Protein AF-0000000080281425 (afdb_homodimer)

InterPro domains:
  IPR001926 Tryptophan synthase beta chain-like, PALP domain [PF00291] (15-289)
  IPR036052 Tryptophan synthase beta chain-like, PALP domain superfamily [G3DSA:3.40.50.1100] (12-293)
  IPR036052 Tryptophan synthase beta chain-like, PALP domain superfamily [G3DSA:3.40.50.1100] (40-134)
  IPR036052 Tryptophan synthase beta chain-like, PALP domain superfamily [SSF53686] (27-295)
  IPR050147 Serine/Threonine Dehydratase [PTHR48078] (17-301)

Foldseek 3Di:
DVVLLVVCPVQWDLDAFDQLPDPQAQETEAQQCPGVLRFLLLLLLLLVLVVCVVVPAQAEEEEDLDSNLLSNLVNCVVVVHAYEYEYEPPRDPVSVVSNVVSVHHYHYDHPVVSVVCLQVVCPVDPRGHYDRSAQDPSSLQSLLVSLVSVCVNPVQAAEEEAEDAQCSNQLSNQVNCVVVVHNHAYEYEAEPQACQVQVQLVVVHKDAAGHDDDQQHVHGDRIHRRSCCVSCVVRYNYYHYHYQLLLLVQQLCCCPPVVDQAGSSLSRQVSRCPDPVNGPHNYYYYSGGHPRDDVSSVVSNVD/DVVLLVVCPVQWDLDAFDQLPDPQAQETEAQQCPGVLRFLLLLLLLLLLVVCVVVPAQAEEEEDLDSNLLSNLVNCVVVVHAYEYEYEPPRDPVSVVSNVVSVHHYHYDHPVVSVVCLQVVCPVDPRGHYDRSAQDPSSLQSLLVSLVSVCVNPVQAAEEEAEDAQCSNQLSNQVNCVVVVHNHAYEYEAEPQACQVQVQLVVVHKDAAGHDDDQQHVHGDRIHRRSCCVSCVVRYNYYHYYYQLLLLVQQLCCCPPVVDQAGSSLRRQVSRCPDPVNGPHNYYYYSGGHPRDDVSSVVSNVD

pLDDT: mean 94.25, std 4.84, range [77.19, 98.94]

Secondary structure (DSSP, 8-state):
-HHHHHHGGGTS--PPPEE---TT-EEEEE-GGGSGGGBTHHHHHHHHHHHHHHTT-S-EEEE-SSHHHHHHHHHHHHTT--EEEEEETTS-HHHHHHHHHTTPEEEEE-HHHHHHHHHHT--S-TTSEE--TTT-HHHHHHHHHHHHHHHHH-TT--EEEEE-SSSHHHHHHHHHHHHTT--PEEEEEEETT--HHHHHHHHTS---------S--SS--SS--TTTHHHHHHH---EEEEPHHHHHHHHHHHHHTS-B---HHHHHHHHHHTSGGGTTSEEEEE--B----HHHHHHHHH-/-HHHHHHGGGTS--PPPEE---TT-EEEEE-GGGSGGGBTHHHHHHHHHHHHHHTT-S-EEEE-SSHHHHHHHHHHHHTT--EEEEEETTS-HHHHHHHHHTTPEEEEE-HHHHHHHHHHT--S-TTSEE--TTT-HHHHHHHHHHHHHHHHH-TT--EEEEE-SSSHHHHHHHHHHHHTT--PEEEEEEETT--HHHHHHHHTS---------S--SS--SS--TTTHHHHHHH---EEEE-HHHHHHHHHHHHHTS-B---HHHHHHHHHHTSGGGTTSEEEEE--B----HHHHHHHHH-

Organism: Amycolatopsis orientalis (NCBI:txid31958)

Sequence (606 aa):
MRATREALDSMVERFPLLDARLEDRVLRLQPESLQPFGSFKVRAALTAVDWAVQSGATRIVTASAGNFAQGLTFAARRAGLPVDVHVPDSAAAGKIAALRGLEARVISHPFDEWWTIMCNRDTGDNGATFVHPVAEHSVLLGNATIGLDIQTAWSEVEIVIVPFGGGGLCVGVAAALEALGSRAEVVTSEVAGSAALSAALAAGHPVEIQRRPSFVDGIGSTRVLDEMWPLISSCITRSIVVSVDEAAAAVRELALRHKLVVEGAGATAFAAACRPEFAGRRVAAVLSGSNIDAPTLAGILSGMRATREALDSMVERFPLLDARLEDRVLRLQPESLQPFGSFKVRAALTAVDWAVQSGATRIVTASAGNFAQGLTFAARRAGLPVDVHVPDSAAAGKIAALRGLEARVISHPFDEWWTIMCNRDTGDNGATFVHPVAEHSVLLGNATIGLDIQTAWSEVEIVIVPFGGGGLCVGVAAALEALGSRAEVVTSEVAGSAALSAALAAGHPVEIQRRPSFVDGIGSTRVLDEMWPLISSCITRSIVVSVDEAAAAVRELALRHKLVVEGAGATAFAAACRPEFAGRRVAAVLSGSNIDAPTLAGILSG

Radius of gyration: 25.24 Å; Cα contacts (8 Å, |Δi|>4): 1390; chains: 2; bounding box: 48×73×56 Å

Structure (mmCIF, N/CA/C/O backbone):
data_AF-0000000080281425-model_v1
#
loop_
_entity.id
_entity.type
_entity.pdbx_description
1 polymer 'Tryptophan synthase beta chain-like PALP domain-containing protein'
#
loop_
_atom_site.group_PDB
_atom_site.id
_atom_site.type_symbol
_atom_site.label_atom_id
_atom_site.label_alt_id
_atom_site.label_comp_id
_atom_site.label_asym_id
_atom_site.label_entity_id
_atom_site.label_seq_id
_atom_site.pdbx_PDB_ins_code
_atom_site.Cartn_x
_atom_site.Cartn_y
_atom_site.Cartn_z
_atom_site.occupancy
_atom_site.B_iso_or_equiv
_atom_site.auth_seq_id
_atom_site.auth_comp_id
_atom_site.auth_asym_id
_atom_site.auth_atom_id
_atom_site.pdbx_PDB_model_num
ATOM 1 N N . MET A 1 1 ? -4.406 -10.219 -24.844 1 93.38 1 MET A N 1
ATOM 2 C CA . MET A 1 1 ? -3.873 -9.781 -23.562 1 93.38 1 MET A CA 1
ATOM 3 C C . MET A 1 1 ? -4.32 -8.359 -23.234 1 93.38 1 MET A C 1
ATOM 5 O O . MET A 1 1 ? -4.781 -8.086 -22.141 1 93.38 1 MET A O 1
ATOM 9 N N . ARG A 1 2 ? -4.254 -7.453 -24.203 1 93.88 2 ARG A N 1
ATOM 10 C CA . ARG A 1 2 ? -4.695 -6.078 -24 1 93.88 2 ARG A CA 1
ATOM 11 C C . ARG A 1 2 ? -6.195 -6.016 -23.734 1 93.88 2 ARG A C 1
ATOM 13 O O . ARG A 1 2 ? -6.645 -5.297 -22.844 1 93.88 2 ARG A O 1
ATOM 20 N N . ALA A 1 3 ? -6.883 -6.77 -24.516 1 94.69 3 ALA A N 1
ATOM 21 C CA . ALA A 1 3 ? -8.328 -6.828 -24.312 1 94.69 3 ALA A CA 1
ATOM 22 C C . ALA A 1 3 ? -8.664 -7.391 -22.938 1 94.69 3 ALA A C 1
ATOM 24 O O . ALA A 1 3 ? -9.57 -6.898 -22.266 1 94.69 3 ALA A O 1
ATOM 25 N N . THR A 1 4 ? -7.961 -8.422 -22.531 1 95.19 4 THR A N 1
ATOM 26 C CA . THR A 1 4 ? -8.148 -9.008 -21.219 1 95.19 4 THR A CA 1
ATOM 27 C C . THR A 1 4 ? -7.867 -7.984 -20.125 1 95.19 4 THR A C 1
ATOM 29 O O . THR A 1 4 ? -8.641 -7.852 -19.172 1 95.19 4 THR A O 1
ATOM 32 N N . ARG A 1 5 ? -6.785 -7.25 -20.234 1 95 5 ARG A N 1
ATOM 33 C CA . ARG A 1 5 ? -6.434 -6.25 -19.234 1 95 5 ARG A CA 1
ATOM 34 C C . ARG A 1 5 ? -7.508 -5.172 -19.125 1 95 5 ARG A C 1
ATOM 36 O O . ARG A 1 5 ? -7.848 -4.723 -18.031 1 95 5 ARG A O 1
ATOM 43 N N . GLU A 1 6 ? -8.023 -4.75 -20.219 1 95.38 6 GLU A N 1
ATOM 44 C CA . GLU A 1 6 ? -9.086 -3.748 -20.25 1 95.38 6 GLU A CA 1
ATOM 45 C C . GLU A 1 6 ? -10.344 -4.266 -19.562 1 95.38 6 GLU A C 1
ATOM 47 O O . GLU A 1 6 ? -11.008 -3.525 -18.828 1 95.38 6 GLU A O 1
ATOM 52 N N . ALA A 1 7 ? -10.633 -5.535 -19.781 1 94.31 7 ALA A N 1
ATOM 53 C CA . ALA A 1 7 ? -11.812 -6.145 -19.156 1 94.31 7 ALA A CA 1
ATOM 54 C C . ALA A 1 7 ? -11.68 -6.164 -17.641 1 94.31 7 ALA A C 1
ATOM 56 O O . ALA A 1 7 ? -12.68 -6.133 -16.922 1 94.31 7 ALA A O 1
ATOM 57 N N . LEU A 1 8 ? -10.438 -6.172 -17.141 1 95.56 8 LEU A N 1
ATOM 58 C CA . LEU A 1 8 ? -10.172 -6.254 -15.711 1 95.56 8 LEU A CA 1
ATOM 59 C C . LEU A 1 8 ? -10.242 -4.875 -15.07 1 95.56 8 LEU A C 1
ATOM 61 O O . LEU A 1 8 ? -10.242 -4.758 -13.836 1 95.56 8 LEU A O 1
ATOM 65 N N . ASP A 1 9 ? -10.375 -3.766 -15.781 1 93.19 9 ASP A N 1
ATOM 66 C CA . ASP A 1 9 ? -10.211 -2.395 -15.305 1 93.19 9 ASP A CA 1
ATOM 67 C C . ASP A 1 9 ? -11.289 -2.039 -14.281 1 93.19 9 ASP A C 1
ATOM 69 O O . ASP A 1 9 ? -11.062 -1.201 -13.406 1 93.19 9 ASP A O 1
ATOM 73 N N . SER A 1 10 ? -12.367 -2.723 -14.32 1 88.81 10 SER A N 1
ATOM 74 C CA . SER A 1 10 ? -13.453 -2.389 -13.406 1 88.81 10 SER A CA 1
ATOM 75 C C . SER A 1 10 ? -13.242 -3.035 -12.039 1 88.81 10 SER A C 1
ATOM 77 O O . SER A 1 10 ? -13.898 -2.67 -11.062 1 88.81 10 SER A O 1
ATOM 79 N N . MET A 1 11 ? -12.25 -3.973 -11.945 1 91.19 11 MET A N 1
ATOM 80 C CA . MET A 1 11 ? -12.156 -4.738 -10.703 1 91.19 11 MET A CA 1
ATOM 81 C C . MET A 1 11 ? -10.727 -4.754 -10.18 1 91.19 11 MET A C 1
ATOM 83 O O . MET A 1 11 ? -10.492 -5.047 -9.008 1 91.19 11 MET A O 1
ATOM 87 N N . VAL A 1 12 ? -9.828 -4.574 -11.078 1 94 12 VAL A N 1
ATOM 88 C CA . VAL A 1 12 ? -8.414 -4.605 -10.719 1 94 12 VAL A CA 1
ATOM 89 C C . VAL A 1 12 ? -7.785 -3.238 -10.977 1 94 12 VAL A C 1
ATOM 91 O O . VAL A 1 12 ? -8.055 -2.605 -12 1 94 12 VAL A O 1
ATOM 94 N N . GLU A 1 13 ? -6.992 -2.779 -10.078 1 92.44 13 GLU A N 1
ATOM 95 C CA . GLU A 1 13 ? -6.363 -1.466 -10.188 1 92.44 13 GLU A CA 1
ATOM 96 C C . GLU A 1 13 ? -5.047 -1.546 -10.953 1 92.44 13 GLU A C 1
ATOM 98 O O . GLU A 1 13 ? -4.348 -2.562 -10.891 1 92.44 13 GLU A O 1
ATOM 103 N N . ARG A 1 14 ? -4.832 -0.504 -11.766 1 93.06 14 ARG A N 1
ATOM 104 C CA . ARG A 1 14 ? -3.516 -0.321 -12.359 1 93.06 14 ARG A CA 1
ATOM 105 C C . ARG A 1 14 ? -2.611 0.504 -11.453 1 93.06 14 ARG A C 1
ATOM 107 O O . ARG A 1 14 ? -2.537 1.728 -11.586 1 93.06 14 ARG A O 1
ATOM 114 N N . PHE A 1 15 ? -1.888 -0.19 -10.578 1 93.25 15 PHE A N 1
ATOM 115 C CA . PHE A 1 15 ? -0.98 0.484 -9.656 1 93.25 15 PHE A CA 1
ATOM 116 C C . PHE A 1 15 ? 0.311 0.881 -10.359 1 93.25 15 PHE A C 1
ATOM 118 O O . PHE A 1 15 ? 0.799 0.155 -11.234 1 93.25 15 PHE A O 1
ATOM 125 N N . PRO A 1 16 ? 0.844 2.049 -9.977 1 92.94 16 PRO A N 1
ATOM 126 C CA . PRO A 1 16 ? 2.209 2.309 -10.438 1 92.94 16 PRO A CA 1
ATOM 127 C C . PRO A 1 16 ? 3.232 1.357 -9.82 1 92.94 16 PRO A C 1
ATOM 129 O O . PRO A 1 16 ? 2.979 0.771 -8.766 1 92.94 16 PRO A O 1
ATOM 132 N N . LEU A 1 17 ? 4.324 1.146 -10.562 1 96.12 17 LEU A N 1
ATOM 133 C CA . LEU A 1 17 ? 5.473 0.519 -9.914 1 96.12 17 LEU A CA 1
ATOM 134 C C . LEU A 1 17 ? 6.02 1.403 -8.805 1 96.12 17 LEU A C 1
ATOM 136 O O . LEU A 1 17 ? 6.238 2.6 -9 1 96.12 17 LEU A O 1
ATOM 140 N N . LEU A 1 18 ? 6.203 0.837 -7.648 1 94.88 18 LEU A N 1
ATOM 141 C CA . LEU A 1 18 ? 6.707 1.597 -6.512 1 94.88 18 LEU A CA 1
ATOM 142 C C . LEU A 1 18 ? 8.227 1.544 -6.453 1 94.88 18 LEU A C 1
ATOM 144 O O . LEU A 1 18 ? 8.82 0.472 -6.59 1 94.88 18 LEU A O 1
ATOM 148 N N . ASP A 1 19 ? 8.859 2.66 -6.25 1 92.06 19 ASP A N 1
ATOM 149 C CA . ASP A 1 19 ? 10.305 2.691 -6.062 1 92.06 19 ASP A CA 1
ATOM 150 C C . ASP A 1 19 ? 10.695 2.139 -4.691 1 92.06 19 ASP A C 1
ATOM 152 O O . ASP A 1 19 ? 10.203 2.613 -3.666 1 92.06 19 ASP A O 1
ATOM 156 N N . ALA A 1 20 ? 11.508 1.127 -4.645 1 91.56 20 ALA A N 1
ATOM 157 C CA . ALA A 1 20 ? 11.922 0.533 -3.377 1 91.56 20 ALA A CA 1
ATOM 158 C C . ALA A 1 20 ? 12.844 1.475 -2.605 1 91.56 20 ALA A C 1
ATOM 160 O O . ALA A 1 20 ? 13.062 1.294 -1.404 1 91.56 20 ALA A O 1
ATOM 161 N N . ARG A 1 21 ? 13.375 2.514 -3.221 1 82 21 ARG A N 1
ATOM 162 C CA . ARG A 1 21 ? 14.156 3.592 -2.621 1 82 21 ARG A CA 1
ATOM 163 C C . ARG A 1 21 ? 15.352 3.037 -1.85 1 82 21 ARG A C 1
ATOM 165 O O . ARG A 1 21 ? 15.578 3.408 -0.696 1 82 21 ARG A O 1
ATOM 172 N N . LEU A 1 22 ? 15.938 1.979 -2.418 1 84.44 22 LEU A N 1
ATOM 173 C CA . LEU A 1 22 ? 17.188 1.434 -1.893 1 84.44 22 LEU A CA 1
ATOM 174 C C . LEU A 1 22 ? 18.391 2.062 -2.586 1 84.44 22 LEU A C 1
ATOM 176 O O . LEU A 1 22 ? 18.359 2.277 -3.801 1 84.44 22 LEU A O 1
ATOM 180 N N . GLU A 1 23 ? 19.312 2.637 -1.896 1 77.69 23 GLU A N 1
ATOM 181 C CA . GLU A 1 23 ? 20.438 3.436 -2.387 1 77.69 23 GLU A CA 1
ATOM 182 C C . GLU A 1 23 ? 21.156 2.725 -3.523 1 77.69 23 GLU A C 1
ATOM 184 O O . GLU A 1 23 ? 21.5 3.342 -4.539 1 77.69 23 GLU A O 1
ATOM 189 N N . ASP A 1 24 ? 21.469 1.472 -3.502 1 82.81 24 ASP A N 1
ATOM 190 C CA . ASP A 1 24 ? 22.328 0.827 -4.492 1 82.81 24 ASP A CA 1
ATOM 191 C C . ASP A 1 24 ? 21.516 -0.08 -5.414 1 82.81 24 ASP A C 1
ATOM 193 O O . ASP A 1 24 ? 22.078 -0.987 -6.043 1 82.81 24 ASP A O 1
ATOM 197 N N . ARG A 1 25 ? 20.266 0.369 -5.555 1 90 25 ARG A N 1
ATOM 198 C CA . ARG A 1 25 ? 19.422 -0.513 -6.348 1 90 25 ARG A CA 1
ATOM 199 C C . ARG A 1 25 ? 18.406 0.289 -7.172 1 90 25 ARG A C 1
ATOM 201 O O . ARG A 1 25 ? 17.922 1.329 -6.723 1 90 25 ARG A O 1
ATOM 208 N N . VAL A 1 26 ? 18.25 -0.118 -8.336 1 94.69 26 VAL A N 1
ATOM 209 C CA . VAL A 1 26 ? 17.125 0.346 -9.133 1 94.69 26 VAL A CA 1
ATOM 210 C C . VAL A 1 26 ? 16.016 -0.699 -9.109 1 94.69 26 VAL A C 1
ATOM 212 O O . VAL A 1 26 ? 15.859 -1.473 -10.062 1 94.69 26 VAL A O 1
ATOM 215 N N . LEU A 1 27 ? 15.375 -0.757 -8.016 1 97.25 27 LEU A N 1
ATOM 216 C CA . LEU A 1 27 ? 14.367 -1.768 -7.738 1 97.25 27 LEU A CA 1
ATOM 217 C C . LEU A 1 27 ? 12.977 -1.137 -7.645 1 97.25 27 LEU A C 1
ATOM 219 O O . LEU A 1 27 ? 12.773 -0.199 -6.871 1 97.25 27 LEU A O 1
ATOM 223 N N . ARG A 1 28 ? 12.094 -1.604 -8.477 1 97.56 28 ARG A N 1
ATOM 224 C CA . ARG A 1 28 ? 10.695 -1.19 -8.406 1 97.56 28 ARG A CA 1
ATOM 225 C C . ARG A 1 28 ? 9.797 -2.365 -8.047 1 97.56 28 ARG A C 1
ATOM 227 O O . ARG A 1 28 ? 10.102 -3.514 -8.383 1 97.56 28 ARG A O 1
ATOM 234 N N . LEU A 1 29 ? 8.766 -2.053 -7.348 1 98.25 29 LEU A N 1
ATOM 235 C CA . LEU A 1 29 ? 7.863 -3.068 -6.82 1 98.25 29 LEU A CA 1
ATOM 236 C C . LEU A 1 29 ? 6.523 -3.035 -7.551 1 98.25 29 LEU A C 1
ATOM 238 O O . LEU A 1 29 ? 5.93 -1.969 -7.715 1 98.25 29 LEU A O 1
ATOM 242 N N . GLN A 1 30 ? 6.109 -4.145 -8.102 1 98.5 30 GLN A N 1
ATOM 243 C CA . GLN A 1 30 ? 4.75 -4.324 -8.602 1 98.5 30 GLN A CA 1
ATOM 244 C C . GLN A 1 30 ? 3.82 -4.824 -7.504 1 98.5 30 GLN A C 1
ATOM 246 O O . GLN A 1 30 ? 3.871 -5.996 -7.125 1 98.5 30 GLN A O 1
ATOM 251 N N . PRO A 1 31 ? 2.936 -3.951 -6.996 1 97.69 31 PRO A N 1
ATOM 252 C CA . PRO A 1 31 ? 2.227 -4.27 -5.754 1 97.69 31 PRO A CA 1
ATOM 253 C C . PRO A 1 31 ? 0.912 -5.008 -5.996 1 97.69 31 PRO A C 1
ATOM 255 O O . PRO A 1 31 ? -0.143 -4.566 -5.535 1 97.69 31 PRO A O 1
ATOM 258 N N . GLU A 1 32 ? 0.966 -6.223 -6.508 1 97.94 32 GLU A N 1
ATOM 259 C CA . GLU A 1 32 ? -0.229 -7.043 -6.684 1 97.94 32 GLU A CA 1
ATOM 260 C C . GLU A 1 32 ? -0.853 -7.406 -5.34 1 97.94 32 GLU A C 1
ATOM 262 O O . GLU A 1 32 ? -2.006 -7.836 -5.281 1 97.94 32 GLU A O 1
ATOM 267 N N . SER A 1 33 ? -0.08 -7.262 -4.281 1 96.88 33 SER A N 1
ATOM 268 C CA . SER A 1 33 ? -0.545 -7.496 -2.92 1 96.88 33 SER A CA 1
ATOM 269 C C . SER A 1 33 ? -1.654 -6.523 -2.539 1 96.88 33 SER A C 1
ATOM 271 O O . SER A 1 33 ? -2.359 -6.73 -1.549 1 96.88 33 SER A O 1
ATOM 273 N N . LEU A 1 34 ? -1.833 -5.461 -3.271 1 95.38 34 LEU A N 1
ATOM 274 C CA . LEU A 1 34 ? -2.842 -4.453 -2.965 1 95.38 34 LEU A CA 1
ATOM 275 C C . LEU A 1 34 ? -4.121 -4.707 -3.75 1 95.38 34 LEU A C 1
ATOM 277 O O . LEU A 1 34 ? -5.121 -4.012 -3.564 1 95.38 34 LEU A O 1
ATOM 281 N N . GLN A 1 35 ? -4.105 -5.684 -4.637 1 95.19 35 GLN A N 1
ATOM 282 C CA . GLN A 1 35 ? -5.293 -5.996 -5.426 1 95.19 35 GLN A CA 1
ATOM 283 C C . GLN A 1 35 ? -6.398 -6.578 -4.555 1 95.19 35 GLN A C 1
ATOM 285 O O . GLN A 1 35 ? -6.148 -6.992 -3.418 1 95.19 35 GLN A O 1
ATOM 290 N N . PRO A 1 36 ? -7.629 -6.59 -5.082 1 89.88 36 PRO A N 1
ATOM 291 C CA . PRO A 1 36 ? -8.703 -7.242 -4.324 1 89.88 36 PRO A CA 1
ATOM 292 C C . PRO A 1 36 ? -8.336 -8.648 -3.869 1 89.88 36 PRO A C 1
ATOM 294 O O . PRO A 1 36 ? -7.688 -9.391 -4.613 1 89.88 36 PRO A O 1
ATOM 297 N N . PHE A 1 37 ? -8.648 -8.852 -2.592 1 87.12 37 PHE A N 1
ATOM 298 C CA . PHE A 1 37 ? -8.398 -10.125 -1.919 1 87.12 37 PHE A CA 1
ATOM 299 C C . PHE A 1 37 ? -6.91 -10.312 -1.641 1 87.12 37 PHE A C 1
ATOM 301 O O . PHE A 1 37 ? -6.469 -11.414 -1.312 1 87.12 37 PHE A O 1
ATOM 308 N N . GLY A 1 38 ? -6.09 -9.336 -1.967 1 92.5 38 GLY A N 1
ATOM 309 C CA . GLY A 1 38 ? -4.715 -9.266 -1.498 1 92.5 38 GLY A CA 1
ATOM 310 C C . GLY A 1 38 ? -3.758 -10.094 -2.328 1 92.5 38 GLY A C 1
ATOM 311 O O . GLY A 1 38 ? -2.779 -10.633 -1.803 1 92.5 38 GLY A O 1
ATOM 312 N N . SER A 1 39 ? -4.062 -10.258 -3.627 1 95.56 39 SER A N 1
ATOM 313 C CA . SER A 1 39 ? -3.164 -11.141 -4.371 1 95.56 39 SER A CA 1
ATOM 314 C C . SER A 1 39 ? -3.289 -10.914 -5.871 1 95.56 39 SER A C 1
ATOM 316 O O . SER A 1 39 ? -4.328 -10.461 -6.355 1 95.56 39 SER A O 1
ATOM 318 N N . PHE A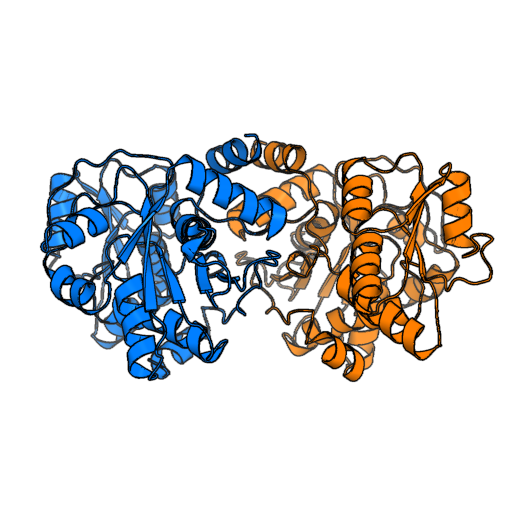 1 40 ? -2.232 -11.328 -6.562 1 97.44 40 PHE A N 1
ATOM 319 C CA . PHE A 1 40 ? -2.184 -11.289 -8.023 1 97.44 40 PHE A CA 1
ATOM 320 C C . PHE A 1 40 ? -3.203 -12.25 -8.625 1 97.44 40 PHE A C 1
ATOM 322 O O . PHE A 1 40 ? -3.594 -12.102 -9.781 1 97.44 40 PHE A O 1
ATOM 329 N N . LYS A 1 41 ? -3.697 -13.164 -7.863 1 96.69 41 LYS A N 1
ATOM 330 C CA . LYS A 1 41 ? -4.516 -14.258 -8.375 1 96.69 41 LYS A CA 1
ATOM 331 C C . LYS A 1 41 ? -5.883 -13.75 -8.828 1 96.69 41 LYS A C 1
ATOM 333 O O . LYS A 1 41 ? -6.578 -14.422 -9.594 1 96.69 41 LYS A O 1
ATOM 338 N N . VAL A 1 42 ? -6.27 -12.609 -8.398 1 96.44 42 VAL A N 1
ATOM 339 C CA . VAL A 1 42 ? -7.578 -12.078 -8.75 1 96.44 42 VAL A CA 1
ATOM 340 C C . VAL A 1 42 ? -7.652 -11.859 -10.266 1 96.44 42 VAL A C 1
ATOM 342 O O . VAL A 1 42 ? -8.711 -12.039 -10.875 1 96.44 42 VAL A O 1
ATOM 345 N N . ARG A 1 43 ? -6.551 -11.5 -10.898 1 97.88 43 ARG A N 1
ATOM 346 C CA . ARG A 1 43 ? -6.539 -11.281 -12.344 1 97.88 43 ARG A CA 1
ATOM 347 C C . ARG A 1 43 ? -6.828 -12.578 -13.094 1 97.88 43 ARG A C 1
ATOM 349 O O . ARG A 1 43 ? -7.668 -12.609 -13.992 1 97.88 43 ARG A O 1
ATOM 356 N N . ALA A 1 44 ? -6.105 -13.617 -12.656 1 97.75 44 ALA A N 1
ATOM 357 C CA . ALA A 1 44 ? -6.305 -14.938 -13.242 1 97.75 44 ALA A CA 1
ATOM 358 C C . ALA A 1 44 ? -7.727 -15.438 -13.008 1 97.75 44 ALA A C 1
ATOM 360 O O . ALA A 1 44 ? -8.367 -15.969 -13.914 1 97.75 44 ALA A O 1
ATOM 361 N N . ALA A 1 45 ? -8.195 -15.258 -11.781 1 97.31 45 ALA A N 1
ATOM 362 C CA . ALA A 1 45 ? -9.523 -15.742 -11.391 1 97.31 45 ALA A CA 1
ATOM 363 C C . ALA A 1 45 ? -10.617 -15.062 -12.211 1 97.31 45 ALA A C 1
ATOM 365 O O . ALA A 1 45 ? -11.492 -15.727 -12.766 1 97.31 45 ALA A O 1
ATOM 366 N N . LEU A 1 46 ? -10.57 -13.75 -12.281 1 97.62 46 LEU A N 1
ATOM 367 C CA . LEU A 1 46 ? -11.562 -12.992 -13.031 1 97.62 46 LEU A CA 1
ATOM 368 C C . LEU A 1 46 ? -11.555 -13.375 -14.5 1 97.62 46 LEU A C 1
ATOM 370 O O . LEU A 1 46 ? -12.609 -13.539 -15.117 1 97.62 46 LEU A O 1
ATOM 374 N N . THR A 1 47 ? -10.391 -13.523 -15.078 1 98.19 47 THR A N 1
ATOM 375 C CA . THR A 1 47 ? -10.258 -13.914 -16.469 1 98.19 47 THR A CA 1
ATOM 376 C C . THR A 1 47 ? -10.82 -15.312 -16.703 1 98.19 47 THR A C 1
ATOM 378 O O . THR A 1 47 ? -11.547 -15.539 -17.672 1 98.19 47 THR A O 1
ATOM 381 N N . ALA A 1 48 ? -10.508 -16.234 -15.812 1 97.62 48 ALA A N 1
ATOM 382 C CA . ALA A 1 48 ? -10.984 -17.609 -15.93 1 97.62 48 ALA A CA 1
ATOM 383 C C . ALA A 1 48 ? -12.508 -17.672 -15.867 1 97.62 48 ALA A C 1
ATOM 385 O O . ALA A 1 48 ? -13.141 -18.406 -16.625 1 97.62 48 ALA A O 1
ATOM 386 N N . VAL A 1 49 ? -13.086 -16.922 -14.984 1 97.19 49 VAL A N 1
ATOM 387 C CA . VAL A 1 49 ? -14.539 -16.938 -14.828 1 97.19 49 VAL A CA 1
ATOM 388 C C . VAL A 1 49 ? -15.195 -16.328 -16.062 1 97.19 49 VAL A C 1
ATOM 390 O O . VAL A 1 49 ? -16.203 -16.828 -16.547 1 97.19 49 VAL A O 1
ATOM 393 N N . ASP A 1 50 ? -14.648 -15.219 -16.531 1 96.88 50 ASP A N 1
ATOM 394 C CA . ASP A 1 50 ? -15.164 -14.617 -17.766 1 96.88 50 ASP A CA 1
ATOM 395 C C . ASP A 1 50 ? -15.18 -15.633 -18.906 1 96.88 50 ASP A C 1
ATOM 397 O O . ASP A 1 50 ? -16.172 -15.742 -19.625 1 96.88 50 ASP A O 1
ATOM 401 N N . TRP A 1 51 ? -14.086 -16.375 -19.062 1 96.75 51 TRP A N 1
ATOM 402 C CA . TRP A 1 51 ? -13.992 -17.406 -20.109 1 96.75 51 TRP A CA 1
ATOM 403 C C . TRP A 1 51 ? -15.008 -18.516 -19.859 1 96.75 51 TRP A C 1
ATOM 405 O O . TRP A 1 51 ? -15.625 -19.016 -20.812 1 96.75 51 TRP A O 1
ATOM 415 N N . ALA A 1 52 ? -15.156 -18.891 -18.609 1 96.19 52 ALA A N 1
ATOM 416 C CA . ALA A 1 52 ? -16.109 -19.938 -18.25 1 96.19 52 ALA A CA 1
ATOM 417 C C . ALA A 1 52 ? -17.531 -19.516 -18.578 1 96.19 52 ALA A C 1
ATOM 419 O O . ALA A 1 52 ? -18.297 -20.297 -19.156 1 96.19 52 ALA A O 1
ATOM 420 N N . VAL A 1 53 ? -17.875 -18.297 -18.266 1 96.31 53 VAL A N 1
ATOM 421 C CA . VAL A 1 53 ? -19.203 -17.766 -18.547 1 96.31 53 VAL A CA 1
ATOM 422 C C . VAL A 1 53 ? -19.453 -17.766 -20.047 1 96.31 53 VAL A C 1
ATOM 424 O O . VAL A 1 53 ? -20.5 -18.219 -20.516 1 96.31 53 VAL A O 1
ATOM 427 N N . GLN A 1 54 ? -18.531 -17.297 -20.781 1 96.19 54 GLN A N 1
ATOM 428 C CA . GLN A 1 54 ? -18.641 -17.234 -22.234 1 96.19 54 GLN A CA 1
ATOM 429 C C . GLN A 1 54 ? -18.797 -18.625 -22.828 1 96.19 54 GLN A C 1
ATOM 431 O O . GLN A 1 54 ? -19.422 -18.797 -23.875 1 96.19 54 GLN A O 1
ATOM 436 N N . SER A 1 55 ? -18.234 -19.656 -22.141 1 95.62 55 SER A N 1
ATOM 437 C CA . SER A 1 55 ? -18.281 -21.031 -22.625 1 95.62 55 SER A CA 1
ATOM 438 C C . SER A 1 55 ? -19.531 -21.75 -22.125 1 95.62 55 SER A C 1
ATOM 440 O O . SER A 1 55 ? -19.703 -22.953 -22.359 1 95.62 55 SER A O 1
ATOM 442 N N . GLY A 1 56 ? -20.344 -21.062 -21.281 1 95.25 56 GLY A N 1
ATOM 443 C CA . GLY A 1 56 ? -21.625 -21.609 -20.875 1 95.25 56 GLY A CA 1
ATOM 444 C C . GLY A 1 56 ? -21.562 -22.375 -19.562 1 95.25 56 GLY A C 1
ATOM 445 O O . GLY A 1 56 ? -22.422 -23.219 -19.281 1 95.25 56 GLY A O 1
ATOM 446 N N . ALA A 1 57 ? -20.547 -22.109 -18.797 1 95.25 57 ALA A N 1
ATOM 447 C CA . ALA A 1 57 ? -20.422 -22.781 -17.516 1 95.25 57 ALA A CA 1
ATOM 448 C C . ALA A 1 57 ? -21.594 -22.438 -16.594 1 95.25 57 ALA A C 1
ATOM 450 O O . ALA A 1 57 ? -22.047 -21.297 -16.547 1 95.25 57 ALA A O 1
ATOM 451 N N . THR A 1 58 ? -22.094 -23.422 -15.852 1 94.75 58 THR A N 1
ATOM 452 C CA . THR A 1 58 ? -23.172 -23.203 -14.891 1 94.75 58 THR A CA 1
ATOM 453 C C . THR A 1 58 ? -22.656 -23.344 -13.461 1 94.75 58 THR A C 1
ATOM 455 O O . THR A 1 58 ? -23.328 -22.922 -12.516 1 94.75 58 THR A O 1
ATOM 458 N N . ARG A 1 59 ? -21.516 -23.891 -13.32 1 95 59 ARG A N 1
ATOM 459 C CA . ARG A 1 59 ? -20.844 -24.062 -12.039 1 95 59 ARG A CA 1
ATOM 460 C C . ARG A 1 59 ? -19.328 -24.172 -12.227 1 95 59 ARG A C 1
ATOM 462 O O . ARG A 1 59 ? -18.859 -24.719 -13.227 1 95 59 ARG A O 1
ATOM 469 N N . ILE A 1 60 ? -18.625 -23.594 -11.312 1 95.31 60 ILE A N 1
ATOM 470 C CA . ILE A 1 60 ? -17.172 -23.594 -11.406 1 95.31 60 ILE A CA 1
ATOM 471 C C . ILE A 1 60 ? -16.578 -24.359 -10.227 1 95.31 60 ILE A C 1
ATOM 473 O O . ILE A 1 60 ? -17.109 -24.281 -9.109 1 95.31 60 ILE A O 1
ATOM 477 N N . VAL A 1 61 ? -15.547 -25.109 -10.477 1 94.88 61 VAL A N 1
ATOM 478 C CA . VAL A 1 61 ? -14.875 -25.891 -9.438 1 94.88 61 VAL A CA 1
ATOM 479 C C . VAL A 1 61 ? -13.359 -25.688 -9.547 1 94.88 61 VAL A C 1
ATOM 481 O O . VAL A 1 61 ? -12.836 -25.484 -10.641 1 94.88 61 VAL A O 1
ATOM 484 N N . THR A 1 62 ? -12.688 -25.625 -8.43 1 95.19 62 THR A N 1
ATOM 485 C CA . THR A 1 62 ? -11.234 -25.578 -8.422 1 95.19 62 THR A CA 1
ATOM 486 C C . THR A 1 62 ? -10.664 -26.375 -7.258 1 95.19 62 THR A C 1
ATOM 488 O O . THR A 1 62 ? -11.406 -26.828 -6.379 1 95.19 62 THR A O 1
ATOM 491 N N . ALA A 1 63 ? -9.391 -26.703 -7.383 1 92.19 63 ALA A N 1
ATOM 492 C CA . ALA A 1 63 ? -8.641 -27.328 -6.285 1 92.19 63 ALA A CA 1
ATOM 493 C C . ALA A 1 63 ? -7.582 -26.375 -5.742 1 92.19 63 ALA A C 1
ATOM 495 O O . ALA A 1 63 ? -6.488 -26.266 -6.305 1 92.19 63 ALA A O 1
ATOM 496 N N . SER A 1 64 ? -7.836 -25.625 -4.73 1 88.81 64 SER A N 1
ATOM 497 C CA . SER A 1 64 ? -6.973 -24.641 -4.098 1 88.81 64 SER A CA 1
ATOM 498 C C . SER A 1 64 ? -7.539 -24.188 -2.752 1 88.81 64 SER A C 1
ATOM 500 O O . SER A 1 64 ? -8.758 -24.078 -2.588 1 88.81 64 SER A O 1
ATOM 502 N N . ALA A 1 65 ? -6.676 -23.984 -1.818 1 77.5 65 ALA A N 1
ATOM 503 C CA . ALA A 1 65 ? -7.141 -23.5 -0.522 1 77.5 65 ALA A CA 1
ATOM 504 C C . ALA A 1 65 ? -6.703 -22.062 -0.286 1 77.5 65 ALA A C 1
ATOM 506 O O . ALA A 1 65 ? -7.023 -21.469 0.749 1 77.5 65 ALA A O 1
ATOM 507 N N . GLY A 1 66 ? -6.16 -21.453 -1.231 1 87.31 66 GLY A N 1
ATOM 508 C CA . GLY A 1 66 ? -5.527 -20.172 -0.912 1 87.31 66 GLY A CA 1
ATOM 509 C C . GLY A 1 66 ? -6.07 -19.016 -1.722 1 87.31 66 GLY A C 1
ATOM 510 O O . GLY A 1 66 ? -7.289 -18.875 -1.873 1 87.31 66 GLY A O 1
ATOM 511 N N . ASN A 1 67 ? -5.18 -18.156 -2.205 1 90.25 67 ASN A N 1
ATOM 512 C CA . ASN A 1 67 ? -5.5 -16.891 -2.854 1 90.25 67 ASN A CA 1
ATOM 513 C C . ASN A 1 67 ? -6.32 -17.094 -4.121 1 90.25 67 ASN A C 1
ATOM 515 O O . ASN A 1 67 ? -7.23 -16.312 -4.418 1 90.25 67 ASN A O 1
ATOM 519 N N . PHE A 1 68 ? -6.035 -18.172 -4.816 1 94.81 68 PHE A N 1
ATOM 520 C CA . PHE A 1 68 ? -6.777 -18.406 -6.051 1 94.81 68 PHE A CA 1
ATOM 521 C C . PHE A 1 68 ? -8.234 -18.75 -5.754 1 94.81 68 PHE A C 1
ATOM 523 O O . PHE A 1 68 ? -9.141 -18.25 -6.41 1 94.81 68 PHE A O 1
ATOM 530 N N . ALA A 1 69 ? -8.383 -19.625 -4.777 1 94.38 69 ALA A N 1
ATOM 531 C CA . ALA A 1 69 ? -9.742 -20.016 -4.406 1 94.38 69 ALA A CA 1
ATOM 532 C C . ALA A 1 69 ? -10.57 -18.797 -3.99 1 94.38 69 ALA A C 1
ATOM 534 O O . ALA A 1 69 ? -11.742 -18.672 -4.359 1 94.38 69 ALA A O 1
ATOM 535 N N . GLN A 1 70 ? -10.008 -17.922 -3.252 1 92.44 70 GLN A N 1
ATOM 536 C CA . GLN A 1 70 ? -10.703 -16.719 -2.834 1 92.44 70 GLN A CA 1
ATOM 537 C C . GLN A 1 70 ? -11.055 -15.844 -4.031 1 92.44 70 GLN A C 1
ATOM 539 O O . GLN A 1 70 ? -12.188 -15.383 -4.168 1 92.44 70 GLN A O 1
ATOM 544 N N . GLY A 1 71 ? -10.094 -15.633 -4.895 1 94.06 71 GLY A N 1
ATOM 545 C CA . GLY A 1 71 ? -10.328 -14.844 -6.094 1 94.06 71 GLY A CA 1
ATOM 546 C C . GLY A 1 71 ? -11.383 -15.445 -7.004 1 94.06 71 GLY A C 1
ATOM 547 O O . GLY A 1 71 ? -12.234 -14.727 -7.527 1 94.06 71 GLY A O 1
ATOM 548 N N . LEU A 1 72 ? -11.258 -16.734 -7.121 1 95.94 72 LEU A N 1
ATOM 549 C CA . LEU A 1 72 ? -12.203 -17.438 -7.984 1 95.94 72 LEU A CA 1
ATOM 550 C C . LEU A 1 72 ? -13.617 -17.328 -7.426 1 95.94 72 LEU A C 1
ATOM 552 O O . LEU A 1 72 ? -14.57 -17.109 -8.18 1 95.94 72 LEU A O 1
ATOM 556 N N . THR A 1 73 ? -13.727 -17.562 -6.145 1 94.44 73 THR A N 1
ATOM 557 C CA . THR A 1 73 ? -15.031 -17.469 -5.492 1 94.44 73 THR A CA 1
ATOM 558 C C . THR A 1 73 ? -15.617 -16.078 -5.66 1 94.44 73 THR A C 1
ATOM 560 O O . THR A 1 73 ? -16.797 -15.93 -5.996 1 94.44 73 THR A O 1
ATOM 563 N N . PHE A 1 74 ? -14.891 -15.078 -5.508 1 92.44 74 PHE A N 1
ATOM 564 C CA . PHE A 1 74 ? -15.312 -13.695 -5.711 1 92.44 74 PHE A CA 1
ATOM 565 C C . PHE A 1 74 ? -15.781 -13.484 -7.141 1 92.44 74 PHE A C 1
ATOM 567 O O . PHE A 1 74 ? -16.859 -12.938 -7.367 1 92.44 74 PHE A O 1
ATOM 574 N N . ALA A 1 75 ? -14.938 -13.914 -8.07 1 94.69 75 ALA A N 1
ATOM 575 C CA . ALA A 1 75 ? -15.242 -13.734 -9.492 1 94.69 75 ALA A CA 1
ATOM 576 C C . ALA A 1 75 ? -16.516 -14.477 -9.875 1 94.69 75 ALA A C 1
ATOM 578 O O . ALA A 1 75 ? -17.359 -13.945 -10.602 1 94.69 75 ALA A O 1
ATOM 579 N N . ALA A 1 76 ? -16.625 -15.664 -9.406 1 95.69 76 ALA A N 1
ATOM 580 C CA . ALA A 1 76 ? -17.781 -16.5 -9.727 1 95.69 76 ALA A CA 1
ATOM 581 C C . ALA A 1 76 ? -19.062 -15.891 -9.164 1 95.69 76 ALA A C 1
ATOM 583 O O . ALA A 1 76 ? -20.094 -15.836 -9.844 1 95.69 76 ALA A O 1
ATOM 584 N N . ARG A 1 77 ? -19.031 -15.484 -7.93 1 92.06 77 ARG A N 1
ATOM 585 C CA . ARG A 1 77 ? -20.188 -14.859 -7.297 1 92.06 77 ARG A CA 1
ATOM 586 C C . ARG A 1 77 ? -20.656 -13.641 -8.086 1 92.06 77 ARG A C 1
ATOM 588 O O . ARG A 1 77 ? -21.844 -13.438 -8.281 1 92.06 77 ARG A O 1
ATOM 595 N N . ARG A 1 78 ? -19.797 -12.875 -8.484 1 90.44 78 ARG A N 1
ATOM 596 C CA . ARG A 1 78 ? -20.109 -11.688 -9.273 1 90.44 78 ARG A CA 1
ATOM 597 C C . ARG A 1 78 ? -20.812 -12.062 -10.57 1 90.44 78 ARG A C 1
ATOM 599 O O . ARG A 1 78 ? -21.688 -11.328 -11.039 1 90.44 78 ARG A O 1
ATOM 606 N N . ALA A 1 79 ? -20.422 -13.203 -11.086 1 94.69 79 ALA A N 1
ATOM 607 C CA . ALA A 1 79 ? -20.984 -13.68 -12.352 1 94.69 79 ALA A CA 1
ATOM 608 C C . ALA A 1 79 ? -22.25 -14.5 -12.109 1 94.69 79 ALA A C 1
ATOM 610 O O . ALA A 1 79 ? -22.859 -14.992 -13.055 1 94.69 79 ALA A O 1
ATOM 611 N N . GLY A 1 80 ? -22.578 -14.711 -10.812 1 94.12 80 GLY A N 1
ATOM 612 C CA . GLY A 1 80 ? -23.766 -15.484 -10.469 1 94.12 80 GLY A CA 1
ATOM 613 C C . GLY A 1 80 ? -23.547 -16.984 -10.594 1 94.12 80 GLY A C 1
ATOM 614 O O . GLY A 1 80 ? -24.5 -17.734 -10.789 1 94.12 80 GLY A O 1
ATOM 615 N N . LEU A 1 81 ? -22.359 -17.422 -10.586 1 95.5 81 LEU A N 1
ATOM 616 C CA . LEU A 1 81 ? -22.047 -18.844 -10.719 1 95.5 81 LEU A CA 1
ATOM 617 C C . LEU A 1 81 ? -21.734 -19.453 -9.359 1 95.5 81 LEU A C 1
ATOM 619 O O . LEU A 1 81 ? -21 -18.859 -8.562 1 95.5 81 LEU A O 1
ATOM 623 N N . PRO A 1 82 ? -22.312 -20.578 -9.055 1 94.69 82 PRO A N 1
ATOM 624 C CA . PRO A 1 82 ? -21.844 -21.297 -7.871 1 94.69 82 PRO A CA 1
ATOM 625 C C . PRO A 1 82 ? -20.422 -21.828 -8.023 1 94.69 82 PRO A C 1
ATOM 627 O O . PRO A 1 82 ? -19.984 -22.125 -9.141 1 94.69 82 PRO A O 1
ATOM 630 N N . VAL A 1 83 ? -19.734 -21.906 -6.898 1 94.88 83 VAL A N 1
ATOM 631 C CA . VAL A 1 83 ? -18.344 -22.344 -6.938 1 94.88 83 VAL A CA 1
ATOM 632 C C . VAL A 1 83 ? -18.109 -23.422 -5.875 1 94.88 83 VAL A C 1
ATOM 634 O O . VAL A 1 83 ? -18.594 -23.297 -4.746 1 94.88 83 VAL A O 1
ATOM 637 N N . ASP A 1 84 ? -17.5 -24.516 -6.242 1 95.06 84 ASP A N 1
ATOM 638 C CA . ASP A 1 84 ? -17 -25.547 -5.34 1 95.06 84 ASP A CA 1
ATOM 639 C C . ASP A 1 84 ? -15.477 -25.516 -5.242 1 95.06 84 ASP A C 1
ATOM 641 O O . ASP A 1 84 ? -14.781 -25.531 -6.262 1 95.06 84 ASP A O 1
ATOM 645 N N . VAL A 1 85 ? -15.016 -25.469 -4.031 1 95.69 85 VAL A N 1
ATOM 646 C CA . VAL A 1 85 ? -13.578 -25.422 -3.812 1 95.69 85 VAL A CA 1
ATOM 647 C C . VAL A 1 85 ? -13.117 -26.672 -3.086 1 95.69 85 VAL A C 1
ATOM 649 O O . VAL A 1 85 ? -13.547 -26.953 -1.962 1 95.69 85 VAL A O 1
ATOM 652 N N . HIS A 1 86 ? -12.312 -27.438 -3.748 1 94.94 86 HIS A N 1
ATOM 653 C CA . HIS A 1 86 ? -11.711 -28.609 -3.141 1 94.94 86 HIS A CA 1
ATOM 654 C C . HIS A 1 86 ? -10.414 -28.25 -2.42 1 94.94 86 HIS A C 1
ATOM 656 O O . HIS A 1 86 ? -9.5 -27.688 -3.02 1 94.94 86 HIS A O 1
ATOM 662 N N . VAL A 1 87 ? -10.352 -28.625 -1.136 1 93.31 87 VAL A N 1
ATOM 663 C CA . VAL A 1 87 ? -9.195 -28.25 -0.324 1 93.31 87 VAL A CA 1
ATOM 664 C C . VAL A 1 87 ? -8.633 -29.469 0.38 1 93.31 87 VAL A C 1
ATOM 666 O O . VAL A 1 87 ? -9.344 -30.453 0.591 1 93.31 87 VAL A O 1
ATOM 669 N N . PRO A 1 88 ? -7.27 -29.438 0.69 1 89.12 88 PRO A N 1
ATOM 670 C CA . PRO A 1 88 ? -6.77 -30.484 1.584 1 89.12 88 PRO A CA 1
ATOM 671 C C . PRO A 1 88 ? -7.316 -30.359 3.004 1 89.12 88 PRO A C 1
ATOM 673 O O . PRO A 1 88 ? -7.562 -29.25 3.479 1 89.12 88 PRO A O 1
ATOM 676 N N . ASP A 1 89 ? -7.441 -31.391 3.66 1 90.25 89 ASP A N 1
ATOM 677 C CA . ASP A 1 89 ? -7.996 -31.391 5.008 1 90.25 89 ASP A CA 1
ATOM 678 C C . ASP A 1 89 ? -7.039 -30.719 5.992 1 90.25 89 ASP A C 1
ATOM 680 O O . ASP A 1 89 ? -7.434 -30.359 7.105 1 90.25 89 ASP A O 1
ATOM 684 N N . SER A 1 90 ? -5.832 -30.516 5.535 1 84.12 90 SER A N 1
ATOM 685 C CA . SER A 1 90 ? -4.832 -29.859 6.367 1 84.12 90 SER A CA 1
ATOM 686 C C . SER A 1 90 ? -4.832 -28.344 6.137 1 84.12 90 SER A C 1
ATOM 688 O O . SER A 1 90 ? -4.051 -27.625 6.754 1 84.12 90 SER A O 1
ATOM 690 N N . ALA A 1 91 ? -5.695 -27.875 5.285 1 82.94 91 ALA A N 1
ATOM 691 C CA . ALA A 1 91 ? -5.73 -26.438 5.004 1 82.94 91 ALA A CA 1
ATOM 692 C C . ALA A 1 91 ? -6.039 -25.641 6.262 1 82.94 91 ALA A C 1
ATOM 694 O O . ALA A 1 91 ? -6.84 -26.062 7.098 1 82.94 91 ALA A O 1
ATOM 695 N N . ALA A 1 92 ? -5.426 -24.5 6.406 1 77.31 92 ALA A N 1
ATOM 696 C CA . ALA A 1 92 ? -5.582 -23.641 7.578 1 77.31 92 ALA A CA 1
ATOM 697 C C . ALA A 1 92 ? -7.035 -23.203 7.746 1 77.31 92 ALA A C 1
ATOM 699 O O . ALA A 1 92 ? -7.711 -22.875 6.762 1 77.31 92 ALA A O 1
ATOM 700 N N . ALA A 1 93 ? -7.418 -23.141 8.992 1 80.06 93 ALA A N 1
ATOM 701 C CA . ALA A 1 93 ? -8.797 -22.812 9.336 1 80.06 93 ALA A CA 1
ATOM 702 C C . ALA A 1 93 ? -9.172 -21.422 8.812 1 80.06 93 ALA A C 1
ATOM 704 O O . ALA A 1 93 ? -10.297 -21.203 8.359 1 80.06 93 ALA A O 1
ATOM 705 N N . GLY A 1 94 ? -8.273 -20.531 8.914 1 78.5 94 GLY A N 1
ATOM 706 C CA . GLY A 1 94 ? -8.523 -19.188 8.445 1 78.5 94 GLY A CA 1
ATOM 707 C C . GLY A 1 94 ? -8.828 -19.109 6.961 1 78.5 94 GLY A C 1
ATOM 708 O O . GLY A 1 94 ? -9.68 -18.328 6.531 1 78.5 94 GLY A O 1
ATOM 709 N N . LYS A 1 95 ? -8.266 -19.922 6.172 1 80.69 95 LYS A N 1
ATOM 710 C CA . LYS A 1 95 ? -8.5 -19.969 4.73 1 80.69 95 LYS A CA 1
ATOM 711 C C . LYS A 1 95 ? -9.883 -20.531 4.418 1 80.69 95 LYS A C 1
ATOM 713 O O . LYS A 1 95 ? -10.586 -20.016 3.547 1 80.69 95 LYS A O 1
ATOM 718 N N . ILE A 1 96 ? -10.172 -21.547 5.188 1 86.44 96 ILE A N 1
ATOM 719 C CA . ILE A 1 96 ? -11.477 -22.172 5.012 1 86.44 96 ILE A CA 1
ATOM 720 C C . ILE A 1 96 ? -12.578 -21.188 5.387 1 86.44 96 ILE A C 1
ATOM 722 O O . ILE A 1 96 ? -13.57 -21.062 4.668 1 86.44 96 ILE A O 1
ATOM 726 N N . ALA A 1 97 ? -12.359 -20.516 6.469 1 85.06 97 ALA A N 1
ATOM 727 C CA . ALA A 1 97 ? -13.336 -19.531 6.926 1 85.06 97 ALA A CA 1
ATOM 728 C C . ALA A 1 97 ? -13.523 -18.438 5.887 1 85.06 97 ALA A C 1
ATOM 730 O O . ALA A 1 97 ? -14.641 -17.969 5.652 1 85.06 97 ALA A O 1
ATOM 731 N N . ALA A 1 98 ? -12.492 -18.016 5.297 1 82.81 98 ALA A N 1
ATOM 732 C CA . ALA A 1 98 ? -12.555 -16.969 4.273 1 82.81 98 ALA A CA 1
ATOM 733 C C . ALA A 1 98 ? -13.375 -17.438 3.07 1 82.81 98 ALA A C 1
ATOM 735 O O . ALA A 1 98 ? -14.172 -16.672 2.527 1 82.81 98 ALA A O 1
ATOM 736 N N . LEU A 1 99 ? -13.195 -18.625 2.695 1 89.38 99 LEU A N 1
ATOM 737 C CA . LEU A 1 99 ? -13.922 -19.188 1.557 1 89.38 99 LEU A CA 1
ATOM 738 C C . LEU A 1 99 ? -15.406 -19.328 1.872 1 89.38 99 LEU A C 1
ATOM 740 O O . LEU A 1 99 ? -16.25 -19 1.04 1 89.38 99 LEU A O 1
ATOM 744 N N . ARG A 1 100 ? -15.633 -19.781 3.066 1 88 100 ARG A N 1
ATOM 745 C CA . ARG A 1 100 ? -17.031 -19.938 3.486 1 88 100 ARG A CA 1
ATOM 746 C C . ARG A 1 100 ? -17.703 -18.562 3.596 1 88 100 ARG A C 1
ATOM 748 O O . ARG A 1 100 ? -18.891 -18.438 3.262 1 88 100 ARG A O 1
ATOM 755 N N . GLY A 1 101 ? -16.969 -17.641 4.027 1 85.31 101 GLY A N 1
ATOM 756 C CA . GLY A 1 101 ? -17.484 -16.266 4.09 1 85.31 101 GLY A CA 1
ATOM 757 C C . GLY A 1 101 ? -17.875 -15.719 2.732 1 85.31 101 GLY A C 1
ATOM 758 O O . GLY A 1 101 ? -18.766 -14.875 2.637 1 85.31 101 GLY A O 1
ATOM 759 N N . LEU A 1 102 ? -17.266 -16.25 1.738 1 87.94 102 LEU A N 1
ATOM 760 C CA . LEU A 1 102 ? -17.594 -15.836 0.373 1 87.94 102 LEU A CA 1
ATOM 761 C C . LEU A 1 102 ? -18.656 -16.734 -0.224 1 87.94 102 LEU A C 1
ATOM 763 O O . LEU A 1 102 ? -18.938 -16.672 -1.425 1 87.94 102 LEU A O 1
ATOM 767 N N . GLU A 1 103 ? -19.156 -17.672 0.616 1 89.56 103 GLU A N 1
ATOM 768 C CA . GLU A 1 103 ? -20.266 -18.547 0.275 1 89.56 103 GLU A CA 1
ATOM 769 C C . GLU A 1 103 ? -19.844 -19.625 -0.724 1 89.56 103 GLU A C 1
ATOM 771 O O . GLU A 1 103 ? -20.641 -20.047 -1.561 1 89.56 103 GLU A O 1
ATOM 776 N N . ALA A 1 104 ? -18.641 -19.891 -0.735 1 92.81 104 ALA A N 1
ATOM 777 C CA . ALA A 1 104 ? -18.172 -21.031 -1.522 1 92.81 104 ALA A CA 1
ATOM 778 C C . ALA A 1 104 ? -18.516 -22.359 -0.839 1 92.81 104 ALA A C 1
ATOM 780 O O . ALA A 1 104 ? -18.562 -22.422 0.391 1 92.81 104 ALA A O 1
ATOM 781 N N . ARG A 1 105 ? -18.875 -23.359 -1.679 1 94.19 105 ARG A N 1
ATOM 782 C CA . ARG A 1 105 ? -18.938 -24.719 -1.149 1 94.19 105 ARG A CA 1
ATOM 783 C C . ARG A 1 105 ? -17.547 -25.328 -1.044 1 94.19 105 ARG A C 1
ATOM 785 O O . ARG A 1 105 ? -16.859 -25.5 -2.053 1 94.19 105 ARG A O 1
ATOM 792 N N . VAL A 1 106 ? -17.141 -25.656 0.259 1 95.56 106 VAL A N 1
ATOM 793 C CA . VAL A 1 106 ? -15.797 -26.156 0.502 1 95.56 106 VAL A CA 1
ATOM 794 C C . VAL A 1 106 ? -15.844 -27.656 0.735 1 95.56 106 VAL A C 1
ATOM 796 O O . VAL A 1 106 ? -16.609 -28.141 1.577 1 95.56 106 VAL A O 1
ATOM 799 N N . ILE A 1 107 ? -15.148 -28.406 -0.039 1 94.31 107 ILE A N 1
ATOM 800 C CA . ILE A 1 107 ? -15.078 -29.859 0.058 1 94.31 107 ILE A CA 1
ATOM 801 C C . ILE A 1 107 ? -13.656 -30.281 0.44 1 94.31 107 ILE A C 1
ATOM 803 O O . ILE A 1 107 ? -12.703 -30 -0.285 1 94.31 107 ILE A O 1
ATOM 807 N N . SER A 1 108 ? -13.5 -31.031 1.513 1 94.38 108 SER A N 1
ATOM 808 C CA . SER A 1 108 ? -12.195 -31.406 2.043 1 94.38 108 SER A CA 1
ATOM 809 C C . SER A 1 108 ? -11.812 -32.812 1.62 1 94.38 108 SER A C 1
ATOM 811 O O . SER A 1 108 ? -12.664 -33.719 1.583 1 94.38 108 SER A O 1
ATOM 813 N N . HIS A 1 109 ? -10.547 -32.938 1.315 1 93.69 109 HIS A N 1
ATOM 814 C CA . HIS A 1 109 ? -9.984 -34.219 0.917 1 93.69 109 HIS A CA 1
ATOM 815 C C . HIS A 1 109 ? -8.672 -34.5 1.646 1 93.69 109 HIS A C 1
ATOM 817 O O . HIS A 1 109 ? -7.941 -33.562 1.983 1 93.69 109 HIS A O 1
ATOM 823 N N . PRO A 1 110 ? -8.367 -35.844 1.884 1 91.88 110 PRO A N 1
ATOM 824 C CA . PRO A 1 110 ? -6.961 -36.125 2.188 1 91.88 110 PRO A CA 1
ATOM 825 C C . PRO A 1 110 ? -6.008 -35.594 1.126 1 91.88 110 PRO A C 1
ATOM 827 O O . PRO A 1 110 ? -6.367 -35.5 -0.052 1 91.88 110 PRO A O 1
ATOM 830 N N . PHE A 1 111 ? -4.801 -35.25 1.481 1 85.31 111 PHE A N 1
ATOM 831 C CA . PHE A 1 111 ? -3.857 -34.562 0.612 1 85.31 111 PHE A CA 1
ATOM 832 C C . PHE A 1 111 ? -3.686 -35.312 -0.705 1 85.31 111 PHE A C 1
ATOM 834 O O . PHE A 1 111 ? -3.725 -34.719 -1.777 1 85.31 111 PHE A O 1
ATOM 841 N N . ASP A 1 112 ? -3.48 -36.594 -0.605 1 85.88 112 ASP A N 1
ATOM 842 C CA . ASP A 1 112 ? -3.225 -37.406 -1.807 1 85.88 112 ASP A CA 1
ATOM 843 C C . ASP A 1 112 ? -4.398 -37.312 -2.777 1 85.88 112 ASP A C 1
ATOM 845 O O . ASP A 1 112 ? -4.203 -37.25 -3.992 1 85.88 112 ASP A O 1
ATOM 849 N N . GLU A 1 113 ? -5.562 -37.375 -2.271 1 90.12 113 GLU A N 1
ATOM 850 C CA . GLU A 1 113 ? -6.754 -37.219 -3.102 1 90.12 113 GLU A CA 1
ATOM 851 C C . GLU A 1 113 ? -6.867 -35.812 -3.691 1 90.12 113 GLU A C 1
ATOM 853 O O . GLU A 1 113 ? -7.176 -35.656 -4.875 1 90.12 113 GLU A O 1
ATOM 858 N N . TRP A 1 114 ? -6.625 -34.844 -2.865 1 90.12 114 TRP A N 1
ATOM 859 C CA . TRP A 1 114 ? -6.648 -33.469 -3.324 1 90.12 114 TRP A CA 1
ATOM 860 C C . TRP A 1 114 ? -5.645 -33.25 -4.453 1 90.12 114 TRP A C 1
ATOM 862 O O . TRP A 1 114 ? -5.965 -32.625 -5.469 1 90.12 114 TRP A O 1
ATOM 872 N N . TRP A 1 115 ? -4.5 -33.781 -4.246 1 83.88 115 TRP A N 1
ATOM 873 C CA . TRP A 1 115 ? -3.441 -33.656 -5.242 1 83.88 115 TRP A CA 1
ATOM 874 C C . TRP A 1 115 ? -3.844 -34.312 -6.559 1 83.88 115 TRP A C 1
ATOM 876 O O . TRP A 1 115 ? -3.564 -33.781 -7.633 1 83.88 115 TRP A O 1
ATOM 886 N N . THR A 1 116 ? -4.492 -35.438 -6.438 1 86.75 116 THR A N 1
ATOM 887 C CA . THR A 1 116 ? -4.977 -36.125 -7.621 1 86.75 116 THR A CA 1
ATOM 888 C C . THR A 1 116 ? -6.016 -35.281 -8.359 1 86.75 116 THR A C 1
ATOM 890 O O . THR A 1 116 ? -5.992 -35.219 -9.594 1 86.75 116 THR A O 1
ATOM 893 N N . ILE A 1 117 ? -6.832 -34.656 -7.645 1 89.81 117 ILE A N 1
ATOM 894 C CA . ILE A 1 117 ? -7.84 -33.781 -8.227 1 89.81 117 ILE A CA 1
ATOM 895 C C . ILE A 1 117 ? -7.152 -32.625 -8.953 1 89.81 117 ILE A C 1
ATOM 897 O O . ILE A 1 117 ? -7.5 -32.312 -10.094 1 89.81 117 ILE A O 1
ATOM 901 N N . MET A 1 118 ? -6.172 -32.094 -8.297 1 86.12 118 MET A N 1
ATOM 902 C CA . MET A 1 118 ? -5.418 -31 -8.875 1 86.12 118 MET A CA 1
ATOM 903 C C . MET A 1 118 ? -4.734 -31.406 -10.172 1 86.12 118 MET A C 1
ATOM 905 O O . MET A 1 118 ? -4.793 -30.688 -11.164 1 86.12 118 MET A O 1
ATOM 909 N N . CYS A 1 119 ? -4.172 -32.594 -10.172 1 84.56 119 CYS A N 1
ATOM 910 C CA . CYS A 1 119 ? -3.395 -33.062 -11.312 1 84.56 119 CYS A CA 1
ATOM 911 C C . CYS A 1 119 ? -4.309 -33.469 -12.453 1 84.56 119 CYS A C 1
ATOM 913 O O . CYS A 1 119 ? -4.016 -33.219 -13.625 1 84.56 119 CYS A O 1
ATOM 915 N N . ASN A 1 120 ? -5.473 -34.094 -12.094 1 87.75 120 ASN A N 1
ATOM 916 C CA . ASN A 1 120 ? -6.301 -34.719 -13.117 1 87.75 120 ASN A CA 1
ATOM 917 C C . ASN A 1 120 ? -7.48 -33.844 -13.508 1 87.75 120 ASN A C 1
ATOM 919 O O . ASN A 1 120 ? -8.164 -34.125 -14.5 1 87.75 120 ASN A O 1
ATOM 923 N N . ARG A 1 121 ? -7.699 -32.812 -12.75 1 90.75 121 ARG A N 1
ATOM 924 C CA . ARG A 1 121 ? -8.812 -31.906 -13 1 90.75 121 ARG A CA 1
ATOM 925 C C . ARG A 1 121 ? -10.148 -32.625 -12.922 1 90.75 121 ARG A C 1
ATOM 927 O O . ARG A 1 121 ? -11.055 -32.375 -13.719 1 90.75 121 ARG A O 1
ATOM 934 N N . ASP A 1 122 ? -10.195 -33.656 -12.195 1 86.81 122 ASP A N 1
ATOM 935 C CA . ASP A 1 122 ? -11.398 -34.5 -12.117 1 86.81 122 ASP A CA 1
ATOM 936 C C . ASP A 1 122 ? -11.938 -34.562 -10.695 1 86.81 122 ASP A C 1
ATOM 938 O O . ASP A 1 122 ? -11.328 -35.156 -9.82 1 86.81 122 ASP A O 1
ATOM 942 N N . THR A 1 123 ? -13.016 -33.938 -10.516 1 85.81 123 THR A N 1
ATOM 943 C CA . THR A 1 123 ? -13.672 -33.938 -9.211 1 85.81 123 THR A CA 1
ATOM 944 C C . THR A 1 123 ? -14.781 -34.969 -9.156 1 85.81 123 THR A C 1
ATOM 946 O O . THR A 1 123 ? -15.367 -35.219 -8.102 1 85.81 123 THR A O 1
ATOM 949 N N . GLY A 1 124 ? -15.078 -35.594 -10.234 1 81.88 124 GLY A N 1
ATOM 950 C CA . GLY A 1 124 ? -16.188 -36.531 -10.352 1 81.88 124 GLY A CA 1
ATOM 951 C C . GLY A 1 124 ? -17.5 -35.844 -10.68 1 81.88 124 GLY A C 1
ATOM 952 O O . GLY A 1 124 ? -18.516 -36.5 -10.945 1 81.88 124 GLY A O 1
ATOM 953 N N . ASP A 1 125 ? -17.469 -34.562 -10.641 1 79.5 125 ASP A N 1
ATOM 954 C CA . ASP A 1 125 ? -18.656 -33.75 -10.977 1 79.5 125 ASP A CA 1
ATOM 955 C C . ASP A 1 125 ? -18.625 -33.312 -12.438 1 79.5 125 ASP A C 1
ATOM 957 O O . ASP A 1 125 ? -18.047 -32.281 -12.758 1 79.5 125 ASP A O 1
ATOM 961 N N . ASN A 1 126 ? -19.422 -33.969 -13.312 1 78.19 126 ASN A N 1
ATOM 962 C CA . ASN A 1 126 ? -19.344 -33.781 -14.758 1 78.19 126 ASN A CA 1
ATOM 963 C C . ASN A 1 126 ? -20.062 -32.5 -15.18 1 78.19 126 ASN A C 1
ATOM 965 O O . ASN A 1 126 ? -19.828 -31.969 -16.266 1 78.19 126 ASN A O 1
ATOM 969 N N . GLY A 1 127 ? -20.703 -31.922 -14.383 1 86.75 127 GLY A N 1
ATOM 970 C CA . GLY A 1 127 ? -21.453 -30.734 -14.781 1 86.75 127 GLY A CA 1
ATOM 971 C C . GLY A 1 127 ? -20.766 -29.438 -14.414 1 86.75 127 GLY A C 1
ATOM 972 O O . GLY A 1 127 ? -21.219 -28.359 -14.812 1 86.75 127 GLY A O 1
ATOM 973 N N . ALA A 1 128 ? -19.594 -29.594 -13.859 1 91.88 128 ALA A N 1
ATOM 974 C CA . ALA A 1 128 ? -18.922 -28.375 -13.398 1 91.88 128 ALA A CA 1
ATOM 975 C C . ALA A 1 128 ? -17.688 -28.078 -14.25 1 91.88 128 ALA A C 1
ATOM 977 O O . ALA A 1 128 ? -17.094 -28.984 -14.828 1 91.88 128 ALA A O 1
ATOM 978 N N . THR A 1 129 ? -17.422 -26.859 -14.5 1 94.12 129 THR A N 1
ATOM 979 C CA . THR A 1 129 ? -16.219 -26.438 -15.188 1 94.12 129 THR A CA 1
ATOM 980 C C . THR A 1 129 ? -15.055 -26.312 -14.203 1 94.12 129 THR A C 1
ATOM 982 O O . THR A 1 129 ? -15.086 -25.5 -13.289 1 94.12 129 THR A O 1
ATOM 985 N N . PHE A 1 130 ? -14.055 -27.141 -14.398 1 95.06 130 PHE A N 1
ATOM 986 C CA . PHE A 1 130 ? -12.867 -27.094 -13.555 1 95.06 130 PHE A CA 1
ATOM 987 C C . PHE A 1 130 ? -11.914 -25.984 -14.016 1 95.06 130 PHE A C 1
ATOM 989 O O . PHE A 1 130 ? -11.562 -25.922 -15.195 1 95.06 130 PHE A O 1
ATOM 996 N N . VAL A 1 131 ? -11.586 -25.141 -13.102 1 95.62 131 VAL A N 1
ATOM 997 C CA . VAL A 1 131 ? -10.578 -24.125 -13.367 1 95.62 131 VAL A CA 1
ATOM 998 C C . VAL A 1 131 ? -9.305 -24.438 -12.586 1 95.62 131 VAL A C 1
ATOM 1000 O O . VAL A 1 131 ? -9.266 -24.25 -11.367 1 95.62 131 VAL A O 1
ATOM 1003 N N . HIS A 1 132 ? -8.32 -24.906 -13.289 1 95.31 132 HIS A N 1
ATOM 1004 C CA . HIS A 1 132 ? -7.043 -25.188 -12.648 1 95.31 132 HIS A CA 1
ATOM 1005 C C . HIS A 1 132 ? -6.367 -23.906 -12.172 1 95.31 132 HIS A C 1
ATOM 1007 O O . HIS A 1 132 ? -6.285 -22.938 -12.922 1 95.31 132 HIS A O 1
ATOM 1013 N N . PRO A 1 133 ? -5.848 -23.891 -10.969 1 94.31 133 PRO A N 1
ATOM 1014 C CA . PRO A 1 133 ? -5.328 -22.641 -10.391 1 94.31 133 PRO A CA 1
ATOM 1015 C C . PRO A 1 133 ? -4.016 -22.203 -11.039 1 94.31 133 PRO A C 1
ATOM 1017 O O . PRO A 1 133 ? -3.561 -21.078 -10.812 1 94.31 133 PRO A O 1
ATOM 1020 N N . VAL A 1 134 ? -3.373 -23.031 -11.852 1 94.12 134 VAL A N 1
ATOM 1021 C CA . VAL A 1 134 ? -2.045 -22.734 -12.375 1 94.12 134 VAL A CA 1
ATOM 1022 C C . VAL A 1 134 ? -2.049 -22.844 -13.898 1 94.12 134 VAL A C 1
ATOM 1024 O O . VAL A 1 134 ? -1.668 -21.906 -14.602 1 94.12 134 VAL A O 1
ATOM 1027 N N . ALA A 1 135 ? -2.643 -23.875 -14.43 1 93.62 135 ALA A N 1
ATOM 1028 C CA . ALA A 1 135 ? -2.26 -24.344 -15.758 1 93.62 135 ALA A CA 1
ATOM 1029 C C . ALA A 1 135 ? -3.32 -23.984 -16.797 1 93.62 135 ALA A C 1
ATOM 1031 O O . ALA A 1 135 ? -3.139 -24.234 -17.984 1 93.62 135 ALA A O 1
ATOM 1032 N N . GLU A 1 136 ? -4.422 -23.375 -16.375 1 94.19 136 GLU A N 1
ATOM 1033 C CA . GLU A 1 136 ? -5.445 -22.984 -17.344 1 94.19 136 GLU A CA 1
ATOM 1034 C C . GLU A 1 136 ? -4.977 -21.828 -18.219 1 94.19 136 GLU A C 1
ATOM 1036 O O . GLU A 1 136 ? -4.32 -20.906 -17.719 1 94.19 136 GLU A O 1
ATOM 1041 N N . HIS A 1 137 ? -5.34 -21.938 -19.484 1 95.31 137 HIS A N 1
ATOM 1042 C CA . HIS A 1 137 ? -4.973 -20.875 -20.406 1 95.31 137 HIS A CA 1
ATOM 1043 C C . HIS A 1 137 ? -5.508 -19.531 -19.938 1 95.31 137 HIS A C 1
ATOM 1045 O O . HIS A 1 137 ? -4.805 -18.516 -20.016 1 95.31 137 HIS A O 1
ATOM 1051 N N . SER A 1 138 ? -6.766 -19.516 -19.531 1 96.75 138 SER A N 1
ATOM 1052 C CA . SER A 1 138 ? -7.371 -18.281 -19.047 1 96.75 138 SER A CA 1
ATOM 1053 C C . SER A 1 138 ? -6.633 -17.75 -17.812 1 96.75 138 SER A C 1
ATOM 1055 O O . SER A 1 138 ? -6.496 -16.531 -17.656 1 96.75 138 SER A O 1
ATOM 1057 N N . VAL A 1 139 ? -6.172 -18.672 -17 1 97.56 139 VAL A N 1
ATOM 1058 C CA . VAL A 1 139 ? -5.402 -18.297 -15.82 1 97.56 139 VAL A CA 1
ATOM 1059 C C . VAL A 1 139 ? -4.078 -17.672 -16.25 1 97.56 139 VAL A C 1
ATOM 1061 O O . VAL A 1 139 ? -3.711 -16.594 -15.773 1 97.56 139 VAL A O 1
ATOM 1064 N N . LEU A 1 140 ? -3.422 -18.297 -17.188 1 98.06 140 LEU A N 1
ATOM 1065 C CA . LEU A 1 140 ? -2.158 -17.781 -17.703 1 98.06 140 LEU A CA 1
ATOM 1066 C C . LEU A 1 140 ? -2.354 -16.422 -18.359 1 98.06 140 LEU A C 1
ATOM 1068 O O . LEU A 1 140 ? -1.521 -15.523 -18.188 1 98.06 140 LEU A O 1
ATOM 1072 N N . LEU A 1 141 ? -3.422 -16.281 -19.062 1 98.12 141 LEU A N 1
ATOM 1073 C CA . LEU A 1 141 ? -3.732 -15.016 -19.703 1 98.12 141 LEU A CA 1
ATOM 1074 C C . LEU A 1 141 ? -3.936 -13.914 -18.672 1 98.12 141 LEU A C 1
ATOM 1076 O O . LEU A 1 141 ? -3.449 -12.797 -18.859 1 98.12 141 LEU A O 1
ATOM 1080 N N . GLY A 1 142 ? -4.684 -14.227 -17.594 1 98.31 142 GLY A N 1
ATOM 1081 C CA . GLY A 1 142 ? -4.828 -13.273 -16.516 1 98.31 142 GLY A CA 1
ATOM 1082 C C . GLY A 1 142 ? -3.502 -12.852 -15.906 1 98.31 142 GLY A C 1
ATOM 1083 O O . GLY A 1 142 ? -3.273 -11.664 -15.664 1 98.31 142 GLY A O 1
ATOM 1084 N N . ASN A 1 143 ? -2.648 -13.805 -15.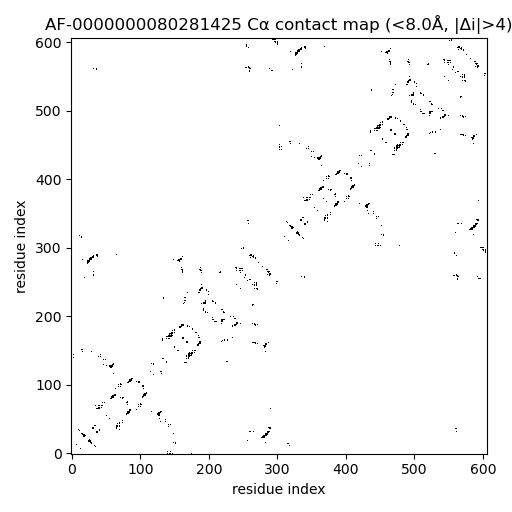719 1 98.56 143 ASN A N 1
ATOM 1085 C CA . ASN A 1 143 ? -1.328 -13.539 -15.156 1 98.56 143 ASN A CA 1
ATOM 1086 C C . ASN A 1 143 ? -0.476 -12.703 -16.109 1 98.56 143 ASN A C 1
ATOM 1088 O O . ASN A 1 143 ? 0.341 -11.891 -15.672 1 98.56 143 ASN A O 1
ATOM 1092 N N . ALA A 1 144 ? -0.685 -12.883 -17.406 1 98.62 144 ALA A N 1
ATOM 1093 C CA . ALA A 1 144 ? 0.087 -12.172 -18.422 1 98.62 144 ALA A CA 1
ATOM 1094 C C . ALA A 1 144 ? -0.162 -10.672 -18.344 1 98.62 144 ALA A C 1
ATOM 1096 O O . ALA A 1 144 ? 0.712 -9.875 -18.688 1 98.62 144 ALA A O 1
ATOM 1097 N N . THR A 1 145 ? -1.307 -10.289 -17.844 1 98.62 145 THR A N 1
ATOM 1098 C CA . THR A 1 145 ? -1.63 -8.867 -17.766 1 98.62 145 THR A CA 1
ATOM 1099 C C . THR A 1 145 ? -0.702 -8.156 -16.781 1 98.62 145 THR A C 1
ATOM 1101 O O . THR A 1 145 ? -0.512 -6.941 -16.859 1 98.62 145 THR A O 1
ATOM 1104 N N . ILE A 1 146 ? -0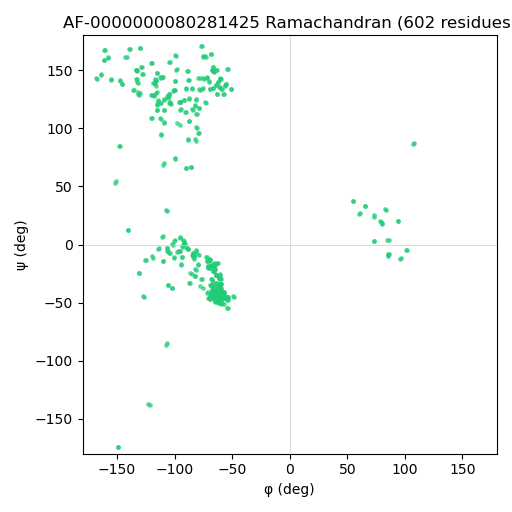.15 -8.914 -15.867 1 98.69 146 ILE A N 1
ATOM 1105 C CA . ILE A 1 146 ? 0.809 -8.344 -14.93 1 98.69 146 ILE A CA 1
ATOM 1106 C C . ILE A 1 146 ? 2.092 -7.965 -15.664 1 98.69 146 ILE A C 1
ATOM 1108 O O . ILE A 1 146 ? 2.631 -6.875 -15.469 1 98.69 146 ILE A O 1
ATOM 1112 N N . GLY A 1 147 ? 2.541 -8.883 -16.562 1 98.69 147 GLY A N 1
ATOM 1113 C CA . GLY A 1 147 ? 3.686 -8.555 -17.391 1 98.69 147 GLY A CA 1
ATOM 1114 C C . GLY A 1 147 ? 3.441 -7.371 -18.312 1 98.69 147 GLY A C 1
ATOM 1115 O O . GLY A 1 147 ? 4.328 -6.531 -18.484 1 98.69 147 GLY A O 1
ATOM 1116 N N . LEU A 1 148 ? 2.26 -7.309 -18.828 1 98.44 148 LEU A N 1
ATOM 1117 C CA . LEU A 1 148 ? 1.861 -6.184 -19.672 1 98.44 148 LEU A CA 1
ATOM 1118 C C . LEU A 1 148 ? 1.958 -4.871 -18.891 1 98.44 148 LEU A C 1
ATOM 1120 O O . LEU A 1 148 ? 2.514 -3.893 -19.406 1 98.44 148 LEU A O 1
ATOM 1124 N N . ASP A 1 149 ? 1.434 -4.871 -17.672 1 98.19 149 ASP A N 1
ATOM 1125 C CA . ASP A 1 149 ? 1.456 -3.666 -16.859 1 98.19 149 ASP A CA 1
ATOM 1126 C C . ASP A 1 149 ? 2.889 -3.25 -16.531 1 98.19 149 ASP A C 1
ATOM 1128 O O . ASP A 1 149 ? 3.232 -2.068 -16.609 1 98.19 149 ASP A O 1
ATOM 1132 N N . ILE A 1 150 ? 3.707 -4.199 -16.172 1 98.5 150 ILE A N 1
ATOM 1133 C CA . ILE A 1 150 ? 5.086 -3.916 -15.781 1 98.5 150 ILE A CA 1
ATOM 1134 C C . ILE A 1 150 ? 5.836 -3.309 -16.969 1 98.5 150 ILE A C 1
ATOM 1136 O O . ILE A 1 150 ? 6.469 -2.258 -16.844 1 98.5 150 ILE A O 1
ATOM 1140 N N . GLN A 1 151 ? 5.695 -3.92 -18.094 1 98.31 151 GLN A N 1
ATOM 1141 C CA . GLN A 1 151 ? 6.426 -3.467 -19.281 1 98.31 151 GLN A CA 1
ATOM 1142 C C . GLN A 1 151 ? 5.926 -2.104 -19.734 1 98.31 151 GLN A C 1
ATOM 1144 O O . GLN A 1 151 ? 6.711 -1.273 -20.203 1 98.31 151 GLN A O 1
ATOM 1149 N N . THR A 1 152 ? 4.656 -1.898 -19.672 1 96.75 152 THR A N 1
ATOM 1150 C CA . THR A 1 152 ? 4.074 -0.619 -20.062 1 96.75 152 THR A CA 1
ATOM 1151 C C . THR A 1 152 ? 4.547 0.496 -19.141 1 96.75 152 THR A C 1
ATOM 1153 O O . THR A 1 152 ? 4.871 1.595 -19.594 1 96.75 152 THR A O 1
ATOM 1156 N N . ALA A 1 153 ? 4.633 0.229 -17.906 1 96.06 153 ALA A N 1
ATOM 1157 C CA . ALA A 1 153 ? 5.008 1.228 -16.906 1 96.06 153 ALA A CA 1
ATOM 1158 C C . ALA A 1 153 ? 6.512 1.498 -16.938 1 96.06 153 ALA A C 1
ATOM 1160 O O . ALA A 1 153 ? 6.957 2.596 -16.594 1 96.06 153 ALA A O 1
ATOM 1161 N N . TRP A 1 154 ? 7.297 0.489 -17.328 1 97.69 154 TRP A N 1
ATOM 1162 C CA . TRP A 1 154 ? 8.75 0.576 -17.266 1 97.69 154 TRP A CA 1
ATOM 1163 C C . TRP A 1 154 ? 9.398 -0.227 -18.391 1 97.69 154 TRP A C 1
ATOM 1165 O O . TRP A 1 154 ? 9.875 -1.34 -18.156 1 97.69 154 TRP A O 1
ATOM 1175 N N . SER A 1 155 ? 9.492 0.4 -19.469 1 97.88 155 SER A N 1
ATOM 1176 C CA . SER A 1 155 ? 9.961 -0.285 -20.672 1 97.88 155 SER A CA 1
ATOM 1177 C C . SER A 1 155 ? 11.43 -0.672 -20.547 1 97.88 155 SER A C 1
ATOM 1179 O O . SER A 1 155 ? 11.891 -1.589 -21.234 1 97.88 155 SER A O 1
ATOM 1181 N N . GLU A 1 156 ? 12.156 -0.057 -19.609 1 97.69 156 GLU A N 1
ATOM 1182 C CA . GLU A 1 156 ? 13.594 -0.265 -19.484 1 97.69 156 GLU A CA 1
ATOM 1183 C C . GLU A 1 156 ? 13.898 -1.404 -18.516 1 97.69 156 GLU A C 1
ATOM 1185 O O . GLU A 1 156 ? 15.062 -1.744 -18.297 1 97.69 156 GLU A O 1
ATOM 1190 N N . VAL A 1 157 ? 12.883 -2.025 -17.969 1 98.44 157 VAL A N 1
ATOM 1191 C CA . VAL A 1 157 ? 13.094 -3.092 -17 1 98.44 157 VAL A CA 1
ATOM 1192 C C . VAL A 1 157 ? 13.992 -4.172 -17.594 1 98.44 157 VAL A C 1
ATOM 1194 O O . VAL A 1 157 ? 13.844 -4.52 -18.766 1 98.44 157 VAL A O 1
ATOM 1197 N N . GLU A 1 158 ? 14.93 -4.68 -16.812 1 98.44 158 GLU A N 1
ATOM 1198 C CA . GLU A 1 158 ? 15.859 -5.707 -17.266 1 98.44 158 GLU A CA 1
ATOM 1199 C C . GLU A 1 158 ? 15.508 -7.074 -16.688 1 98.44 158 GLU A C 1
ATOM 1201 O O . GLU A 1 158 ? 15.758 -8.102 -17.312 1 98.44 158 GLU A O 1
ATOM 1206 N N . ILE A 1 159 ? 15.031 -7.027 -15.469 1 98.62 159 ILE A N 1
ATOM 1207 C CA . ILE A 1 159 ? 14.734 -8.258 -14.758 1 98.62 159 ILE A CA 1
ATOM 1208 C C . ILE A 1 159 ? 13.383 -8.133 -14.047 1 98.62 159 ILE A C 1
ATOM 1210 O O . ILE A 1 159 ? 13.094 -7.109 -13.43 1 98.62 159 ILE A O 1
ATOM 1214 N N . VAL A 1 160 ? 12.578 -9.078 -14.18 1 98.88 160 VAL A N 1
ATOM 1215 C CA . VAL A 1 160 ? 11.344 -9.211 -13.398 1 98.88 160 VAL A CA 1
ATOM 1216 C C . VAL A 1 160 ? 11.422 -10.445 -12.516 1 98.88 160 VAL A C 1
ATOM 1218 O O . VAL A 1 160 ? 11.594 -11.562 -13.008 1 98.88 160 VAL A O 1
ATOM 1221 N N . ILE A 1 161 ? 11.32 -10.258 -11.227 1 98.94 161 ILE A N 1
ATOM 1222 C CA . ILE A 1 161 ? 11.375 -11.375 -10.297 1 98.94 161 ILE A CA 1
ATOM 1223 C C . ILE A 1 161 ? 9.977 -11.672 -9.758 1 98.94 161 ILE A C 1
ATOM 1225 O O . ILE A 1 161 ? 9.281 -10.766 -9.289 1 98.94 161 ILE A O 1
ATOM 1229 N N . VAL A 1 162 ? 9.586 -12.898 -9.906 1 98.81 162 VAL A N 1
ATOM 1230 C CA . VAL A 1 162 ? 8.266 -13.312 -9.43 1 98.81 162 VAL A CA 1
ATOM 1231 C C . VAL A 1 162 ? 8.406 -14.539 -8.531 1 98.81 162 VAL A C 1
ATOM 1233 O O . VAL A 1 162 ? 9.273 -15.383 -8.75 1 98.81 162 VAL A O 1
ATOM 1236 N N . PRO A 1 163 ? 7.523 -14.664 -7.484 1 98.62 163 PRO A N 1
ATOM 1237 C CA . PRO A 1 163 ? 7.531 -15.906 -6.707 1 98.62 163 PRO A CA 1
ATOM 1238 C C . PRO A 1 163 ? 7.062 -17.109 -7.52 1 98.62 163 PRO A C 1
ATOM 1240 O O . PRO A 1 163 ? 6.219 -16.969 -8.406 1 98.62 163 PRO A O 1
ATOM 1243 N N . PHE A 1 164 ? 7.605 -18.266 -7.152 1 98.12 164 PHE A N 1
ATOM 1244 C CA . PHE A 1 164 ? 7.238 -19.5 -7.855 1 98.12 164 PHE A CA 1
ATOM 1245 C C . PHE A 1 164 ? 6.383 -20.391 -6.969 1 98.12 164 PHE A C 1
ATOM 1247 O O . PHE A 1 164 ? 6.832 -20.828 -5.91 1 98.12 164 PHE A O 1
ATOM 1254 N N . GLY A 1 165 ? 5.23 -20.594 -7.336 1 94.06 165 GLY A N 1
ATOM 1255 C CA . GLY A 1 165 ? 4.371 -21.625 -6.805 1 94.06 165 GLY A CA 1
ATOM 1256 C C . GLY A 1 165 ? 4.168 -22.781 -7.77 1 94.06 165 GLY A C 1
ATOM 1257 O O . GLY A 1 165 ? 4.988 -23.703 -7.836 1 94.06 165 GLY A O 1
ATOM 1258 N N . GLY A 1 166 ? 3.246 -22.641 -8.633 1 93 166 GLY A N 1
ATOM 1259 C CA . GLY A 1 166 ? 2.988 -23.641 -9.656 1 93 166 GLY A CA 1
ATOM 1260 C C . GLY A 1 166 ? 3.438 -23.203 -11.039 1 93 166 GLY A C 1
ATOM 1261 O O . GLY A 1 166 ? 3.375 -23.984 -11.992 1 93 166 GLY A O 1
ATOM 1262 N N . GLY A 1 167 ? 3.859 -22.031 -11.125 1 96.94 167 GLY A N 1
ATOM 1263 C CA . GLY A 1 167 ? 4.477 -21.578 -12.367 1 96.94 167 GLY A CA 1
ATOM 1264 C C . GLY A 1 167 ? 3.545 -20.734 -13.219 1 96.94 167 GLY A C 1
ATOM 1265 O O . GLY A 1 167 ? 3.957 -20.188 -14.242 1 96.94 167 GLY A O 1
ATOM 1266 N N . GLY A 1 168 ? 2.32 -20.594 -12.805 1 97.12 168 GLY A N 1
ATOM 1267 C CA . GLY A 1 168 ? 1.378 -19.812 -13.594 1 97.12 168 GLY A CA 1
ATOM 1268 C C . GLY A 1 168 ? 1.783 -18.359 -13.742 1 97.12 168 GLY A C 1
ATOM 1269 O O . GLY A 1 168 ? 1.653 -17.781 -14.82 1 97.12 168 GLY A O 1
ATOM 1270 N N . LEU A 1 169 ? 2.232 -17.75 -12.664 1 98.19 169 LEU A N 1
ATOM 1271 C CA . LEU A 1 169 ? 2.609 -16.344 -12.672 1 98.19 169 LEU A CA 1
ATOM 1272 C C . LEU A 1 169 ? 3.818 -16.109 -13.57 1 98.19 169 LEU A C 1
ATOM 1274 O O . LEU A 1 169 ? 3.789 -15.227 -14.438 1 98.19 169 LEU A O 1
ATOM 1278 N N . CYS A 1 170 ? 4.863 -16.906 -13.414 1 98.56 170 CYS A N 1
ATOM 1279 C CA . CYS A 1 170 ? 6.082 -16.672 -14.18 1 98.56 170 CYS A CA 1
ATOM 1280 C C . CYS A 1 170 ? 5.852 -16.922 -15.664 1 98.56 170 CYS A C 1
ATOM 1282 O O . CYS A 1 170 ? 6.355 -16.172 -16.516 1 98.56 170 CYS A O 1
ATOM 1284 N N . VAL A 1 171 ? 5.094 -17.938 -15.984 1 98.5 171 VAL A N 1
ATOM 1285 C CA . VAL A 1 171 ? 4.816 -18.234 -17.391 1 98.5 171 VAL A CA 1
ATOM 1286 C C . VAL A 1 171 ? 4 -17.094 -18 1 98.5 171 VAL A C 1
ATOM 1288 O O . VAL A 1 171 ? 4.293 -16.641 -19.109 1 98.5 171 VAL A O 1
ATOM 1291 N N . GLY A 1 172 ? 2.961 -16.641 -17.281 1 98.5 172 GLY A N 1
ATOM 1292 C CA . GLY A 1 172 ? 2.156 -15.531 -17.766 1 98.5 172 GLY A CA 1
ATOM 1293 C C . GLY A 1 172 ? 2.961 -14.266 -18 1 98.5 172 GLY A C 1
ATOM 1294 O O . GLY A 1 172 ? 2.877 -13.664 -19.078 1 98.5 172 GLY A O 1
ATOM 1295 N N . VAL A 1 173 ? 3.74 -13.875 -17.016 1 98.81 173 VAL A N 1
ATOM 1296 C CA . VAL A 1 173 ? 4.551 -12.664 -17.094 1 98.81 173 VAL A CA 1
ATOM 1297 C C . VAL A 1 173 ? 5.551 -12.789 -18.234 1 98.81 173 VAL A C 1
ATOM 1299 O O . VAL A 1 173 ? 5.707 -11.859 -19.047 1 98.81 173 VAL A O 1
ATOM 1302 N N . ALA A 1 174 ? 6.184 -13.953 -18.375 1 98.62 174 ALA A N 1
ATOM 1303 C CA . ALA A 1 174 ? 7.168 -14.18 -19.438 1 98.62 174 ALA A CA 1
ATOM 1304 C C . ALA A 1 174 ? 6.523 -14.07 -20.812 1 98.62 174 ALA A C 1
ATOM 1306 O O . ALA A 1 174 ? 7.094 -13.469 -21.719 1 98.62 174 ALA A O 1
ATOM 1307 N N . ALA A 1 175 ? 5.402 -14.656 -20.922 1 97.75 175 ALA A N 1
ATOM 1308 C CA . ALA A 1 175 ? 4.699 -14.625 -22.203 1 97.75 175 ALA A CA 1
ATOM 1309 C C . ALA A 1 175 ? 4.387 -13.188 -22.609 1 97.75 175 ALA A C 1
ATOM 1311 O O . ALA A 1 175 ? 4.523 -12.836 -23.797 1 97.75 175 ALA A O 1
ATOM 1312 N N . ALA A 1 176 ? 3.9 -12.383 -21.688 1 98.44 176 ALA A N 1
ATOM 1313 C CA . ALA A 1 176 ? 3.578 -10.984 -21.969 1 98.44 176 ALA A CA 1
ATOM 1314 C C . ALA A 1 176 ? 4.82 -10.211 -22.406 1 98.44 176 ALA A C 1
ATOM 1316 O O . ALA A 1 176 ? 4.781 -9.469 -23.391 1 98.44 176 ALA A O 1
ATOM 1317 N N . LEU A 1 177 ? 5.902 -10.398 -21.641 1 98.44 177 LEU A N 1
ATOM 1318 C CA . LEU A 1 177 ? 7.141 -9.703 -21.984 1 98.44 177 LEU A CA 1
ATOM 1319 C C . LEU A 1 177 ? 7.621 -10.078 -23.375 1 98.44 177 LEU A C 1
ATOM 1321 O O . LEU A 1 177 ? 7.988 -9.211 -24.172 1 98.44 177 LEU A O 1
ATOM 1325 N N . GLU A 1 178 ? 7.57 -11.344 -23.672 1 97.31 178 GLU A N 1
ATOM 1326 C CA . GLU A 1 178 ? 7.961 -11.828 -24.984 1 97.31 178 GLU A CA 1
ATOM 1327 C C . GLU A 1 178 ? 7.078 -11.227 -26.078 1 97.31 178 GLU A C 1
ATOM 1329 O O . GLU A 1 178 ? 7.578 -10.742 -27.094 1 97.31 178 GLU A O 1
ATOM 1334 N N . ALA A 1 179 ? 5.82 -11.266 -25.875 1 97 179 ALA A N 1
ATOM 1335 C CA . ALA A 1 179 ? 4.859 -10.766 -26.844 1 97 179 ALA A CA 1
ATOM 1336 C C . ALA A 1 179 ? 5.078 -9.281 -27.109 1 97 179 ALA A C 1
ATOM 1338 O O . ALA A 1 179 ? 4.805 -8.797 -28.219 1 97 179 ALA A O 1
ATOM 1339 N N . LEU A 1 180 ? 5.582 -8.57 -26.141 1 97.5 180 LEU A N 1
ATOM 1340 C CA . LEU A 1 180 ? 5.77 -7.125 -26.266 1 97.5 180 LEU A CA 1
ATOM 1341 C C . LEU A 1 180 ? 7.172 -6.797 -26.766 1 97.5 180 LEU A C 1
ATOM 1343 O O . LEU A 1 180 ? 7.543 -5.625 -26.859 1 97.5 180 LEU A O 1
ATOM 1347 N N . GLY A 1 181 ? 7.996 -7.855 -26.969 1 97.06 181 GLY A N 1
ATOM 1348 C CA . GLY A 1 181 ? 9.336 -7.668 -27.5 1 97.06 181 GLY A CA 1
ATOM 1349 C C . GLY A 1 181 ? 10.336 -7.227 -26.438 1 97.06 181 GLY A C 1
ATOM 1350 O O . GLY A 1 181 ? 11.352 -6.609 -26.766 1 97.06 181 GLY A O 1
ATOM 1351 N N . SER A 1 182 ? 9.953 -7.434 -25.203 1 97.69 182 SER A N 1
ATOM 1352 C CA . SER A 1 182 ? 10.836 -7.074 -24.094 1 97.69 182 SER A CA 1
ATOM 1353 C C . SER A 1 182 ? 12.023 -8.031 -24.016 1 97.69 182 SER A C 1
ATOM 1355 O O . SER A 1 182 ? 11.891 -9.219 -24.297 1 97.69 182 SER A O 1
ATOM 1357 N N . ARG A 1 183 ? 13.227 -7.531 -23.656 1 95.31 183 ARG A N 1
ATOM 1358 C CA . ARG A 1 183 ? 14.414 -8.352 -23.438 1 95.31 183 ARG A CA 1
ATOM 1359 C C . ARG A 1 183 ? 14.586 -8.688 -21.953 1 95.31 183 ARG A C 1
ATOM 1361 O O . ARG A 1 183 ? 15.586 -9.273 -21.562 1 95.31 183 ARG A O 1
ATOM 1368 N N . ALA A 1 184 ? 13.562 -8.297 -21.125 1 98.38 184 ALA A N 1
ATOM 1369 C CA . ALA A 1 184 ? 13.656 -8.523 -19.672 1 98.38 184 ALA A CA 1
ATOM 1370 C C . ALA A 1 184 ? 13.688 -10.016 -19.359 1 98.38 184 ALA A C 1
ATOM 1372 O O . ALA A 1 184 ? 12.953 -10.797 -19.969 1 98.38 184 ALA A O 1
ATOM 1373 N N . GLU A 1 185 ? 14.531 -10.383 -18.469 1 98.25 185 GLU A N 1
ATOM 1374 C CA . GLU A 1 185 ? 14.594 -11.742 -17.938 1 98.25 185 GLU A CA 1
ATOM 1375 C C . GLU A 1 185 ? 13.594 -11.938 -16.797 1 98.25 185 GLU A C 1
ATOM 1377 O O . GLU A 1 185 ? 13.469 -11.078 -15.922 1 98.25 185 GLU A O 1
ATOM 1382 N N . VAL A 1 186 ? 12.891 -13.023 -16.859 1 98.81 186 VAL A N 1
ATOM 1383 C CA . VAL A 1 186 ? 12.055 -13.391 -15.727 1 98.81 186 VAL A CA 1
ATOM 1384 C C . VAL A 1 186 ? 12.797 -14.375 -14.828 1 98.81 186 VAL A C 1
ATOM 1386 O O . VAL A 1 186 ? 13.289 -15.406 -15.297 1 98.81 186 VAL A O 1
ATOM 1389 N N . VAL A 1 187 ? 12.938 -14.016 -13.602 1 98.81 187 VAL A N 1
ATOM 1390 C CA . VAL A 1 187 ? 13.562 -14.844 -12.57 1 98.81 187 VAL A CA 1
ATOM 1391 C C . VAL A 1 187 ? 12.539 -15.195 -11.5 1 98.81 187 VAL A C 1
ATOM 1393 O O . VAL A 1 187 ? 11.672 -14.375 -11.164 1 98.81 187 VAL A O 1
ATOM 1396 N N . THR A 1 188 ? 12.617 -16.422 -11.016 1 98.81 188 THR A N 1
ATOM 1397 C CA . THR A 1 188 ? 11.672 -16.781 -9.969 1 98.81 188 THR A CA 1
ATOM 1398 C C . THR A 1 188 ? 12.344 -16.797 -8.602 1 98.81 188 THR A C 1
ATOM 1400 O O . THR A 1 188 ? 13.578 -16.812 -8.516 1 98.81 188 THR A O 1
ATOM 1403 N N . SER A 1 189 ? 11.539 -16.641 -7.605 1 98.75 189 SER A N 1
ATOM 1404 C CA . SER A 1 189 ? 11.992 -16.812 -6.23 1 98.75 189 SER A CA 1
ATOM 1405 C C . SER A 1 189 ? 11.25 -17.953 -5.535 1 98.75 189 SER A C 1
ATOM 1407 O O . SER A 1 189 ? 10.055 -18.141 -5.766 1 98.75 189 SER A O 1
ATOM 1409 N N . GLU A 1 190 ? 11.93 -18.734 -4.773 1 98.38 190 GLU A N 1
ATOM 1410 C CA . GLU A 1 190 ? 11.422 -19.828 -3.953 1 98.38 190 GLU A CA 1
ATOM 1411 C C . GLU A 1 190 ? 11.938 -19.719 -2.521 1 98.38 190 GLU A C 1
ATOM 1413 O O . GLU A 1 190 ? 12.711 -18.812 -2.195 1 98.38 190 GLU A O 1
ATOM 1418 N N . VAL A 1 191 ? 11.375 -20.516 -1.666 1 97.69 191 VAL A N 1
ATOM 1419 C CA . VAL A 1 191 ? 11.828 -20.516 -0.279 1 97.69 191 VAL A CA 1
ATOM 1420 C C . VAL A 1 191 ? 12.547 -21.828 0.03 1 97.69 191 VAL A C 1
ATOM 1422 O O . VAL A 1 191 ? 12.156 -22.891 -0.473 1 97.69 191 VAL A O 1
ATOM 1425 N N . ALA A 1 192 ? 13.578 -21.703 0.854 1 96.75 192 ALA A N 1
ATOM 1426 C CA . ALA A 1 192 ? 14.312 -22.891 1.279 1 96.75 192 ALA A CA 1
ATOM 1427 C C . ALA A 1 192 ? 13.383 -23.906 1.927 1 96.75 192 ALA A C 1
ATOM 1429 O O . ALA A 1 192 ? 12.492 -23.547 2.699 1 96.75 192 ALA A O 1
ATOM 1430 N N . GLY A 1 193 ? 13.586 -25.156 1.561 1 93.88 193 GLY A N 1
ATOM 1431 C CA . GLY A 1 193 ? 12.758 -26.219 2.088 1 93.88 193 GLY A CA 1
ATOM 1432 C C . GLY A 1 193 ? 11.609 -26.594 1.167 1 93.88 193 GLY A C 1
ATOM 1433 O O . GLY A 1 193 ? 10.953 -27.609 1.374 1 93.88 193 GLY A O 1
ATOM 1434 N N . SER A 1 194 ? 11.352 -25.797 0.165 1 93.44 194 SER A N 1
ATOM 1435 C CA . SER A 1 194 ? 10.273 -26.078 -0.778 1 93.44 194 SER A CA 1
ATOM 1436 C C . SER A 1 194 ? 10.578 -25.484 -2.15 1 93.44 194 SER A C 1
ATOM 1438 O O . SER A 1 194 ? 9.75 -24.75 -2.709 1 93.44 194 SER A O 1
ATOM 1440 N N . ALA A 1 195 ? 11.734 -25.812 -2.654 1 97.19 195 ALA A N 1
ATOM 1441 C CA . ALA A 1 195 ? 12.203 -25.219 -3.896 1 97.19 195 ALA A CA 1
ATOM 1442 C C . ALA A 1 195 ? 12.195 -26.234 -5.039 1 97.19 195 ALA A C 1
ATOM 1444 O O . ALA A 1 195 ? 13.25 -26.547 -5.594 1 97.19 195 ALA A O 1
ATOM 1445 N N . ALA A 1 196 ? 11.023 -26.594 -5.453 1 96.62 196 ALA A N 1
ATOM 1446 C CA . ALA A 1 196 ? 10.844 -27.656 -6.445 1 96.62 196 ALA A CA 1
ATOM 1447 C C . ALA A 1 196 ? 11.352 -27.219 -7.816 1 96.62 196 ALA A C 1
ATOM 1449 O O . ALA A 1 196 ? 11.867 -28.031 -8.586 1 96.62 196 ALA A O 1
ATOM 1450 N N . LEU A 1 197 ? 11.195 -25.969 -8.141 1 98.25 197 LEU A N 1
ATOM 1451 C CA . LEU A 1 197 ? 11.641 -25.5 -9.453 1 98.25 197 LEU A CA 1
ATOM 1452 C C . LEU A 1 197 ? 13.164 -25.516 -9.539 1 98.25 197 LEU A C 1
ATOM 1454 O O . LEU A 1 197 ? 13.727 -25.938 -10.555 1 98.25 197 LEU A O 1
ATOM 1458 N N . SER A 1 198 ? 13.766 -25 -8.484 1 98.12 198 SER A N 1
ATOM 1459 C CA . SER A 1 198 ? 15.227 -25.047 -8.461 1 98.12 198 SER A CA 1
ATOM 1460 C C . SER A 1 198 ? 15.75 -26.453 -8.672 1 98.12 198 SER A C 1
ATOM 1462 O O . SER A 1 198 ? 16.688 -26.672 -9.438 1 98.12 198 SER A O 1
ATOM 1464 N N . ALA A 1 199 ? 15.172 -27.375 -8.016 1 98 199 ALA A N 1
ATOM 1465 C CA . ALA A 1 199 ? 15.562 -28.766 -8.156 1 98 199 ALA A CA 1
ATOM 1466 C C . ALA A 1 199 ? 15.312 -29.266 -9.57 1 98 199 ALA A C 1
ATOM 1468 O O . ALA A 1 199 ? 16.141 -29.984 -10.141 1 98 199 ALA A O 1
ATOM 1469 N N . ALA A 1 200 ? 14.188 -28.953 -10.117 1 98.44 200 ALA A N 1
ATOM 1470 C CA . ALA A 1 200 ? 13.836 -29.375 -11.469 1 98.44 200 ALA A CA 1
ATOM 1471 C C . ALA A 1 200 ? 14.805 -28.797 -12.492 1 98.44 200 ALA A C 1
ATOM 1473 O O . ALA A 1 200 ? 15.234 -29.484 -13.414 1 98.44 200 ALA A O 1
ATOM 1474 N N . LEU A 1 201 ? 15.086 -27.531 -12.352 1 98.31 201 LEU A N 1
ATOM 1475 C CA . LEU A 1 201 ? 16.016 -26.891 -13.258 1 98.31 201 LEU A CA 1
ATOM 1476 C C . LEU A 1 201 ? 17.391 -27.562 -13.211 1 98.31 201 LEU A C 1
ATOM 1478 O O . LEU A 1 201 ? 18.016 -27.781 -14.242 1 98.31 201 LEU A O 1
ATOM 1482 N N . ALA A 1 202 ? 17.828 -27.875 -12.016 1 97.94 202 ALA A N 1
ATOM 1483 C CA . ALA A 1 202 ? 19.109 -28.547 -11.852 1 97.94 202 ALA A CA 1
ATOM 1484 C C . ALA A 1 202 ? 19.094 -29.922 -12.492 1 97.94 202 ALA A C 1
ATOM 1486 O O . ALA A 1 202 ? 20.094 -30.359 -13.078 1 97.94 202 ALA A O 1
ATOM 1487 N N . ALA A 1 203 ? 18.016 -30.578 -12.43 1 98.12 203 ALA A N 1
ATOM 1488 C CA . ALA A 1 203 ? 17.891 -31.938 -12.938 1 98.12 203 ALA A CA 1
ATOM 1489 C C . ALA A 1 203 ? 17.578 -31.938 -14.43 1 98.12 203 ALA A C 1
ATOM 1491 O O . ALA A 1 203 ? 17.766 -32.938 -15.109 1 98.12 203 ALA A O 1
ATOM 1492 N N . GLY A 1 204 ? 16.984 -30.891 -14.914 1 97.94 204 GLY A N 1
ATOM 1493 C CA . GLY A 1 204 ? 16.547 -30.797 -16.297 1 97.94 204 GLY A CA 1
ATOM 1494 C C . GLY A 1 204 ? 15.164 -31.391 -16.531 1 97.94 204 GLY A C 1
ATOM 1495 O O . GLY A 1 204 ? 14.727 -31.531 -17.672 1 97.94 204 GLY A O 1
ATOM 1496 N N . HIS A 1 205 ? 14.555 -31.828 -15.43 1 97.75 205 HIS A N 1
ATOM 1497 C CA . HIS A 1 205 ? 13.203 -32.375 -15.43 1 97.75 205 HIS A CA 1
ATOM 1498 C C . HIS A 1 205 ? 12.578 -32.281 -14.039 1 97.75 205 HIS A C 1
ATOM 1500 O O . HIS A 1 205 ? 13.289 -32.125 -13.039 1 97.75 205 HIS A O 1
ATOM 1506 N N . PRO A 1 206 ? 11.227 -32.375 -13.969 1 97.5 206 PRO A N 1
ATOM 1507 C CA . PRO A 1 206 ? 10.594 -32.344 -12.641 1 97.5 206 PRO A CA 1
ATOM 1508 C C . PRO A 1 206 ? 11.062 -33.469 -11.734 1 97.5 206 PRO A C 1
ATOM 1510 O O . PRO A 1 206 ? 11.195 -34.594 -12.18 1 97.5 206 PRO A O 1
ATOM 1513 N N . VAL A 1 207 ? 11.367 -33.125 -10.547 1 97.19 207 VAL A N 1
ATOM 1514 C CA . VAL A 1 207 ? 11.766 -34.125 -9.547 1 97.19 207 VAL A CA 1
ATOM 1515 C C . VAL A 1 207 ? 11 -33.875 -8.25 1 97.19 207 VAL A C 1
ATOM 1517 O O . VAL A 1 207 ? 10.547 -32.75 -7.98 1 97.19 207 VAL A O 1
ATOM 1520 N N . GLU A 1 208 ? 10.758 -34.938 -7.508 1 94.88 208 GLU A N 1
ATOM 1521 C CA . GLU A 1 208 ? 10.109 -34.812 -6.207 1 94.88 208 GLU A CA 1
ATOM 1522 C C . GLU A 1 208 ? 11.094 -34.344 -5.137 1 94.88 208 GLU A C 1
ATOM 1524 O O . GLU A 1 208 ? 12.242 -34.781 -5.102 1 94.88 208 GLU A O 1
ATOM 1529 N N . ILE A 1 209 ? 10.672 -33.375 -4.348 1 94.25 209 ILE A N 1
ATOM 1530 C CA . ILE A 1 209 ? 11.477 -32.938 -3.207 1 94.25 209 ILE A CA 1
ATOM 1531 C C . ILE A 1 209 ? 10.68 -33.125 -1.918 1 94.25 209 ILE A C 1
ATOM 1533 O O . ILE A 1 209 ? 9.453 -33.281 -1.951 1 94.25 209 ILE A O 1
ATOM 1537 N N . GLN A 1 210 ? 11.391 -33.25 -0.832 1 91.56 210 GLN A N 1
ATOM 1538 C CA . GLN A 1 210 ? 10.75 -33.25 0.479 1 91.56 210 GLN A CA 1
ATOM 1539 C C . GLN A 1 210 ? 10.438 -31.844 0.941 1 91.56 210 GLN A C 1
ATOM 1541 O O . GLN A 1 210 ? 11.344 -31.047 1.17 1 91.56 210 GLN A O 1
ATOM 1546 N N . ARG A 1 211 ? 9.25 -31.547 1.015 1 88.88 211 ARG A N 1
ATOM 1547 C CA . ARG A 1 211 ? 8.812 -30.219 1.405 1 88.88 211 ARG A CA 1
ATOM 1548 C C . ARG A 1 211 ? 8.953 -30 2.908 1 88.88 211 ARG A C 1
ATOM 1550 O O . ARG A 1 211 ? 8.625 -30.891 3.697 1 88.88 211 ARG A O 1
ATOM 1557 N N . ARG A 1 212 ? 9.5 -28.891 3.402 1 90.38 212 ARG A N 1
ATOM 1558 C CA . ARG A 1 212 ? 9.555 -28.438 4.785 1 90.38 212 ARG A CA 1
ATOM 1559 C C . ARG A 1 212 ? 8.695 -27.188 4.98 1 90.38 212 ARG A C 1
ATOM 1561 O O . ARG A 1 212 ? 9.07 -26.094 4.559 1 90.38 212 ARG A O 1
ATOM 1568 N N . PRO A 1 213 ? 7.574 -27.344 5.652 1 87.56 213 PRO A N 1
ATOM 1569 C CA . PRO A 1 213 ? 6.637 -26.234 5.805 1 87.56 213 PRO A CA 1
ATOM 1570 C C . PRO A 1 213 ? 7.23 -25.062 6.586 1 87.56 213 PRO A C 1
ATOM 1572 O O . PRO A 1 213 ? 8.094 -25.266 7.445 1 87.56 213 PRO A O 1
ATOM 1575 N N . SER A 1 214 ? 6.848 -23.859 6.355 1 92.31 214 SER A N 1
ATOM 1576 C CA . SER A 1 214 ? 7.172 -22.594 7.027 1 92.31 214 SER A CA 1
ATOM 1577 C C . SER A 1 214 ? 6.016 -21.609 6.941 1 92.31 214 SER A C 1
ATOM 1579 O O . SER A 1 214 ? 4.934 -21.953 6.461 1 92.31 214 SER A O 1
ATOM 1581 N N . PHE A 1 215 ? 6.242 -20.344 7.426 1 92.44 215 PHE A N 1
ATOM 1582 C CA . PHE A 1 215 ? 5.184 -19.344 7.348 1 92.44 215 PHE A CA 1
ATOM 1583 C C . PHE A 1 215 ? 4.977 -18.891 5.906 1 92.44 215 PHE A C 1
ATOM 1585 O O . PHE A 1 215 ? 3.977 -18.234 5.598 1 92.44 215 PHE A O 1
ATOM 1592 N N . VAL A 1 216 ? 5.996 -19.266 5.082 1 94.25 216 VAL A N 1
ATOM 1593 C CA . VAL A 1 216 ? 5.832 -19.031 3.65 1 94.25 216 VAL A CA 1
ATOM 1594 C C . VAL A 1 216 ? 5 -20.172 3.045 1 94.25 216 VAL A C 1
ATOM 1596 O O . VAL A 1 216 ? 5.547 -21.141 2.514 1 94.25 216 VAL A O 1
ATOM 1599 N N . ASP A 1 217 ? 3.746 -20 3.014 1 86.69 217 ASP A N 1
ATOM 1600 C CA . ASP A 1 217 ? 2.869 -21.125 2.727 1 86.69 217 ASP A CA 1
ATOM 1601 C C . ASP A 1 217 ? 2.127 -20.938 1.409 1 86.69 217 ASP A C 1
ATOM 1603 O O . ASP A 1 217 ? 1.4 -21.812 0.958 1 86.69 217 ASP A O 1
ATOM 1607 N N . GLY A 1 218 ? 2.33 -19.812 0.81 1 86 218 GLY A N 1
ATOM 1608 C CA . GLY A 1 218 ? 1.666 -19.562 -0.458 1 86 218 GLY A CA 1
ATOM 1609 C C . GLY A 1 218 ? 2.408 -20.141 -1.647 1 86 218 GLY A C 1
ATOM 1610 O O . GLY A 1 218 ? 1.893 -20.141 -2.768 1 86 218 GLY A O 1
ATOM 1611 N N . ILE A 1 219 ? 3.6 -20.594 -1.35 1 89.75 219 ILE A N 1
ATOM 1612 C CA . ILE A 1 219 ? 4.41 -21.219 -2.385 1 89.75 219 ILE A CA 1
ATOM 1613 C C . ILE A 1 219 ? 5.125 -22.438 -1.81 1 89.75 219 ILE A C 1
ATOM 1615 O O . ILE A 1 219 ? 5.07 -22.688 -0.603 1 89.75 219 ILE A O 1
ATOM 1619 N N . GLY A 1 220 ? 5.691 -23.234 -2.707 1 84.94 220 GLY A N 1
ATOM 1620 C CA . GLY A 1 220 ? 6.414 -24.406 -2.27 1 84.94 220 GLY A CA 1
ATOM 1621 C C . GLY A 1 220 ? 5.68 -25.703 -2.572 1 84.94 220 GLY A C 1
ATOM 1622 O O . GLY A 1 220 ? 4.859 -26.156 -1.772 1 84.94 220 GLY A O 1
ATOM 1623 N N . SER A 1 221 ? 5.824 -26.266 -3.68 1 81.44 221 SER A N 1
ATOM 1624 C CA . SER A 1 221 ? 5.285 -27.578 -4.055 1 81.44 221 SER A CA 1
ATOM 1625 C C . SER A 1 221 ? 6.344 -28.656 -3.949 1 81.44 221 SER A C 1
ATOM 1627 O O . SER A 1 221 ? 7.535 -28.375 -3.836 1 81.44 221 SER A O 1
ATOM 1629 N N . THR A 1 222 ? 5.852 -29.891 -3.92 1 87.25 222 THR A N 1
ATOM 1630 C CA . THR A 1 222 ? 6.773 -31.016 -3.832 1 87.25 222 THR A CA 1
ATOM 1631 C C . THR A 1 222 ? 7.375 -31.328 -5.199 1 87.25 222 THR A C 1
ATOM 1633 O O . THR A 1 222 ? 8.375 -32.031 -5.293 1 87.25 222 THR A O 1
ATOM 1636 N N . ARG A 1 223 ? 6.703 -30.797 -6.215 1 92.06 223 ARG A N 1
ATOM 1637 C CA . ARG A 1 223 ? 7.156 -31.078 -7.574 1 92.06 223 ARG A CA 1
ATOM 1638 C C . ARG A 1 223 ? 6.543 -30.094 -8.562 1 92.06 223 ARG A C 1
ATOM 1640 O O . ARG A 1 223 ? 5.398 -29.656 -8.398 1 92.06 223 ARG A O 1
ATOM 1647 N N . VAL A 1 224 ? 7.336 -29.781 -9.594 1 95.38 224 VAL A N 1
ATOM 1648 C CA . VAL A 1 224 ? 6.777 -29.016 -10.703 1 95.38 224 VAL A CA 1
ATOM 1649 C C . VAL A 1 224 ? 5.785 -29.875 -11.477 1 95.38 224 VAL A C 1
ATOM 1651 O O . VAL A 1 224 ? 6.039 -31.062 -11.734 1 95.38 224 VAL A O 1
ATOM 1654 N N . LEU A 1 225 ? 4.668 -29.312 -11.773 1 93.06 225 LEU A N 1
ATOM 1655 C CA . LEU A 1 225 ? 3.68 -30.047 -12.562 1 93.06 225 LEU A CA 1
ATOM 1656 C C . LEU A 1 225 ? 4.238 -30.406 -13.93 1 93.06 225 LEU A C 1
ATOM 1658 O O . LEU A 1 225 ? 4.797 -29.562 -14.625 1 93.06 225 LEU A O 1
ATOM 1662 N N . ASP A 1 226 ? 3.99 -31.656 -14.305 1 93.81 226 ASP A N 1
ATOM 1663 C CA . ASP A 1 226 ? 4.516 -32.125 -15.578 1 93.81 226 ASP A CA 1
ATOM 1664 C C . ASP A 1 226 ? 3.984 -31.312 -16.75 1 93.81 226 ASP A C 1
ATOM 1666 O O . ASP A 1 226 ? 4.723 -31.016 -17.688 1 93.81 226 ASP A O 1
ATOM 1670 N N . GLU A 1 227 ? 2.736 -30.969 -16.656 1 93.69 227 GLU A N 1
ATOM 1671 C CA . GLU A 1 227 ? 2.117 -30.25 -17.766 1 93.69 227 GLU A CA 1
ATOM 1672 C C . GLU A 1 227 ? 2.65 -28.828 -17.859 1 93.69 227 GLU A C 1
ATOM 1674 O O . GLU A 1 227 ? 2.568 -28.203 -18.922 1 93.69 227 GLU A O 1
ATOM 1679 N N . MET A 1 228 ? 3.227 -28.328 -16.766 1 96.31 228 MET A N 1
ATOM 1680 C CA . MET A 1 228 ? 3.707 -26.953 -16.766 1 96.31 228 MET A CA 1
ATOM 1681 C C . MET A 1 228 ? 5.188 -26.891 -17.125 1 96.31 228 MET A C 1
ATOM 1683 O O . MET A 1 228 ? 5.688 -25.844 -17.516 1 96.31 228 MET A O 1
ATOM 1687 N N . TRP A 1 229 ? 5.887 -28 -17.031 1 97.81 229 TRP A N 1
ATOM 1688 C CA . TRP A 1 229 ? 7.34 -28.031 -17.156 1 97.81 229 TRP A CA 1
ATOM 1689 C C . TRP A 1 229 ? 7.785 -27.531 -18.531 1 97.81 229 TRP A C 1
ATOM 1691 O O . TRP A 1 229 ? 8.672 -26.672 -18.625 1 97.81 229 TRP A O 1
ATOM 1701 N N . PRO A 1 230 ? 7.141 -27.969 -19.609 1 97.81 230 PRO A N 1
ATOM 1702 C CA . PRO A 1 230 ? 7.602 -27.484 -20.906 1 97.81 230 PRO A CA 1
ATOM 1703 C C . PRO A 1 230 ? 7.5 -25.969 -21.047 1 97.81 230 PRO A C 1
ATOM 1705 O O . PRO A 1 230 ? 8.375 -25.344 -21.641 1 97.81 230 PRO A O 1
ATOM 1708 N N . LEU A 1 231 ? 6.465 -25.391 -20.5 1 97.88 231 LEU A N 1
ATOM 1709 C CA . LEU A 1 231 ? 6.297 -23.938 -20.547 1 97.88 231 LEU A CA 1
ATOM 1710 C C . LEU A 1 231 ? 7.324 -23.234 -19.656 1 97.88 231 LEU A C 1
ATOM 1712 O O . LEU A 1 231 ? 7.977 -22.281 -20.094 1 97.88 231 LEU A O 1
ATOM 1716 N N . ILE A 1 232 ? 7.465 -23.75 -18.453 1 98.44 232 ILE A N 1
ATOM 1717 C CA . ILE A 1 232 ? 8.336 -23.141 -17.469 1 98.44 232 ILE A CA 1
ATOM 1718 C C . ILE A 1 232 ? 9.789 -23.203 -17.938 1 98.44 232 ILE A C 1
ATOM 1720 O O . ILE A 1 232 ? 10.5 -22.203 -17.922 1 98.44 232 ILE A O 1
ATOM 1724 N N . SER A 1 233 ? 10.211 -24.359 -18.375 1 97.94 233 SER A N 1
ATOM 1725 C CA . SER A 1 233 ? 11.609 -24.562 -18.75 1 97.94 233 SER A CA 1
ATOM 1726 C C . SER A 1 233 ? 11.969 -23.766 -20 1 97.94 233 SER A C 1
ATOM 1728 O O . SER A 1 233 ? 13.148 -23.531 -20.266 1 97.94 233 SER A O 1
ATOM 1730 N N . SER A 1 234 ? 11.016 -23.344 -20.75 1 97.44 234 SER A N 1
ATOM 1731 C CA . SER A 1 234 ? 11.258 -22.578 -21.953 1 97.44 234 SER A CA 1
ATOM 1732 C C . SER A 1 234 ? 11.492 -21.109 -21.641 1 97.44 234 SER A C 1
ATOM 1734 O O . SER A 1 234 ? 12.078 -20.375 -22.438 1 97.44 234 SER A O 1
ATOM 1736 N N . CYS A 1 235 ? 11 -20.672 -20.438 1 97.38 235 CYS A N 1
ATOM 1737 C CA . CYS A 1 235 ? 11.062 -19.234 -20.219 1 97.38 235 CYS A CA 1
ATOM 1738 C C . CYS A 1 235 ? 11.805 -18.906 -18.922 1 97.38 235 CYS A C 1
ATOM 1740 O O . CYS A 1 235 ? 12.188 -17.75 -18.703 1 97.38 235 CYS A O 1
ATOM 1742 N N . ILE A 1 236 ? 12.008 -19.891 -18.125 1 98.31 236 ILE A N 1
ATOM 1743 C CA . ILE A 1 236 ? 12.68 -19.656 -16.859 1 98.31 236 ILE A CA 1
ATOM 1744 C C . ILE A 1 236 ? 13.984 -20.438 -16.812 1 98.31 236 ILE A C 1
ATOM 1746 O O . ILE A 1 236 ? 13.984 -21.656 -16.984 1 98.31 236 ILE A O 1
ATOM 1750 N N . THR A 1 237 ? 15.031 -19.75 -16.5 1 96.69 237 THR A N 1
ATOM 1751 C CA . THR A 1 237 ? 16.328 -20.438 -16.469 1 96.69 237 THR A CA 1
ATOM 1752 C C . THR A 1 237 ? 16.938 -20.359 -15.078 1 96.69 237 THR A C 1
ATOM 1754 O O . THR A 1 237 ? 17.922 -21.031 -14.797 1 96.69 237 THR A O 1
ATOM 1757 N N . ARG A 1 238 ? 16.328 -19.547 -14.258 1 96.62 238 ARG A N 1
ATOM 1758 C CA . ARG A 1 238 ? 16.922 -19.391 -12.938 1 96.62 238 ARG A CA 1
ATOM 1759 C C . ARG A 1 238 ? 15.844 -19.141 -11.883 1 96.62 238 ARG A C 1
ATOM 1761 O O . ARG A 1 238 ? 14.852 -18.453 -12.141 1 96.62 238 ARG A O 1
ATOM 1768 N N . SER A 1 239 ? 16.062 -19.75 -10.75 1 98.31 239 SER A N 1
ATOM 1769 C CA . SER A 1 239 ? 15.242 -19.547 -9.562 1 98.31 239 SER A CA 1
ATOM 1770 C C . SER A 1 239 ? 16.109 -19.266 -8.336 1 98.31 239 SER A C 1
ATOM 1772 O O . SER A 1 239 ? 17.109 -19.953 -8.102 1 98.3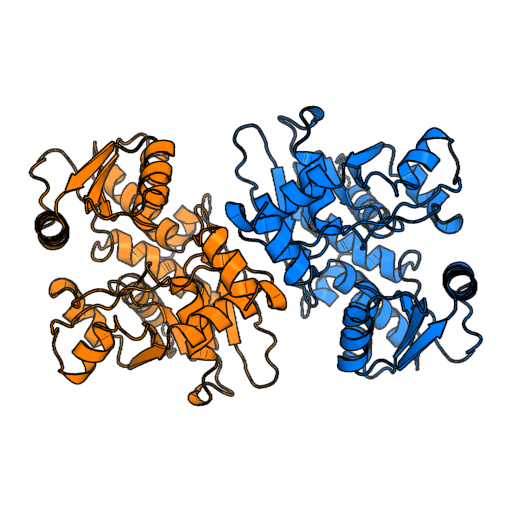1 239 SER A O 1
ATOM 1774 N N . ILE A 1 240 ? 15.805 -18.234 -7.645 1 98.56 240 ILE A N 1
ATOM 1775 C CA . ILE A 1 240 ? 16.547 -17.859 -6.449 1 98.56 240 ILE A CA 1
ATOM 1776 C C . ILE A 1 240 ? 15.844 -18.422 -5.211 1 98.56 240 ILE A C 1
ATOM 1778 O O . ILE A 1 240 ? 14.656 -18.156 -4.996 1 98.56 240 ILE A O 1
ATOM 1782 N N . VAL A 1 241 ? 16.578 -19.203 -4.453 1 98.31 241 VAL A N 1
ATOM 1783 C CA . VAL A 1 241 ? 16.031 -19.75 -3.217 1 98.31 241 VAL A CA 1
ATOM 1784 C C . VAL A 1 241 ? 16.406 -18.859 -2.039 1 98.31 241 VAL A C 1
ATOM 1786 O O . VAL A 1 241 ? 17.594 -18.672 -1.754 1 98.31 241 VAL A O 1
ATOM 1789 N N . VAL A 1 242 ? 15.422 -18.281 -1.4 1 98.25 242 VAL A N 1
ATOM 1790 C CA . VAL A 1 242 ? 15.672 -17.453 -0.225 1 98.25 242 VAL A CA 1
ATOM 1791 C C . VAL A 1 242 ? 15.406 -18.266 1.042 1 98.25 242 VAL A C 1
ATOM 1793 O O . VAL A 1 242 ? 14.586 -19.172 1.039 1 98.25 242 VAL A O 1
ATOM 1796 N N . SER A 1 243 ? 16.094 -17.969 2.109 1 98.12 243 SER A N 1
ATOM 1797 C CA . SER A 1 243 ? 15.828 -18.609 3.389 1 98.12 243 SER A CA 1
ATOM 1798 C C . SER A 1 243 ? 14.531 -18.109 4.012 1 98.12 243 SER A C 1
ATOM 1800 O O . SER A 1 243 ? 14.016 -17.062 3.607 1 98.12 243 SER A O 1
ATOM 1802 N N . VAL A 1 244 ? 14.055 -18.891 4.941 1 97.62 244 VAL A N 1
ATOM 1803 C CA . VAL A 1 244 ? 12.859 -18.484 5.676 1 97.62 244 VAL A CA 1
ATOM 1804 C C . VAL A 1 244 ? 13.133 -17.172 6.41 1 97.62 244 VAL A C 1
ATOM 1806 O O . VAL A 1 244 ? 12.281 -16.281 6.445 1 97.62 244 VAL A O 1
ATOM 1809 N N . ASP A 1 245 ? 14.328 -17 6.93 1 97.88 245 ASP A N 1
ATOM 1810 C CA . ASP A 1 245 ? 14.711 -15.781 7.637 1 97.88 245 ASP A CA 1
ATOM 1811 C C . ASP A 1 245 ? 14.758 -14.586 6.684 1 97.88 245 ASP A C 1
ATOM 1813 O O . ASP A 1 245 ? 14.352 -13.484 7.051 1 97.88 245 ASP A O 1
ATOM 1817 N N . GLU A 1 246 ? 15.266 -14.805 5.512 1 98 246 GLU A N 1
ATOM 1818 C CA . GLU A 1 246 ? 15.289 -13.742 4.508 1 98 246 GLU A CA 1
ATOM 1819 C C . GLU A 1 246 ? 13.875 -13.305 4.141 1 98 246 GLU A C 1
ATOM 1821 O O . GLU A 1 246 ? 13.625 -12.109 3.949 1 98 246 GLU A O 1
ATOM 1826 N N . ALA A 1 247 ? 13.008 -14.266 3.984 1 98.31 247 ALA A N 1
ATOM 1827 C CA . ALA A 1 247 ? 11.617 -13.953 3.682 1 98.31 247 ALA A CA 1
ATOM 1828 C C . ALA A 1 247 ? 10.977 -13.141 4.805 1 98.31 247 ALA A C 1
ATOM 1830 O O . ALA A 1 247 ? 10.273 -12.156 4.551 1 98.31 247 ALA A O 1
ATOM 1831 N N . ALA A 1 248 ? 11.25 -13.539 6.035 1 98.44 248 ALA A N 1
ATOM 1832 C CA . ALA A 1 248 ? 10.719 -12.812 7.18 1 98.44 248 ALA A CA 1
ATOM 1833 C C . ALA A 1 248 ? 11.258 -11.383 7.223 1 98.44 248 ALA A C 1
ATOM 1835 O O . ALA A 1 248 ? 10.508 -10.438 7.461 1 98.44 248 ALA A O 1
ATOM 1836 N N . ALA A 1 249 ? 12.531 -11.258 7 1 98.06 249 ALA A N 1
ATOM 1837 C CA . ALA A 1 249 ? 13.156 -9.938 6.969 1 98.06 249 ALA A CA 1
ATOM 1838 C C . ALA A 1 249 ? 12.547 -9.07 5.867 1 98.06 249 ALA A C 1
ATOM 1840 O O . ALA A 1 249 ? 12.375 -7.863 6.047 1 98.06 249 ALA A O 1
ATOM 1841 N N . ALA A 1 250 ? 12.289 -9.695 4.742 1 98.44 250 ALA A N 1
ATOM 1842 C CA . ALA A 1 250 ? 11.672 -8.977 3.637 1 98.44 250 ALA A CA 1
ATOM 1843 C C . ALA A 1 250 ? 10.273 -8.484 4.012 1 98.44 250 ALA A C 1
ATOM 1845 O O . ALA A 1 250 ? 9.906 -7.348 3.725 1 98.44 250 ALA A O 1
ATOM 1846 N N . VAL A 1 251 ? 9.477 -9.367 4.641 1 98.62 251 VAL A N 1
ATOM 1847 C CA . VAL A 1 251 ? 8.148 -8.984 5.105 1 98.62 251 VAL A CA 1
ATOM 1848 C C . VAL A 1 251 ? 8.258 -7.777 6.039 1 98.62 251 VAL A C 1
ATOM 1850 O O . VAL A 1 251 ? 7.52 -6.805 5.898 1 98.62 251 VAL A O 1
ATOM 1853 N N . ARG A 1 252 ? 9.18 -7.832 6.949 1 97.69 252 ARG A N 1
ATOM 1854 C CA . ARG A 1 252 ? 9.398 -6.758 7.914 1 97.69 252 ARG A CA 1
ATOM 1855 C C . ARG A 1 252 ? 9.789 -5.461 7.211 1 97.69 252 ARG A C 1
ATOM 1857 O O . ARG A 1 252 ? 9.25 -4.395 7.523 1 97.69 252 ARG A O 1
ATOM 1864 N N . GLU A 1 253 ? 10.703 -5.559 6.32 1 96.19 253 GLU A N 1
ATOM 1865 C CA . GLU A 1 253 ? 11.172 -4.379 5.594 1 96.19 253 GLU A CA 1
ATOM 1866 C C . GLU A 1 253 ? 10.055 -3.756 4.77 1 96.19 253 GLU A C 1
ATOM 1868 O O . GLU A 1 253 ? 9.891 -2.535 4.758 1 96.19 253 GLU A O 1
ATOM 1873 N N . LEU A 1 254 ? 9.32 -4.562 4.066 1 97.62 254 LEU A N 1
ATOM 1874 C CA . LEU A 1 254 ? 8.219 -4.07 3.256 1 97.62 254 LEU A CA 1
ATOM 1875 C C . LEU A 1 254 ? 7.184 -3.355 4.121 1 97.62 254 LEU A C 1
ATOM 1877 O O . LEU A 1 254 ? 6.637 -2.326 3.719 1 97.62 254 LEU A O 1
ATOM 1881 N N . ALA A 1 255 ? 6.91 -3.879 5.305 1 97.12 255 ALA A N 1
ATOM 1882 C CA . ALA A 1 255 ? 5.934 -3.279 6.215 1 97.12 255 ALA A CA 1
ATOM 1883 C C . ALA A 1 255 ? 6.449 -1.956 6.773 1 97.12 255 ALA A C 1
ATOM 1885 O O . ALA A 1 255 ? 5.742 -0.947 6.746 1 97.12 255 ALA A O 1
ATOM 1886 N N . LEU A 1 256 ? 7.684 -1.938 7.223 1 92.5 256 LEU A N 1
ATOM 1887 C CA . LEU A 1 256 ? 8.18 -0.812 8.008 1 92.5 256 LEU A CA 1
ATOM 1888 C C . LEU A 1 256 ? 8.727 0.284 7.102 1 92.5 256 LEU A C 1
ATOM 1890 O O . LEU A 1 256 ? 8.602 1.472 7.41 1 92.5 256 LEU A O 1
ATOM 1894 N N . ARG A 1 257 ? 9.312 -0.066 5.945 1 90.69 257 ARG A N 1
ATOM 1895 C CA . ARG A 1 257 ? 9.961 0.92 5.086 1 90.69 257 ARG A CA 1
ATOM 1896 C C . ARG A 1 257 ? 9.07 1.269 3.895 1 90.69 257 ARG A C 1
ATOM 1898 O O . ARG A 1 257 ? 9.008 2.428 3.482 1 90.69 257 ARG A O 1
ATOM 1905 N N . HIS A 1 258 ? 8.391 0.295 3.391 1 93.56 258 HIS A N 1
ATOM 1906 C CA . HIS A 1 258 ? 7.594 0.521 2.191 1 93.56 258 HIS A CA 1
ATOM 1907 C C . HIS A 1 258 ? 6.109 0.614 2.529 1 93.56 258 HIS A C 1
ATOM 1909 O O . HIS A 1 258 ? 5.285 0.889 1.655 1 93.56 258 HIS A O 1
ATOM 1915 N N . LYS A 1 259 ? 5.836 0.334 3.758 1 96.12 259 LYS A N 1
ATOM 1916 C CA . LYS A 1 259 ? 4.516 0.539 4.344 1 96.12 259 LYS A CA 1
ATOM 1917 C C . LYS A 1 259 ? 3.477 -0.368 3.691 1 96.12 259 LYS A C 1
ATOM 1919 O O . LYS A 1 259 ? 2.32 0.026 3.518 1 96.12 259 LYS A O 1
ATOM 1924 N N . LEU A 1 260 ? 3.904 -1.564 3.293 1 97.44 260 LEU A N 1
ATOM 1925 C CA . LEU A 1 260 ? 3.057 -2.57 2.666 1 97.44 260 LEU A CA 1
ATOM 1926 C C . LEU A 1 260 ? 3.031 -3.854 3.49 1 97.44 260 LEU A C 1
ATOM 1928 O O . LEU A 1 260 ? 4.082 -4.363 3.887 1 97.44 260 LEU A O 1
ATOM 1932 N N . VAL A 1 261 ? 1.858 -4.309 3.777 1 98 261 VAL A N 1
ATOM 1933 C CA . VAL A 1 261 ? 1.727 -5.648 4.34 1 98 261 VAL A CA 1
ATOM 1934 C C . VAL A 1 261 ? 1.76 -6.684 3.217 1 98 261 VAL A C 1
ATOM 1936 O O . VAL A 1 261 ? 0.92 -6.656 2.312 1 98 261 VAL A O 1
ATOM 1939 N N . VAL A 1 262 ? 2.707 -7.559 3.281 1 98.25 262 VAL A N 1
ATOM 1940 C CA . VAL A 1 262 ? 2.902 -8.594 2.268 1 98.25 262 VAL A CA 1
ATOM 1941 C C . VAL A 1 262 ? 3.111 -9.945 2.941 1 98.25 262 VAL A C 1
ATOM 1943 O O . VAL A 1 262 ? 3.75 -10.031 3.994 1 98.25 262 VAL A O 1
ATOM 1946 N N . GLU A 1 263 ? 2.52 -10.992 2.377 1 97.25 263 GLU A N 1
ATOM 1947 C CA . GLU A 1 263 ? 2.691 -12.328 2.939 1 97.25 263 GLU A CA 1
ATOM 1948 C C . GLU A 1 263 ? 4.059 -12.906 2.58 1 97.25 263 GLU A C 1
ATOM 1950 O O . GLU A 1 263 ? 4.77 -12.352 1.737 1 97.25 263 GLU A O 1
ATOM 1955 N N . GLY A 1 264 ? 4.402 -14.047 3.201 1 97.56 264 GLY A N 1
ATOM 1956 C CA . GLY A 1 264 ? 5.707 -14.656 3 1 97.56 264 GLY A CA 1
ATOM 1957 C C . GLY A 1 264 ? 6.031 -14.898 1.539 1 97.56 264 GLY A C 1
ATOM 1958 O O . GLY A 1 264 ? 7.051 -14.422 1.036 1 97.56 264 GLY A O 1
ATOM 1959 N N . ALA A 1 265 ? 5.164 -15.594 0.826 1 96.88 265 ALA A N 1
ATOM 1960 C CA . ALA A 1 265 ? 5.363 -15.898 -0.589 1 96.88 265 ALA A CA 1
ATOM 1961 C C . ALA A 1 265 ? 5.539 -14.617 -1.403 1 96.88 265 ALA A C 1
ATOM 1963 O O . ALA A 1 265 ? 6.422 -14.539 -2.262 1 96.88 265 ALA A O 1
ATOM 1964 N N . GLY A 1 266 ? 4.75 -13.617 -1.083 1 98.06 266 GLY A N 1
ATOM 1965 C CA . GLY A 1 266 ? 4.77 -12.359 -1.818 1 98.06 266 GLY A CA 1
ATOM 1966 C C . GLY A 1 266 ? 6.039 -11.562 -1.604 1 98.06 266 GLY A C 1
ATOM 1967 O O . GLY A 1 266 ? 6.383 -10.695 -2.416 1 98.06 266 GLY A O 1
ATOM 1968 N N . ALA A 1 267 ? 6.75 -11.867 -0.52 1 98.56 267 ALA A N 1
ATOM 1969 C CA . ALA A 1 267 ? 7.926 -11.078 -0.149 1 98.56 267 ALA A CA 1
ATOM 1970 C C . ALA A 1 267 ? 9.203 -11.695 -0.72 1 98.56 267 ALA A C 1
ATOM 1972 O O . ALA A 1 267 ? 10.258 -11.062 -0.717 1 98.56 267 ALA A O 1
ATOM 1973 N N . THR A 1 268 ? 9.102 -12.898 -1.247 1 98.75 268 THR A N 1
ATOM 1974 C CA . THR A 1 268 ? 10.312 -13.602 -1.65 1 98.75 268 THR A CA 1
ATOM 1975 C C . THR A 1 268 ? 10.961 -12.922 -2.852 1 98.75 268 THR A C 1
ATOM 1977 O O . THR A 1 268 ? 12.188 -12.906 -2.977 1 98.75 268 THR A O 1
ATOM 1980 N N . ALA A 1 269 ? 10.148 -12.359 -3.771 1 98.81 269 ALA A N 1
ATOM 1981 C CA . ALA A 1 269 ? 10.711 -11.664 -4.926 1 98.81 269 ALA A CA 1
ATOM 1982 C C . ALA A 1 269 ? 11.531 -10.453 -4.496 1 98.81 269 ALA A C 1
ATOM 1984 O O . ALA A 1 269 ? 12.602 -10.195 -5.051 1 98.81 269 ALA A O 1
ATOM 1985 N N . PHE A 1 270 ? 11.008 -9.703 -3.518 1 98.75 270 PHE A N 1
ATOM 1986 C CA . PHE A 1 270 ? 11.75 -8.578 -2.959 1 98.75 270 PHE A CA 1
ATOM 1987 C C . PHE A 1 270 ? 13.047 -9.055 -2.314 1 98.75 270 PHE A C 1
ATOM 1989 O O . PHE A 1 270 ? 14.109 -8.469 -2.545 1 98.75 270 PHE A O 1
ATOM 1996 N N . ALA A 1 271 ? 12.938 -10.133 -1.482 1 98.56 271 ALA A N 1
ATOM 1997 C CA . ALA A 1 271 ? 14.117 -10.695 -0.834 1 98.56 271 ALA A CA 1
ATOM 1998 C C . ALA A 1 271 ? 15.18 -11.086 -1.863 1 98.56 271 ALA A C 1
ATOM 2000 O O . ALA A 1 271 ? 16.359 -10.781 -1.689 1 98.56 271 ALA A O 1
ATOM 2001 N N . ALA A 1 272 ? 14.742 -11.742 -2.896 1 98.56 272 ALA A N 1
ATOM 2002 C CA . ALA A 1 272 ? 15.648 -12.156 -3.963 1 98.56 272 ALA A CA 1
ATOM 2003 C C . ALA A 1 272 ? 16.297 -10.953 -4.641 1 98.56 272 ALA A C 1
ATOM 2005 O O . ALA A 1 272 ? 17.484 -10.961 -4.938 1 98.56 272 ALA A O 1
ATOM 2006 N N . ALA A 1 273 ? 15.562 -9.891 -4.879 1 97.94 273 ALA A N 1
ATOM 2007 C CA . ALA A 1 273 ? 16.031 -8.695 -5.586 1 97.94 273 ALA A CA 1
ATOM 2008 C C . ALA A 1 273 ? 17.125 -7.984 -4.801 1 97.94 273 ALA A C 1
ATOM 2010 O O . ALA A 1 273 ? 17.875 -7.191 -5.363 1 97.94 273 ALA A O 1
ATOM 2011 N N . CYS A 1 274 ? 17.156 -8.258 -3.496 1 95.94 274 CYS A N 1
ATOM 2012 C CA . CYS A 1 274 ? 18.109 -7.582 -2.631 1 95.94 274 CYS A CA 1
ATOM 2013 C C . CYS A 1 274 ? 19.484 -8.25 -2.707 1 95.94 274 CYS A C 1
ATOM 2015 O O . CYS A 1 274 ? 20.453 -7.742 -2.148 1 95.94 274 CYS A O 1
ATOM 2017 N N . ARG A 1 275 ? 19.562 -9.32 -3.41 1 95.25 275 ARG A N 1
ATOM 2018 C CA . ARG A 1 275 ? 20.859 -9.992 -3.57 1 95.25 275 ARG A CA 1
ATOM 2019 C C . ARG A 1 275 ? 21.828 -9.117 -4.355 1 95.25 275 ARG A C 1
ATOM 2021 O O . ARG A 1 275 ? 21.422 -8.375 -5.25 1 95.25 275 ARG A O 1
ATOM 2028 N N . PRO A 1 276 ? 23.109 -9.266 -4.039 1 94.44 276 PRO A N 1
ATOM 2029 C CA . PRO A 1 276 ? 24.125 -8.414 -4.656 1 94.44 276 PRO A CA 1
ATOM 2030 C C . PRO A 1 276 ? 24.172 -8.562 -6.176 1 94.44 276 PRO A C 1
ATOM 2032 O O . PRO A 1 276 ? 24.516 -7.605 -6.883 1 94.44 276 PRO A O 1
ATOM 2035 N N . GLU A 1 277 ? 23.828 -9.656 -6.676 1 94.06 277 GLU A N 1
ATOM 2036 C CA . GLU A 1 277 ? 23.922 -9.914 -8.109 1 94.06 277 GLU A CA 1
ATOM 2037 C C . GLU A 1 277 ? 22.969 -9.016 -8.898 1 94.06 277 GLU A C 1
ATOM 2039 O O . GLU A 1 277 ? 23.141 -8.852 -10.109 1 94.06 277 GLU A O 1
ATOM 2044 N N . PHE A 1 278 ? 22.031 -8.438 -8.219 1 95.56 278 PHE A N 1
ATOM 2045 C CA . PHE A 1 278 ? 21.062 -7.605 -8.93 1 95.56 278 PHE A CA 1
ATOM 2046 C C . PHE A 1 278 ? 21.375 -6.125 -8.75 1 95.56 278 PHE A C 1
ATOM 2048 O O . PHE A 1 278 ? 20.656 -5.262 -9.258 1 95.56 278 PHE A O 1
ATOM 2055 N N . ALA A 1 279 ? 22.453 -5.797 -8.016 1 93.12 279 ALA A N 1
ATOM 2056 C CA . ALA A 1 279 ? 22.859 -4.406 -7.816 1 93.12 279 ALA A CA 1
ATOM 2057 C C . ALA A 1 279 ? 23.109 -3.709 -9.148 1 93.12 279 ALA A C 1
ATOM 2059 O O . ALA A 1 279 ? 23.766 -4.262 -10.031 1 93.12 279 ALA A O 1
ATOM 2060 N N . GLY A 1 280 ? 22.484 -2.52 -9.328 1 92.06 280 GLY A N 1
ATOM 2061 C CA . GLY A 1 280 ? 22.703 -1.709 -10.516 1 92.06 280 GLY A CA 1
ATOM 2062 C C . GLY A 1 280 ? 21.812 -2.102 -11.68 1 92.06 280 GLY A C 1
ATOM 2063 O O . GLY A 1 280 ? 21.781 -1.425 -12.703 1 92.06 280 GLY A O 1
ATOM 2064 N N . ARG A 1 281 ? 21.109 -3.207 -11.531 1 95.81 281 ARG A N 1
ATOM 2065 C CA . ARG A 1 281 ? 20.188 -3.643 -12.578 1 95.81 281 ARG A CA 1
ATOM 2066 C C . ARG A 1 281 ? 18.812 -3.047 -12.367 1 95.81 281 ARG A C 1
ATOM 2068 O O . ARG A 1 281 ? 18.438 -2.695 -11.242 1 95.81 281 ARG A O 1
ATOM 2075 N N . ARG A 1 282 ? 18.172 -2.844 -13.469 1 98.06 282 ARG A N 1
ATOM 2076 C CA . ARG A 1 282 ? 16.797 -2.395 -13.391 1 98.06 282 ARG A CA 1
ATOM 2077 C C . ARG A 1 282 ? 15.852 -3.564 -13.133 1 98.06 282 ARG A C 1
ATOM 2079 O O . ARG A 1 282 ? 15.5 -4.305 -14.055 1 98.06 282 ARG A O 1
ATOM 2086 N N . VAL A 1 283 ? 15.383 -3.756 -11.836 1 98.69 283 VAL A N 1
ATOM 2087 C CA . VAL A 1 283 ? 14.656 -4.941 -11.398 1 98.69 283 VAL A CA 1
ATOM 2088 C C . VAL A 1 283 ? 13.234 -4.559 -10.984 1 98.69 283 VAL A C 1
ATOM 2090 O O . VAL A 1 283 ? 13.031 -3.555 -10.297 1 98.69 283 VAL A O 1
ATOM 2093 N N . ALA A 1 284 ? 12.281 -5.254 -11.469 1 98.81 284 ALA A N 1
ATOM 2094 C CA . ALA A 1 284 ? 10.922 -5.215 -10.945 1 98.81 284 ALA A CA 1
ATOM 2095 C C . ALA A 1 284 ? 10.617 -6.465 -10.125 1 98.81 284 ALA A C 1
ATOM 2097 O O . ALA A 1 284 ? 10.773 -7.586 -10.609 1 98.81 284 ALA A O 1
ATOM 2098 N N . ALA A 1 285 ? 10.273 -6.312 -8.922 1 98.88 285 ALA A N 1
ATOM 2099 C CA . ALA A 1 285 ? 9.852 -7.422 -8.07 1 98.88 285 ALA A CA 1
ATOM 2100 C C . ALA A 1 285 ? 8.344 -7.422 -7.875 1 98.88 285 ALA A C 1
ATOM 2102 O O . ALA A 1 285 ? 7.75 -6.395 -7.531 1 98.88 285 ALA A O 1
ATOM 2103 N N . VAL A 1 286 ? 7.75 -8.547 -8.102 1 98.88 286 VAL A N 1
ATOM 2104 C CA . VAL A 1 286 ? 6.301 -8.648 -7.961 1 98.88 286 VAL A CA 1
ATOM 2105 C C . VAL A 1 286 ? 5.945 -9.055 -6.531 1 98.88 286 VAL A C 1
ATOM 2107 O O . VAL A 1 286 ? 6.316 -10.141 -6.082 1 98.88 286 VAL A O 1
ATOM 2110 N N . LEU A 1 287 ? 5.289 -8.148 -5.805 1 98.81 287 LEU A N 1
ATOM 2111 C CA . LEU A 1 287 ? 4.684 -8.492 -4.523 1 98.81 287 LEU A CA 1
ATOM 2112 C C . LEU A 1 287 ? 3.352 -9.211 -4.727 1 98.81 287 LEU A C 1
ATOM 2114 O O . LEU A 1 287 ? 2.305 -8.562 -4.82 1 98.81 287 LEU A O 1
ATOM 2118 N N . SER A 1 288 ? 3.357 -10.5 -4.695 1 98.25 288 SER A N 1
ATOM 2119 C CA . SER A 1 288 ? 2.309 -11.312 -5.305 1 98.25 288 SER A CA 1
ATOM 2120 C C . SER A 1 288 ? 1.096 -11.43 -4.387 1 98.25 288 SER A C 1
ATOM 2122 O O . SER A 1 288 ? -0.012 -11.711 -4.848 1 98.25 288 SER A O 1
ATOM 2124 N N . GLY A 1 289 ? 1.327 -11.312 -3.072 1 96.94 289 GLY A N 1
ATOM 2125 C CA . GLY A 1 289 ? 0.208 -11.492 -2.158 1 96.94 289 GLY A CA 1
ATOM 2126 C C . GLY A 1 289 ? 0.466 -10.906 -0.781 1 96.94 289 GLY A C 1
ATOM 2127 O O . GLY A 1 289 ? 1.61 -10.617 -0.43 1 96.94 289 GLY A O 1
ATOM 2128 N N . SER A 1 290 ? -0.642 -10.812 0.006 1 96.69 290 SER A N 1
ATOM 2129 C CA . SER A 1 290 ? -0.535 -10.102 1.275 1 96.69 290 SER A CA 1
ATOM 2130 C C . SER A 1 290 ? -1.327 -10.805 2.371 1 96.69 290 SER A C 1
ATOM 2132 O O . SER A 1 290 ? -1.582 -10.227 3.43 1 96.69 290 SER A O 1
ATOM 2134 N N . ASN A 1 291 ? -1.768 -12 2.164 1 91.56 291 ASN A N 1
ATOM 2135 C CA . ASN A 1 291 ? -2.648 -12.672 3.113 1 91.56 291 ASN A CA 1
ATOM 2136 C C . ASN A 1 291 ? -1.855 -13.375 4.215 1 91.56 291 ASN A C 1
ATOM 2138 O O . ASN A 1 291 ? -1.854 -14.602 4.297 1 91.56 291 ASN A O 1
ATOM 2142 N N . ILE A 1 292 ? -1.216 -12.609 5.027 1 93.25 292 ILE A N 1
ATOM 2143 C CA . ILE A 1 292 ? -0.486 -13.039 6.215 1 93.25 292 ILE A CA 1
ATOM 2144 C C . ILE A 1 292 ? -1.337 -12.789 7.461 1 93.25 292 ILE A C 1
ATOM 2146 O O . ILE A 1 292 ? -1.995 -11.75 7.574 1 93.25 292 ILE A O 1
ATOM 2150 N N . ASP A 1 293 ? -1.416 -13.781 8.328 1 91 293 ASP A N 1
ATOM 2151 C CA . ASP A 1 293 ? -2.262 -13.609 9.5 1 91 293 ASP A CA 1
ATOM 2152 C C . ASP A 1 293 ? -1.598 -12.688 10.523 1 91 293 ASP A C 1
ATOM 2154 O O . ASP A 1 293 ? -0.376 -12.523 10.516 1 91 293 ASP A O 1
ATOM 2158 N N . ALA A 1 294 ? -2.43 -12.156 11.43 1 93.44 294 ALA A N 1
ATOM 2159 C CA . ALA A 1 294 ? -2.004 -11.133 12.383 1 93.44 294 ALA A CA 1
ATOM 2160 C C . ALA A 1 294 ? -0.915 -11.656 13.312 1 93.44 294 ALA A C 1
ATOM 2162 O O . ALA A 1 294 ? 0.112 -11.008 13.508 1 93.44 294 ALA A O 1
ATOM 2163 N N . PRO A 1 295 ? -1.003 -12.875 13.914 1 93.56 295 PRO A N 1
ATOM 2164 C CA . PRO A 1 295 ? 0.045 -13.367 14.805 1 93.56 295 PRO A CA 1
ATOM 2165 C C . PRO A 1 295 ? 1.396 -13.516 14.109 1 93.56 295 PRO A C 1
ATOM 2167 O O . PRO A 1 295 ? 2.432 -13.164 14.688 1 93.56 295 PRO A O 1
ATOM 2170 N N . THR A 1 296 ? 1.36 -14.055 12.891 1 94.75 296 THR A N 1
ATOM 2171 C CA . THR A 1 296 ? 2.604 -14.219 12.141 1 94.75 296 THR A CA 1
ATOM 2172 C C . THR A 1 296 ? 3.248 -12.859 11.867 1 94.75 296 THR A C 1
ATOM 2174 O O . THR A 1 296 ? 4.445 -12.68 12.086 1 94.75 296 THR A O 1
ATOM 2177 N N . LEU A 1 297 ? 2.447 -11.875 11.367 1 96.81 297 LEU A N 1
ATOM 2178 C CA . LEU A 1 297 ? 2.953 -10.539 11.07 1 96.81 297 LEU A CA 1
ATOM 2179 C C . LEU A 1 297 ? 3.498 -9.875 12.328 1 96.81 297 LEU A C 1
ATOM 2181 O O . LEU A 1 297 ? 4.598 -9.32 12.32 1 96.81 297 LEU A O 1
ATOM 2185 N N . ALA A 1 298 ? 2.727 -9.938 13.422 1 96.5 298 ALA A N 1
ATOM 2186 C CA . ALA A 1 298 ? 3.16 -9.352 14.688 1 96.5 298 ALA A CA 1
ATOM 2187 C C . ALA A 1 298 ? 4.469 -9.977 15.164 1 96.5 298 ALA A C 1
ATOM 2189 O O . ALA A 1 298 ? 5.352 -9.273 15.664 1 96.5 298 ALA A O 1
ATOM 2190 N N . GLY A 1 299 ? 4.559 -11.305 15.023 1 96.12 299 GLY A N 1
ATOM 2191 C CA . GLY A 1 299 ? 5.781 -12.008 15.383 1 96.12 299 GLY A CA 1
ATOM 2192 C C . GLY A 1 299 ? 6.988 -11.547 14.586 1 96.12 299 GLY A C 1
ATOM 2193 O O . GLY A 1 299 ? 8.062 -11.32 15.148 1 96.12 299 GLY A O 1
ATOM 2194 N N . ILE A 1 300 ? 6.797 -11.383 13.297 1 97.06 300 ILE A N 1
ATOM 2195 C CA . ILE A 1 300 ? 7.867 -10.953 12.406 1 97.06 300 ILE A CA 1
ATOM 2196 C C . ILE A 1 300 ? 8.297 -9.531 12.75 1 97.06 300 ILE A C 1
ATOM 2198 O O . ILE A 1 300 ? 9.492 -9.227 12.773 1 97.06 300 ILE A O 1
ATOM 2202 N N . LEU A 1 301 ? 7.328 -8.641 13.055 1 95.75 301 LEU A N 1
ATOM 2203 C CA . LEU A 1 301 ? 7.605 -7.242 13.367 1 95.75 301 LEU A CA 1
ATOM 2204 C C . LEU A 1 301 ? 8.344 -7.125 14.695 1 95.75 301 LEU A C 1
ATOM 2206 O O . LEU A 1 301 ? 9.117 -6.188 14.898 1 95.75 301 LEU A O 1
ATOM 2210 N N . SER A 1 302 ? 8.086 -8.07 15.578 1 91.56 302 SER A N 1
ATOM 2211 C CA . SER A 1 302 ? 8.688 -8.039 16.906 1 91.56 302 SER A CA 1
ATOM 2212 C C . SER A 1 302 ? 10.094 -8.625 16.891 1 91.56 302 SER A C 1
ATOM 2214 O O . SER A 1 302 ? 10.867 -8.406 17.828 1 91.56 302 SER A O 1
ATOM 2216 N N . GLY A 1 303 ? 10.539 -9.297 15.852 1 82.19 303 GLY A N 1
ATOM 2217 C CA . GLY A 1 303 ? 11.852 -9.922 15.781 1 82.19 303 GLY A CA 1
ATOM 2218 C C . GLY A 1 303 ? 11.891 -11.305 16.406 1 82.19 303 GLY A C 1
ATOM 2219 O O . GLY A 1 303 ? 11.344 -11.516 17.484 1 82.19 303 GLY A O 1
ATOM 2220 N N . MET B 1 1 ? -1.92 25.516 -8.938 1 93.19 1 MET B N 1
ATOM 2221 C CA . MET B 1 1 ? -2.094 24.203 -8.32 1 93.19 1 MET B CA 1
ATOM 2222 C C . MET B 1 1 ? -1.781 23.078 -9.32 1 93.19 1 MET B C 1
ATOM 2224 O O . MET B 1 1 ? -1.045 22.156 -9 1 93.19 1 MET B O 1
ATOM 2228 N N . ARG B 1 2 ? -2.266 23.188 -10.531 1 93.69 2 ARG B N 1
ATOM 2229 C CA . ARG B 1 2 ? -1.988 22.188 -11.562 1 93.69 2 ARG B CA 1
ATOM 2230 C C . ARG B 1 2 ? -0.505 22.156 -11.914 1 93.69 2 ARG B C 1
ATOM 2232 O O . ARG B 1 2 ? 0.088 21.094 -12.047 1 93.69 2 ARG B O 1
ATOM 2239 N N . ALA B 1 3 ? 0.004 23.328 -12.047 1 94.5 3 ALA B N 1
ATOM 2240 C CA . ALA B 1 3 ? 1.435 23.422 -12.328 1 94.5 3 ALA B CA 1
ATOM 2241 C C . ALA B 1 3 ? 2.256 22.828 -11.188 1 94.5 3 ALA B C 1
ATOM 2243 O O . ALA B 1 3 ? 3.248 22.125 -11.43 1 94.5 3 ALA B O 1
ATOM 2244 N N . THR B 1 4 ? 1.871 23.109 -9.969 1 95 4 THR B N 1
ATOM 2245 C CA . THR B 1 4 ? 2.543 22.547 -8.805 1 95 4 THR B CA 1
ATOM 2246 C C . THR B 1 4 ? 2.463 21.031 -8.805 1 95 4 THR B C 1
ATOM 2248 O O . THR B 1 4 ? 3.463 20.344 -8.578 1 95 4 THR B O 1
ATOM 2251 N N . ARG B 1 5 ? 1.298 20.484 -9.086 1 94.81 5 ARG B N 1
ATOM 2252 C CA . ARG B 1 5 ? 1.13 19.031 -9.109 1 94.81 5 ARG B CA 1
ATOM 2253 C C . ARG B 1 5 ? 2.016 18.391 -10.172 1 94.81 5 ARG B C 1
ATOM 2255 O O . ARG B 1 5 ? 2.607 17.344 -9.945 1 94.81 5 ARG B O 1
ATOM 2262 N N . GLU B 1 6 ? 2.109 18.984 -11.305 1 95.25 6 GLU B N 1
ATOM 2263 C CA . GLU B 1 6 ? 2.959 18.5 -12.383 1 95.25 6 GLU B CA 1
ATOM 2264 C C . GLU B 1 6 ? 4.43 18.516 -11.977 1 95.25 6 GLU B C 1
ATOM 2266 O O . GLU B 1 6 ? 5.176 17.578 -12.289 1 95.25 6 GLU B O 1
ATOM 2271 N N . ALA B 1 7 ? 4.816 19.562 -11.266 1 94.12 7 ALA B N 1
ATOM 2272 C CA . ALA B 1 7 ? 6.199 19.672 -10.805 1 94.12 7 ALA B CA 1
ATOM 2273 C C . ALA B 1 7 ? 6.543 18.547 -9.828 1 94.12 7 ALA B C 1
ATOM 2275 O O . ALA B 1 7 ? 7.699 18.125 -9.734 1 94.12 7 ALA B O 1
ATOM 2276 N N . LEU B 1 8 ? 5.535 18.016 -9.141 1 95.5 8 LEU B N 1
ATOM 2277 C CA . LEU B 1 8 ? 5.734 16.984 -8.133 1 95.5 8 LEU B CA 1
ATOM 2278 C C . LEU B 1 8 ? 5.797 15.602 -8.781 1 95.5 8 LEU B C 1
ATOM 2280 O O . LEU B 1 8 ? 6.172 14.617 -8.125 1 95.5 8 LEU B O 1
ATOM 2284 N N . ASP B 1 9 ? 5.547 15.406 -10.062 1 93.06 9 ASP B N 1
ATOM 2285 C CA . ASP B 1 9 ? 5.352 14.125 -10.734 1 93.06 9 ASP B CA 1
ATOM 2286 C C . ASP B 1 9 ? 6.629 13.297 -10.719 1 93.06 9 ASP B C 1
ATOM 2288 O O . ASP B 1 9 ? 6.574 12.062 -10.734 1 93.06 9 ASP B O 1
ATOM 2292 N N . SER B 1 10 ? 7.723 13.93 -10.57 1 88.62 10 SER B N 1
ATOM 2293 C CA . SER B 1 10 ? 8.977 13.195 -10.602 1 88.62 10 SER B CA 1
ATOM 2294 C C . SER B 1 10 ? 9.297 12.594 -9.234 1 88.62 10 SER B C 1
ATOM 2296 O O . SER B 1 10 ? 10.18 11.734 -9.125 1 88.62 10 SER B O 1
ATOM 2298 N N . MET B 1 11 ? 8.539 13 -8.188 1 91.06 11 MET B N 1
ATOM 2299 C CA . MET B 1 11 ? 8.945 12.586 -6.848 1 91.06 11 MET B CA 1
ATOM 2300 C C . MET B 1 11 ? 7.77 12 -6.074 1 91.06 11 MET B C 1
ATOM 2302 O O . MET B 1 11 ? 7.961 11.305 -5.078 1 91.06 11 MET B O 1
ATOM 2306 N N . VAL B 1 12 ? 6.609 12.406 -6.477 1 93.81 12 VAL B N 1
ATOM 2307 C CA . VAL B 1 12 ? 5.398 11.953 -5.797 1 93.81 12 VAL B CA 1
ATOM 2308 C C . VAL B 1 12 ? 4.539 11.141 -6.766 1 93.81 12 VAL B C 1
ATOM 2310 O O . VAL B 1 12 ? 4.395 11.508 -7.934 1 93.81 12 VAL B O 1
ATOM 2313 N N . GLU B 1 13 ? 3.998 10.07 -6.309 1 92.19 13 GLU B N 1
ATOM 2314 C CA . GLU B 1 13 ? 3.188 9.188 -7.148 1 92.19 13 GLU B CA 1
ATOM 2315 C C . GLU B 1 13 ? 1.723 9.617 -7.145 1 92.19 13 GLU B C 1
ATOM 2317 O O . GLU B 1 13 ? 1.233 10.164 -6.152 1 92.19 13 GLU B O 1
ATOM 2322 N N . ARG B 1 14 ? 1.129 9.484 -8.336 1 92.75 14 ARG B N 1
ATOM 2323 C CA . ARG B 1 14 ? -0.323 9.617 -8.422 1 92.75 14 ARG B CA 1
ATOM 2324 C C . ARG B 1 14 ? -1.005 8.273 -8.195 1 92.75 14 ARG B C 1
ATOM 2326 O O . ARG B 1 14 ? -1.281 7.539 -9.148 1 92.75 14 ARG B O 1
ATOM 2333 N N . PHE B 1 15 ? -1.334 8 -6.93 1 93.25 15 PHE B N 1
ATOM 2334 C CA . PHE B 1 15 ? -2 6.75 -6.586 1 93.25 15 PHE B CA 1
ATOM 2335 C C . PHE B 1 15 ? -3.488 6.824 -6.902 1 93.25 15 PHE B C 1
ATOM 2337 O O . PHE B 1 15 ? -4.113 7.875 -6.746 1 93.25 15 PHE B O 1
ATOM 2344 N N . PRO B 1 16 ? -4.027 5.695 -7.363 1 93 16 PRO B N 1
ATOM 2345 C CA . PRO B 1 16 ? -5.492 5.668 -7.414 1 93 16 PRO B CA 1
ATOM 2346 C C . PRO B 1 16 ? -6.129 5.699 -6.031 1 93 16 PRO B C 1
ATOM 2348 O O . PRO B 1 16 ? -5.484 5.352 -5.039 1 93 16 PRO B O 1
ATOM 2351 N N . LEU B 1 17 ? -7.363 6.238 -5.988 1 96.19 17 LEU B N 1
ATOM 2352 C CA . LEU B 1 17 ? -8.156 6.02 -4.781 1 96.19 17 LEU B CA 1
ATOM 2353 C C . LEU B 1 17 ? -8.453 4.535 -4.59 1 96.19 17 LEU B C 1
ATOM 2355 O O . LEU B 1 17 ? -8.883 3.857 -5.52 1 96.19 17 LEU B O 1
ATOM 2359 N N . LEU B 1 18 ? -8.188 4.035 -3.424 1 94.88 18 LEU B N 1
ATOM 2360 C CA . LEU B 1 18 ? -8.414 2.625 -3.135 1 94.88 18 LEU B CA 1
ATOM 2361 C C . LEU B 1 18 ? -9.82 2.404 -2.588 1 94.88 18 LEU B C 1
ATOM 2363 O O . LEU B 1 18 ? -10.273 3.143 -1.71 1 94.88 18 LEU B O 1
ATOM 2367 N N . ASP B 1 19 ? -10.508 1.422 -3.07 1 91.94 19 ASP B N 1
ATOM 2368 C CA . ASP B 1 19 ? -11.82 1.063 -2.531 1 91.94 19 ASP B CA 1
ATOM 2369 C C . ASP B 1 19 ? -11.68 0.367 -1.179 1 91.94 19 ASP B C 1
ATOM 2371 O O . ASP B 1 19 ? -10.969 -0.628 -1.057 1 91.94 19 ASP B O 1
ATOM 2375 N N . ALA B 1 20 ? -12.297 0.889 -0.159 1 91.38 20 ALA B N 1
ATOM 2376 C CA . ALA B 1 20 ? -12.219 0.289 1.17 1 91.38 20 ALA B CA 1
ATOM 2377 C C . ALA B 1 20 ? -12.984 -1.029 1.226 1 91.38 20 ALA B C 1
ATOM 2379 O O . ALA B 1 20 ? -12.805 -1.824 2.15 1 91.38 20 ALA B O 1
ATOM 2380 N N . ARG B 1 21 ? -13.812 -1.344 0.256 1 81.75 21 ARG B N 1
ATOM 2381 C CA . ARG B 1 21 ? -14.523 -2.604 0.066 1 81.75 21 ARG B CA 1
ATOM 2382 C C . ARG B 1 21 ? -15.336 -2.967 1.304 1 81.75 21 ARG B C 1
ATOM 2384 O O . ARG B 1 21 ? -15.258 -4.094 1.797 1 81.75 21 ARG B O 1
ATOM 2391 N N . LEU B 1 22 ? -15.914 -1.931 1.92 1 83.75 22 LEU B N 1
ATOM 2392 C CA . LEU B 1 22 ? -16.844 -2.123 3.021 1 83.75 22 LEU B CA 1
ATOM 2393 C C . LEU B 1 22 ? -18.281 -2.195 2.508 1 83.75 22 LEU B C 1
ATOM 2395 O O . LEU B 1 22 ? -18.672 -1.434 1.616 1 83.75 22 LEU B O 1
ATOM 2399 N N . GLU B 1 23 ? -19.031 -3.213 2.785 1 77.5 23 GLU B N 1
ATOM 2400 C CA . GLU B 1 23 ? -20.344 -3.535 2.24 1 77.5 23 GLU B CA 1
ATOM 2401 C C . GLU B 1 23 ? -21.281 -2.33 2.305 1 77.5 23 GLU B C 1
ATOM 2403 O O . GLU B 1 23 ? -21.984 -2.037 1.34 1 77.5 23 GLU B O 1
ATOM 2408 N N . ASP B 1 24 ? -21.391 -1.573 3.338 1 82.88 24 ASP B N 1
ATOM 2409 C CA . ASP B 1 24 ? -22.406 -0.538 3.482 1 82.88 24 ASP B CA 1
ATOM 2410 C C . ASP B 1 24 ? -21.797 0.855 3.338 1 82.88 24 ASP B C 1
ATOM 2412 O O . ASP B 1 24 ? -22.375 1.843 3.795 1 82.88 24 ASP B O 1
ATOM 2416 N N . ARG B 1 25 ? -20.719 0.844 2.541 1 89.88 25 ARG B N 1
ATOM 2417 C CA . ARG B 1 25 ? -20.031 2.131 2.447 1 89.88 25 ARG B CA 1
ATOM 2418 C C . ARG B 1 25 ? -19.453 2.344 1.052 1 89.88 25 ARG B C 1
ATOM 2420 O O . ARG B 1 25 ? -19.016 1.395 0.407 1 89.88 25 ARG B O 1
ATOM 2427 N N . VAL B 1 26 ? -19.594 3.482 0.597 1 94.69 26 VAL B N 1
ATOM 2428 C CA . VAL B 1 26 ? -18.844 3.92 -0.576 1 94.69 26 VAL B CA 1
ATOM 2429 C C . VAL B 1 26 ? -17.641 4.75 -0.138 1 94.69 26 VAL B C 1
ATOM 2431 O O . VAL B 1 26 ? -17.688 5.984 -0.193 1 94.69 26 VAL B O 1
ATOM 2434 N N . LEU B 1 27 ? -16.703 4.086 0.375 1 97.25 27 LEU B N 1
ATOM 2435 C CA . LEU B 1 27 ? -15.516 4.695 0.973 1 97.25 27 LEU B CA 1
ATOM 2436 C C . LEU B 1 27 ? -14.273 4.398 0.139 1 97.25 27 LEU B C 1
ATOM 2438 O O . LEU B 1 27 ? -13.977 3.238 -0.144 1 97.25 27 LEU B O 1
ATOM 2442 N N . ARG B 1 28 ? -13.641 5.441 -0.297 1 97.56 28 ARG B N 1
ATOM 2443 C CA . ARG B 1 28 ? -12.367 5.309 -0.992 1 97.56 28 ARG B CA 1
ATOM 2444 C C . ARG B 1 28 ? -11.234 5.949 -0.19 1 97.56 28 ARG B C 1
ATOM 2446 O O . ARG B 1 28 ? -11.461 6.914 0.544 1 97.56 28 ARG B O 1
ATOM 2453 N N . LEU B 1 29 ? -10.094 5.379 -0.317 1 98.25 29 LEU B N 1
ATOM 2454 C CA . LEU B 1 29 ? -8.938 5.793 0.469 1 98.25 29 LEU B CA 1
ATOM 2455 C C . LEU B 1 29 ? -7.91 6.496 -0.409 1 98.25 29 LEU B C 1
ATOM 2457 O O . LEU B 1 29 ? -7.555 5.996 -1.479 1 98.25 29 LEU B O 1
ATOM 2461 N N . GLN B 1 30 ? -7.523 7.691 -0.06 1 98.44 30 GLN B N 1
ATOM 2462 C CA . GLN B 1 30 ? -6.375 8.375 -0.648 1 98.44 30 GLN B CA 1
ATOM 2463 C C . GLN B 1 30 ? -5.09 8.023 0.098 1 98.44 30 GLN B C 1
ATOM 2465 O O . GLN B 1 30 ? -4.852 8.523 1.202 1 98.44 30 GLN B O 1
ATOM 2470 N N . PRO B 1 31 ? -4.227 7.191 -0.513 1 97.69 31 PRO B N 1
ATOM 2471 C CA . PRO B 1 31 ? -3.137 6.586 0.255 1 97.69 31 PRO B CA 1
ATOM 2472 C C . PRO B 1 31 ? -1.866 7.438 0.244 1 97.69 31 PRO B C 1
ATOM 2474 O O . PRO B 1 31 ? -0.797 6.949 -0.129 1 97.69 31 PRO B O 1
ATOM 2477 N N . GLU B 1 32 ? -1.892 8.609 0.843 1 97.94 32 GLU B N 1
ATOM 2478 C CA . GLU B 1 32 ? -0.704 9.445 0.967 1 97.94 32 GLU B CA 1
ATOM 2479 C C . GLU B 1 32 ? 0.348 8.789 1.854 1 97.94 32 GLU B C 1
ATOM 2481 O O . GLU B 1 32 ? 1.514 9.188 1.846 1 97.94 32 GLU B O 1
ATOM 2486 N N . SER B 1 33 ? -0.083 7.809 2.629 1 96.88 33 SER B N 1
ATOM 2487 C CA . SER B 1 33 ? 0.807 7.023 3.479 1 96.88 33 SER B CA 1
ATOM 2488 C C . SER B 1 33 ? 1.827 6.254 2.648 1 96.88 33 SER B C 1
ATOM 2490 O O . SER B 1 33 ? 2.828 5.766 3.18 1 96.88 33 SER B O 1
ATOM 2492 N N . LEU B 1 34 ? 1.619 6.113 1.369 1 95.44 34 LEU B N 1
ATOM 2493 C CA . LEU B 1 34 ? 2.518 5.359 0.501 1 95.44 34 LEU B CA 1
ATOM 2494 C C . LEU B 1 34 ? 3.516 6.285 -0.183 1 95.44 34 LEU B C 1
ATOM 2496 O O . LEU B 1 34 ? 4.414 5.824 -0.893 1 95.44 34 LEU B O 1
ATOM 2500 N N . GLN B 1 35 ? 3.371 7.586 0.005 1 95.19 35 GLN B N 1
ATOM 2501 C CA . GLN B 1 35 ? 4.289 8.539 -0.608 1 95.19 35 GLN B CA 1
ATOM 2502 C C . GLN B 1 35 ? 5.68 8.438 0.007 1 95.19 35 GLN B C 1
ATOM 2504 O O . GLN B 1 35 ? 5.852 7.84 1.07 1 95.19 35 GLN B O 1
ATOM 2509 N N . PRO B 1 36 ? 6.68 9.023 -0.69 1 89.81 36 PRO B N 1
ATOM 2510 C CA . PRO B 1 36 ? 8.016 9.047 -0.085 1 89.81 36 PRO B CA 1
ATOM 2511 C C . PRO B 1 36 ? 8.008 9.594 1.34 1 89.81 36 PRO B C 1
ATOM 2513 O O . PRO B 1 36 ? 7.273 10.547 1.636 1 89.81 36 PRO B O 1
ATOM 2516 N N . PHE B 1 37 ? 8.727 8.836 2.174 1 87 37 PHE B N 1
ATOM 2517 C CA . PHE B 1 37 ? 8.883 9.148 3.588 1 87 37 PHE B CA 1
ATOM 2518 C C . PHE B 1 37 ? 7.598 8.859 4.352 1 87 37 PHE B C 1
ATOM 2520 O O . PHE B 1 37 ? 7.438 9.281 5.5 1 87 37 PHE B O 1
ATOM 2527 N N . GLY B 1 38 ? 6.578 8.328 3.688 1 92.44 38 GLY B N 1
ATOM 2528 C CA . GLY B 1 38 ? 5.422 7.742 4.344 1 92.44 38 GLY B CA 1
ATOM 2529 C C . GLY B 1 38 ? 4.383 8.773 4.758 1 92.44 38 GLY B C 1
ATOM 2530 O O . GLY B 1 38 ? 3.701 8.602 5.77 1 92.44 38 GLY B O 1
ATOM 2531 N N . SER B 1 39 ? 4.293 9.875 3.998 1 95.5 39 SER B N 1
ATOM 2532 C CA . SER B 1 39 ? 3.346 10.883 4.477 1 95.5 39 SER B CA 1
ATOM 2533 C C . SER B 1 39 ? 2.965 11.852 3.367 1 95.5 39 SER B C 1
ATOM 2535 O O . SER B 1 39 ? 3.729 12.055 2.42 1 95.5 39 SER B O 1
ATOM 2537 N N . PHE B 1 40 ? 1.823 12.492 3.58 1 97.38 40 PHE B N 1
ATOM 2538 C CA . PHE B 1 40 ? 1.318 13.531 2.688 1 97.38 40 PHE B CA 1
ATOM 2539 C C . PHE B 1 40 ? 2.227 14.75 2.711 1 97.38 40 PHE B C 1
ATOM 2541 O O . PHE B 1 40 ? 2.215 15.562 1.78 1 97.38 40 PHE B O 1
ATOM 2548 N N . LYS B 1 41 ? 3.059 14.867 3.695 1 96.62 41 LYS B N 1
ATOM 2549 C CA . LYS B 1 41 ? 3.824 16.094 3.932 1 96.62 41 LYS B CA 1
ATOM 2550 C C . LYS B 1 41 ? 4.898 16.281 2.865 1 96.62 41 LYS B C 1
ATOM 2552 O O . LYS B 1 41 ? 5.41 17.391 2.686 1 96.62 41 LYS B O 1
ATOM 2557 N N . VAL B 1 42 ? 5.23 15.258 2.174 1 96.38 42 VAL B N 1
ATOM 2558 C CA . VAL B 1 42 ? 6.277 15.352 1.161 1 96.38 42 VAL B CA 1
ATOM 2559 C C . VAL B 1 42 ? 5.852 16.328 0.065 1 96.38 42 VAL B C 1
ATOM 2561 O O . VAL B 1 42 ? 6.688 17.047 -0.495 1 96.38 42 VAL B O 1
ATOM 2564 N N . ARG B 1 43 ? 4.574 16.406 -0.245 1 97.81 43 ARG B N 1
ATOM 2565 C CA . ARG B 1 43 ? 4.09 17.312 -1.271 1 97.81 43 ARG B CA 1
ATOM 2566 C C . ARG B 1 43 ? 4.312 18.766 -0.859 1 97.81 43 ARG B C 1
ATOM 2568 O O . ARG B 1 43 ? 4.828 19.578 -1.642 1 97.81 43 ARG B O 1
ATOM 2575 N N . ALA B 1 44 ? 3.914 19.031 0.387 1 97.69 44 ALA B N 1
ATOM 2576 C CA . ALA B 1 44 ? 4.109 20.375 0.939 1 97.69 44 ALA B CA 1
ATOM 2577 C C . ALA B 1 44 ? 5.59 20.734 1.013 1 97.69 44 ALA B C 1
ATOM 2579 O O . ALA B 1 44 ? 5.988 21.844 0.655 1 97.69 44 ALA B O 1
ATOM 2580 N N . ALA B 1 45 ? 6.383 19.781 1.475 1 97.25 45 ALA B N 1
ATOM 2581 C CA . ALA B 1 45 ? 7.816 20 1.654 1 97.25 45 ALA B CA 1
ATOM 2582 C C . ALA B 1 45 ? 8.5 20.297 0.323 1 97.25 45 ALA B C 1
ATOM 2584 O O . ALA B 1 45 ? 9.25 21.266 0.208 1 97.25 45 ALA B O 1
ATOM 2585 N N . LEU B 1 46 ? 8.242 19.469 -0.668 1 97.56 46 LEU B N 1
ATOM 2586 C CA . LEU B 1 46 ? 8.836 19.656 -1.987 1 97.56 46 LEU B CA 1
ATOM 2587 C C . LEU B 1 46 ? 8.43 21 -2.588 1 97.56 46 LEU B C 1
ATOM 2589 O O . LEU B 1 46 ? 9.258 21.703 -3.168 1 97.56 46 LEU B O 1
ATOM 2593 N N . THR B 1 47 ? 7.188 21.359 -2.465 1 98.12 47 THR B N 1
ATOM 2594 C CA . THR B 1 47 ? 6.684 22.625 -2.982 1 98.12 47 THR B CA 1
ATOM 2595 C C . THR B 1 47 ? 7.344 23.797 -2.273 1 98.12 47 THR B C 1
ATOM 2597 O O . THR B 1 47 ? 7.758 24.766 -2.916 1 98.12 47 THR B O 1
ATOM 2600 N N . ALA B 1 48 ? 7.461 23.703 -0.963 1 97.56 48 ALA B N 1
ATOM 2601 C CA . ALA B 1 48 ? 8.07 24.766 -0.167 1 97.56 48 ALA B CA 1
ATOM 2602 C C . ALA B 1 48 ? 9.523 24.984 -0.557 1 97.56 48 ALA B C 1
ATOM 2604 O O . ALA B 1 48 ? 9.992 26.125 -0.667 1 97.56 48 ALA B O 1
ATOM 2605 N N . VAL B 1 49 ? 10.234 23.922 -0.75 1 97.12 49 VAL B N 1
ATOM 2606 C CA . VAL B 1 49 ? 11.648 24.016 -1.1 1 97.12 49 VAL B CA 1
ATOM 2607 C C . VAL B 1 49 ? 11.797 24.625 -2.496 1 97.12 49 VAL B C 1
ATOM 2609 O O . VAL B 1 49 ? 12.672 25.453 -2.732 1 97.12 49 VAL B O 1
ATOM 2612 N N . ASP B 1 50 ? 10.977 24.156 -3.422 1 96.81 50 ASP B N 1
ATOM 2613 C CA . ASP B 1 50 ? 11 24.719 -4.762 1 96.81 50 ASP B CA 1
ATOM 2614 C C . ASP B 1 50 ? 10.805 26.234 -4.719 1 96.81 50 ASP B C 1
ATOM 2616 O O . ASP B 1 50 ? 11.523 26.984 -5.383 1 96.81 50 ASP B O 1
ATOM 2620 N N . TRP B 1 51 ? 9.836 26.703 -3.932 1 96.69 51 TRP B N 1
ATOM 2621 C CA . TRP B 1 51 ? 9.57 28.125 -3.777 1 96.69 51 TRP B CA 1
ATOM 2622 C C . TRP B 1 51 ? 10.766 28.828 -3.135 1 96.69 51 TRP B C 1
ATOM 2624 O O . TRP B 1 51 ? 11.117 29.938 -3.525 1 96.69 51 TRP B O 1
ATOM 2634 N N . ALA B 1 52 ? 11.336 28.172 -2.141 1 96.12 52 ALA B N 1
ATOM 2635 C CA . ALA B 1 52 ? 12.492 28.75 -1.453 1 96.12 52 ALA B CA 1
ATOM 2636 C C . ALA B 1 52 ? 13.672 28.922 -2.406 1 96.12 52 ALA B C 1
ATOM 2638 O O . ALA B 1 52 ? 14.328 29.969 -2.414 1 96.12 52 ALA B O 1
ATOM 2639 N N . VAL B 1 53 ? 13.914 27.922 -3.209 1 96.25 53 VAL B N 1
ATOM 2640 C CA . VAL B 1 53 ? 15 27.969 -4.184 1 96.25 53 VAL B CA 1
ATOM 2641 C C . VAL B 1 53 ? 14.766 29.109 -5.168 1 96.25 53 VAL B C 1
ATOM 2643 O O . VAL B 1 53 ? 15.68 29.891 -5.445 1 96.25 53 VAL B O 1
ATOM 2646 N N . GLN B 1 54 ? 13.609 29.188 -5.664 1 96.12 54 GLN B N 1
ATOM 2647 C CA . GLN B 1 54 ? 13.258 30.234 -6.621 1 96.12 54 GLN B CA 1
ATOM 2648 C C . GLN B 1 54 ? 13.414 31.625 -6.004 1 96.12 54 GLN B C 1
ATOM 2650 O O . GLN B 1 54 ? 13.703 32.594 -6.707 1 96.12 54 GLN B O 1
ATOM 2655 N N . SER B 1 55 ? 13.242 31.734 -4.664 1 95.56 55 SER B N 1
ATOM 2656 C CA . SER B 1 55 ? 13.336 33 -3.963 1 95.56 55 SER B CA 1
ATOM 2657 C C . SER B 1 55 ? 14.766 33.281 -3.516 1 95.56 55 SER B C 1
ATOM 2659 O O . SER B 1 55 ? 15.016 34.281 -2.834 1 95.56 55 SER B O 1
ATOM 2661 N N . GLY B 1 56 ? 15.695 32.312 -3.764 1 95.12 56 GLY B N 1
ATOM 2662 C CA . GLY B 1 56 ? 17.109 32.562 -3.518 1 95.12 56 GLY B CA 1
ATOM 2663 C C . GLY B 1 56 ? 17.562 32.094 -2.148 1 95.12 56 GLY B C 1
ATOM 2664 O O . GLY B 1 56 ? 18.578 32.562 -1.63 1 95.12 56 GLY B O 1
ATOM 2665 N N . ALA B 1 57 ? 16.812 31.219 -1.563 1 95.25 57 ALA B N 1
ATOM 2666 C CA . ALA B 1 57 ? 17.188 30.703 -0.249 1 95.25 57 ALA B CA 1
ATOM 2667 C C . ALA B 1 57 ? 18.516 29.969 -0.312 1 95.25 57 ALA B C 1
ATOM 2669 O O . ALA B 1 57 ? 18.797 29.234 -1.271 1 95.25 57 ALA B O 1
ATOM 2670 N N . THR B 1 58 ? 19.375 30.141 0.706 1 94.75 58 THR B N 1
ATOM 2671 C CA . THR B 1 58 ? 20.641 29.438 0.782 1 94.75 58 THR B CA 1
ATOM 2672 C C . THR B 1 58 ? 20.625 28.406 1.909 1 94.75 58 THR B C 1
ATOM 2674 O O . THR B 1 58 ? 21.5 27.531 1.968 1 94.75 58 THR B O 1
ATOM 2677 N N . ARG B 1 59 ? 19.688 28.5 2.746 1 94.94 59 ARG B N 1
ATOM 2678 C CA . ARG B 1 59 ? 19.469 27.594 3.869 1 94.94 59 ARG B CA 1
ATOM 2679 C C . ARG B 1 59 ? 18.016 27.594 4.301 1 94.94 59 ARG B C 1
ATOM 2681 O O . ARG B 1 59 ? 17.328 28.609 4.25 1 94.94 59 ARG B O 1
ATOM 2688 N N . ILE B 1 60 ? 17.547 26.438 4.645 1 95.31 60 ILE B N 1
ATOM 2689 C CA . ILE B 1 60 ? 16.156 26.297 5.043 1 95.31 60 ILE B CA 1
ATOM 2690 C C . ILE B 1 60 ? 16.078 25.859 6.504 1 95.31 60 ILE B C 1
ATOM 2692 O O . ILE B 1 60 ? 16.906 25.078 6.969 1 95.31 60 ILE B O 1
ATOM 2696 N N . VAL B 1 61 ? 15.125 26.406 7.223 1 94.81 61 VAL B N 1
ATOM 2697 C CA . VAL B 1 61 ? 14.922 26.047 8.625 1 94.81 61 VAL B CA 1
ATOM 2698 C C . VAL B 1 61 ? 13.445 25.797 8.891 1 94.81 61 VAL B C 1
ATOM 2700 O O . VAL B 1 61 ? 12.578 26.391 8.234 1 94.81 61 VAL B O 1
ATOM 2703 N N . THR B 1 62 ? 13.148 24.828 9.719 1 95.06 62 THR B N 1
ATOM 2704 C CA . THR B 1 62 ? 11.773 24.578 10.133 1 95.06 62 THR B CA 1
ATOM 2705 C C . THR B 1 62 ? 11.711 24.188 11.602 1 95.06 62 THR B C 1
ATOM 2707 O O . THR B 1 62 ? 12.75 23.953 12.227 1 95.06 62 THR B O 1
ATOM 2710 N N . ALA B 1 63 ? 10.516 24.312 12.164 1 92.06 63 ALA B N 1
ATOM 2711 C CA . ALA B 1 63 ? 10.242 23.812 13.508 1 92.06 63 ALA B CA 1
ATOM 2712 C C . ALA B 1 63 ? 9.273 22.625 13.469 1 92.06 63 ALA B C 1
ATOM 2714 O O . ALA B 1 63 ? 8.062 22.828 13.391 1 92.06 63 ALA B O 1
ATOM 2715 N N . SER B 1 64 ? 9.719 21.422 13.461 1 88.75 64 SER B N 1
ATOM 2716 C CA . SER B 1 64 ? 8.961 20.188 13.391 1 88.75 64 SER B CA 1
ATOM 2717 C C . SER B 1 64 ? 9.844 18.984 13.695 1 88.75 64 SER B C 1
ATOM 2719 O O . SER B 1 64 ? 11.023 18.969 13.344 1 88.75 64 SER B O 1
ATOM 2721 N N . ALA B 1 65 ? 9.297 18.031 14.359 1 77.19 65 ALA B N 1
ATOM 2722 C CA . ALA B 1 65 ? 10.062 16.812 14.633 1 77.19 65 ALA B CA 1
ATOM 2723 C C . ALA B 1 65 ? 9.516 15.625 13.852 1 77.19 65 ALA B C 1
ATOM 2725 O O . ALA B 1 65 ? 10.055 14.523 13.93 1 77.19 65 ALA B O 1
ATOM 2726 N N . GLY B 1 66 ? 8.617 15.852 13.016 1 87.25 66 GLY B N 1
ATOM 2727 C CA . GLY B 1 66 ? 7.926 14.688 12.469 1 87.25 66 GLY B CA 1
ATOM 2728 C C . GLY B 1 66 ? 8.023 14.586 10.961 1 87.25 66 GLY B C 1
ATOM 2729 O O . GLY B 1 66 ? 9.102 14.773 10.391 1 87.25 66 GLY B O 1
ATOM 2730 N N . ASN B 1 67 ? 6.914 14.234 10.305 1 90.12 67 ASN B N 1
ATOM 2731 C CA . ASN B 1 67 ? 6.836 13.914 8.883 1 90.12 67 ASN B CA 1
ATOM 2732 C C . ASN B 1 67 ? 7.246 15.102 8.023 1 90.12 67 ASN B C 1
ATOM 2734 O O . ASN B 1 67 ? 7.898 14.93 6.988 1 90.12 67 ASN B O 1
ATOM 2738 N N . PHE B 1 68 ? 6.918 16.297 8.484 1 94.75 68 PHE B N 1
ATOM 2739 C CA . PHE B 1 68 ? 7.266 17.453 7.684 1 94.75 68 PHE B CA 1
ATOM 2740 C C . PHE B 1 68 ? 8.773 17.672 7.668 1 94.75 68 PHE B C 1
ATOM 2742 O O . PHE B 1 68 ? 9.359 17.953 6.613 1 94.75 68 PHE B O 1
ATOM 2749 N N . ALA B 1 69 ? 9.352 17.547 8.844 1 94.25 69 ALA B N 1
ATOM 2750 C CA . ALA B 1 69 ? 10.797 17.734 8.938 1 94.25 69 ALA B CA 1
ATOM 2751 C C . ALA B 1 69 ? 11.523 16.734 8.039 1 94.25 69 ALA B C 1
ATOM 2753 O O . ALA B 1 69 ? 12.5 17.094 7.367 1 94.25 69 ALA B O 1
ATOM 2754 N N . GLN B 1 70 ? 11.102 15.539 8.023 1 92.38 70 GLN B N 1
ATOM 2755 C CA . GLN B 1 70 ? 11.719 14.531 7.168 1 92.38 70 GLN B CA 1
ATOM 2756 C C . GLN B 1 70 ? 11.547 14.875 5.691 1 92.38 70 GLN B C 1
ATOM 2758 O O . GLN B 1 70 ? 12.508 14.836 4.922 1 92.38 70 GLN B O 1
ATOM 2763 N N . GLY B 1 71 ? 10.344 15.227 5.312 1 94 71 GLY B N 1
ATOM 2764 C CA . GLY B 1 71 ? 10.086 15.625 3.936 1 94 71 GLY B CA 1
ATOM 2765 C C . GLY B 1 71 ? 10.883 16.844 3.502 1 94 71 GLY B C 1
ATOM 2766 O O . GLY B 1 71 ? 11.422 16.875 2.393 1 94 71 GLY B O 1
ATOM 2767 N N . LEU B 1 72 ? 10.914 17.766 4.422 1 95.81 72 LEU B N 1
ATOM 2768 C CA . LEU B 1 72 ? 11.641 19 4.117 1 95.81 72 LEU B CA 1
ATOM 2769 C C . LEU B 1 72 ? 13.125 18.719 3.939 1 95.81 72 LEU B C 1
ATOM 2771 O O . LEU B 1 72 ? 13.758 19.266 3.035 1 95.81 72 LEU B O 1
ATOM 2775 N N . THR B 1 73 ? 13.664 17.938 4.844 1 94.38 73 THR B N 1
ATOM 2776 C CA . THR B 1 73 ? 15.078 17.578 4.77 1 94.38 73 THR B CA 1
ATOM 2777 C C . THR B 1 73 ? 15.383 16.859 3.459 1 94.38 73 THR B C 1
ATOM 2779 O O . THR B 1 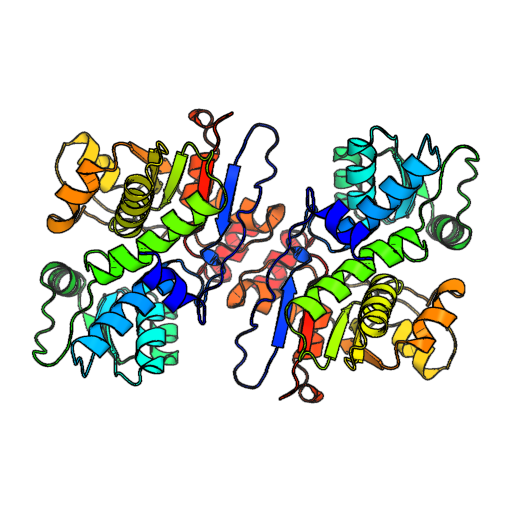73 ? 16.359 17.188 2.785 1 94.38 73 THR B O 1
ATOM 2782 N N . PHE B 1 74 ? 14.594 15.992 3.057 1 92.38 74 PHE B N 1
ATOM 2783 C CA . PHE B 1 74 ? 14.727 15.289 1.789 1 92.38 74 PHE B CA 1
ATOM 2784 C C . PHE B 1 74 ? 14.695 16.266 0.618 1 92.38 74 PHE B C 1
ATOM 2786 O O . PHE B 1 74 ? 15.57 16.219 -0.255 1 92.38 74 PHE B O 1
ATOM 2793 N N . ALA B 1 75 ? 13.68 17.109 0.632 1 94.62 75 ALA B N 1
ATOM 2794 C CA . ALA B 1 75 ? 13.492 18.062 -0.451 1 94.62 75 ALA B CA 1
ATOM 2795 C C . ALA B 1 75 ? 14.68 19.031 -0.534 1 94.62 75 ALA B C 1
ATOM 2797 O O . ALA B 1 75 ? 15.164 19.328 -1.625 1 94.62 75 ALA B O 1
ATOM 2798 N N . ALA B 1 76 ? 15.102 19.484 0.586 1 95.62 76 ALA B N 1
ATOM 2799 C CA . ALA B 1 76 ? 16.203 20.438 0.643 1 95.62 76 ALA B CA 1
ATOM 2800 C C . ALA B 1 76 ? 17.5 19.797 0.141 1 95.62 76 ALA B C 1
ATOM 2802 O O . ALA B 1 76 ? 18.25 20.422 -0.626 1 95.62 76 ALA B O 1
ATOM 2803 N N . ARG B 1 77 ? 17.797 18.625 0.591 1 92.06 77 ARG B N 1
ATOM 2804 C CA . ARG B 1 77 ? 18.984 17.906 0.154 1 92.06 77 ARG B CA 1
ATOM 2805 C C . ARG B 1 77 ? 19 17.75 -1.361 1 92.06 77 ARG B C 1
ATOM 2807 O O . ARG B 1 77 ? 20.047 17.922 -2.002 1 92.06 77 ARG B O 1
ATOM 2814 N N . ARG B 1 78 ? 17.969 17.406 -1.885 1 90.31 78 ARG B N 1
ATOM 2815 C CA . ARG B 1 78 ? 17.844 17.234 -3.328 1 90.31 78 ARG B CA 1
ATOM 2816 C C . ARG B 1 78 ? 18.156 18.531 -4.059 1 90.31 78 ARG B C 1
ATOM 2818 O O . ARG B 1 78 ? 18.734 18.516 -5.152 1 90.31 78 ARG B O 1
ATOM 2825 N N . ALA B 1 79 ? 17.797 19.625 -3.408 1 94.56 79 ALA B N 1
ATOM 2826 C CA . ALA B 1 79 ? 18 20.938 -3.998 1 94.56 79 ALA B CA 1
ATOM 2827 C C . ALA B 1 79 ? 19.391 21.484 -3.643 1 94.56 79 ALA B C 1
ATOM 2829 O O . ALA B 1 79 ? 19.75 22.594 -4.051 1 94.56 79 ALA B O 1
ATOM 2830 N N . GLY B 1 80 ? 20.125 20.719 -2.805 1 94.06 80 GLY B N 1
ATOM 2831 C CA . GLY B 1 80 ? 21.453 21.141 -2.404 1 94.06 80 GLY B CA 1
ATOM 2832 C C . GLY B 1 80 ? 21.438 22.188 -1.312 1 94.06 80 GLY B C 1
ATOM 2833 O O . GLY B 1 80 ? 22.375 22.969 -1.182 1 94.06 80 GLY B O 1
ATOM 2834 N N . LEU B 1 81 ? 20.391 22.312 -0.618 1 95.44 81 LEU B N 1
ATOM 2835 C CA . LEU B 1 81 ? 20.266 23.312 0.442 1 95.44 81 LEU B CA 1
ATOM 2836 C C . LEU B 1 81 ? 20.469 22.672 1.812 1 95.44 81 LEU B C 1
ATOM 2838 O O . LEU B 1 81 ? 19.938 21.594 2.09 1 95.44 81 LEU B O 1
ATOM 2842 N N . PRO B 1 82 ? 21.281 23.281 2.643 1 94.56 82 PRO B N 1
ATOM 2843 C CA . PRO B 1 82 ? 21.297 22.828 4.035 1 94.56 82 PRO B CA 1
ATOM 2844 C C . PRO B 1 82 ? 19.984 23.094 4.77 1 94.56 82 PRO B C 1
ATOM 2846 O O . PRO B 1 82 ? 19.281 24.047 4.449 1 94.56 82 PRO B O 1
ATOM 2849 N N . VAL B 1 83 ? 19.688 22.219 5.723 1 94.75 83 VAL B N 1
ATOM 2850 C CA . VAL B 1 83 ? 18.438 22.344 6.449 1 94.75 83 VAL B CA 1
ATOM 2851 C C . VAL B 1 83 ? 18.688 22.234 7.953 1 94.75 83 VAL B C 1
ATOM 2853 O O . VAL B 1 83 ? 19.484 21.391 8.391 1 94.75 83 VAL B O 1
ATOM 2856 N N . ASP B 1 84 ? 18.172 23.172 8.734 1 94.94 84 ASP B N 1
ATOM 2857 C CA . ASP B 1 84 ? 18.125 23.125 10.188 1 94.94 84 ASP B CA 1
ATOM 2858 C C . ASP B 1 84 ? 16.719 22.812 10.688 1 94.94 84 ASP B C 1
ATOM 2860 O O . ASP B 1 84 ? 15.758 23.469 10.305 1 94.94 84 ASP B O 1
ATOM 2864 N N . VAL B 1 85 ? 16.656 21.812 11.531 1 95.62 85 VAL B N 1
ATOM 2865 C CA . VAL B 1 85 ? 15.359 21.406 12.07 1 95.62 85 VAL B CA 1
ATOM 2866 C C . VAL B 1 85 ? 15.336 21.656 13.578 1 95.62 85 VAL B C 1
ATOM 2868 O O . VAL B 1 85 ? 16.125 21.062 14.32 1 95.62 85 VAL B O 1
ATOM 2871 N N . HIS B 1 86 ? 14.492 22.531 13.977 1 94.88 86 HIS B N 1
ATOM 2872 C CA . HIS B 1 86 ? 14.281 22.781 15.398 1 94.88 86 HIS B CA 1
ATOM 2873 C C . HIS B 1 86 ? 13.234 21.844 15.984 1 94.88 86 HIS B C 1
ATOM 2875 O O . HIS B 1 86 ? 12.109 21.766 15.484 1 94.88 86 HIS B O 1
ATOM 2881 N N . VAL B 1 87 ? 13.625 21.125 17.047 1 93.25 87 VAL B N 1
ATOM 2882 C CA . VAL B 1 87 ? 12.742 20.109 17.625 1 93.25 87 VAL B CA 1
ATOM 2883 C C . VAL B 1 87 ? 12.609 20.344 19.125 1 93.25 87 VAL B C 1
ATOM 2885 O O . VAL B 1 87 ? 13.477 20.938 19.75 1 93.25 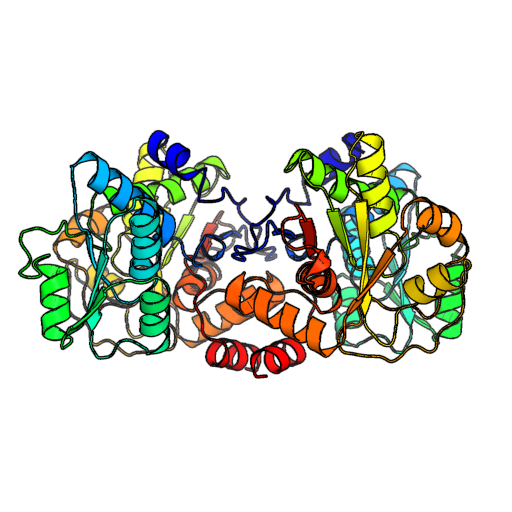87 VAL B O 1
ATOM 2888 N N . PRO B 1 88 ? 11.43 19.906 19.703 1 89 88 PRO B N 1
ATOM 2889 C CA . PRO B 1 88 ? 11.391 19.875 21.172 1 89 88 PRO B CA 1
ATOM 2890 C C . PRO B 1 88 ? 12.328 18.812 21.766 1 89 88 PRO B C 1
ATOM 2892 O O . PRO B 1 88 ? 12.547 17.766 21.156 1 89 88 PRO B O 1
ATOM 2895 N N . ASP B 1 89 ? 12.805 19.047 22.891 1 90.25 89 ASP B N 1
ATOM 2896 C CA . ASP B 1 89 ? 13.742 18.125 23.516 1 90.25 89 ASP B CA 1
ATOM 2897 C C . ASP B 1 89 ? 13.055 16.828 23.906 1 90.25 89 ASP B C 1
ATOM 2899 O O . ASP B 1 89 ? 13.719 15.82 24.203 1 90.25 89 ASP B O 1
ATOM 2903 N N . SER B 1 90 ? 11.742 16.859 23.859 1 84.19 90 SER B N 1
ATOM 2904 C CA . SER B 1 90 ? 10.969 15.656 24.188 1 84.19 90 SER B CA 1
ATOM 2905 C C . SER B 1 90 ? 10.68 14.828 22.938 1 84.19 90 SER B C 1
ATOM 2907 O O . SER B 1 90 ? 10.023 13.781 23.031 1 84.19 90 SER B O 1
ATOM 2909 N N . ALA B 1 91 ? 11.156 15.266 21.812 1 82.81 91 ALA B N 1
ATOM 2910 C CA . ALA B 1 91 ? 10.891 14.531 20.578 1 82.81 91 ALA B CA 1
ATOM 2911 C C . ALA B 1 91 ? 11.453 13.117 20.656 1 82.81 91 ALA B C 1
ATOM 2913 O O . ALA B 1 91 ? 12.523 12.898 21.219 1 82.81 91 ALA B O 1
ATOM 2914 N N . ALA B 1 92 ? 10.758 12.172 20.109 1 77.25 92 ALA B N 1
ATOM 2915 C CA . ALA B 1 92 ? 11.141 10.758 20.125 1 77.25 92 ALA B CA 1
ATOM 2916 C C . ALA B 1 92 ? 12.492 10.547 19.453 1 77.25 92 ALA B C 1
ATOM 2918 O O . ALA B 1 92 ? 12.781 11.156 18.422 1 77.25 92 ALA B O 1
ATOM 2919 N N . ALA B 1 93 ? 13.227 9.633 20.047 1 80 93 ALA B N 1
ATOM 2920 C CA . ALA B 1 93 ? 14.578 9.359 19.578 1 80 93 ALA B CA 1
ATOM 2921 C C . ALA B 1 93 ? 14.57 8.875 18.125 1 80 93 ALA B C 1
ATOM 2923 O O . ALA B 1 93 ? 15.453 9.219 17.344 1 80 93 ALA B O 1
ATOM 2924 N N . GLY B 1 94 ? 13.617 8.086 17.812 1 78.5 94 GLY B N 1
ATOM 2925 C CA . GLY B 1 94 ? 13.508 7.57 16.453 1 78.5 94 GLY B CA 1
ATOM 2926 C C . GLY B 1 94 ? 13.328 8.664 15.414 1 78.5 94 GLY B C 1
ATOM 2927 O O . GLY B 1 94 ? 13.883 8.578 14.32 1 78.5 94 GLY B O 1
ATOM 2928 N N . LYS B 1 95 ? 12.664 9.695 15.711 1 80.56 95 LYS B N 1
ATOM 2929 C CA . LYS B 1 95 ? 12.445 10.82 14.805 1 80.56 95 LYS B CA 1
ATOM 2930 C C . LYS B 1 95 ? 13.734 11.617 14.602 1 80.56 95 LYS B C 1
ATOM 2932 O O . LYS B 1 95 ? 14.047 12.016 13.477 1 80.56 95 LYS B O 1
ATOM 2937 N N . ILE B 1 96 ? 14.398 11.766 15.719 1 86.44 96 ILE B N 1
ATOM 2938 C CA . ILE B 1 96 ? 15.656 12.492 15.664 1 86.44 96 ILE B CA 1
ATOM 2939 C C . ILE B 1 96 ? 16.672 11.711 14.82 1 86.44 96 ILE B C 1
ATOM 2941 O O . ILE B 1 96 ? 17.359 12.289 13.977 1 86.44 96 ILE B O 1
ATOM 2945 N N . ALA B 1 97 ? 16.703 10.445 15.055 1 85.06 97 ALA B N 1
ATOM 2946 C CA . ALA B 1 97 ? 17.625 9.586 14.297 1 85.06 97 ALA B CA 1
ATOM 2947 C C . ALA B 1 97 ? 17.312 9.641 12.805 1 85.06 97 ALA B C 1
ATOM 2949 O O . ALA B 1 97 ? 18.219 9.672 11.977 1 85.06 97 ALA B O 1
ATOM 2950 N N . ALA B 1 98 ? 16.094 9.648 12.461 1 82.69 98 ALA B N 1
ATOM 2951 C CA . ALA B 1 98 ? 15.68 9.719 11.062 1 82.69 98 ALA B CA 1
ATOM 2952 C C . ALA B 1 98 ? 16.141 11.023 10.422 1 82.69 98 ALA B C 1
ATOM 2954 O O . ALA B 1 98 ? 16.609 11.031 9.281 1 82.69 98 ALA B O 1
ATOM 2955 N N . LEU B 1 99 ? 16.031 12.07 11.125 1 89.25 99 LEU B N 1
ATOM 2956 C CA . LEU B 1 99 ? 16.438 13.383 10.617 1 89.25 99 LEU B CA 1
ATOM 2957 C C . LEU B 1 99 ? 17.953 13.453 10.453 1 89.25 99 LEU B C 1
ATOM 2959 O O . LEU B 1 99 ? 18.438 13.969 9.445 1 89.25 99 LEU B O 1
ATOM 2963 N N . ARG B 1 100 ? 18.609 12.914 11.438 1 87.81 100 ARG B N 1
ATOM 2964 C CA . ARG B 1 100 ? 20.062 12.891 11.359 1 87.81 100 ARG B CA 1
ATOM 2965 C C . ARG B 1 100 ? 20.531 12.008 10.211 1 87.81 100 ARG B C 1
ATOM 2967 O O . ARG B 1 100 ? 21.516 12.328 9.539 1 87.81 100 ARG B O 1
ATOM 2974 N N . GLY B 1 101 ? 19.844 10.961 10.016 1 85.44 101 GLY B N 1
ATOM 2975 C CA . GLY B 1 101 ? 20.141 10.086 8.891 1 85.44 101 GLY B CA 1
ATOM 2976 C C . GLY B 1 101 ? 20.016 10.773 7.547 1 85.44 101 GLY B C 1
ATOM 2977 O O . GLY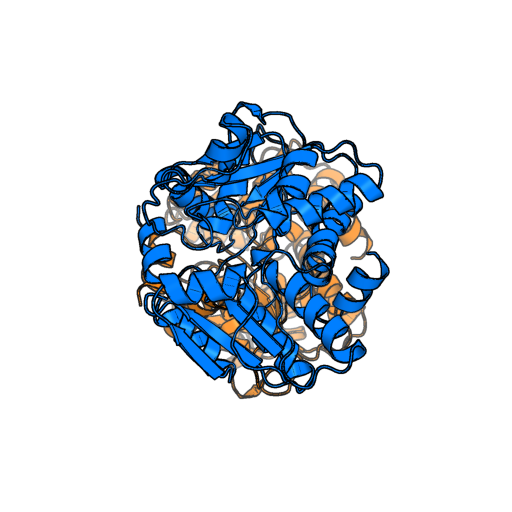 B 1 101 ? 20.688 10.406 6.586 1 85.44 101 GLY B O 1
ATOM 2978 N N . LEU B 1 102 ? 19.219 11.758 7.523 1 87.94 102 LEU B N 1
ATOM 2979 C CA . LEU B 1 102 ? 19.031 12.539 6.305 1 87.94 102 LEU B CA 1
ATOM 2980 C C . LEU B 1 102 ? 20 13.719 6.273 1 87.94 102 LEU B C 1
ATOM 2982 O O . LEU B 1 102 ? 19.875 14.602 5.418 1 87.94 102 LEU B O 1
ATOM 2986 N N . GLU B 1 103 ? 20.859 13.789 7.301 1 89.44 103 GLU B N 1
ATOM 2987 C CA . GLU B 1 103 ? 21.922 14.773 7.402 1 89.44 103 GLU B CA 1
ATOM 2988 C C . GLU B 1 103 ? 21.359 16.156 7.723 1 89.44 103 GLU B C 1
ATOM 2990 O O . GLU B 1 103 ? 21.922 17.172 7.289 1 89.44 103 GLU B O 1
ATOM 2995 N N . ALA B 1 104 ? 20.281 16.188 8.297 1 92.69 104 ALA B N 1
ATOM 2996 C CA . ALA B 1 104 ? 19.766 17.453 8.805 1 92.69 104 ALA B CA 1
ATOM 2997 C C . ALA B 1 104 ? 20.484 17.875 10.078 1 92.69 104 ALA B C 1
ATOM 2999 O O . ALA B 1 104 ? 20.938 17.031 10.859 1 92.69 104 ALA B O 1
ATOM 3000 N N . ARG B 1 105 ? 20.703 19.203 10.203 1 94.19 105 ARG B N 1
ATOM 3001 C CA . ARG B 1 105 ? 21.125 19.734 11.5 1 94.19 105 ARG B CA 1
ATOM 3002 C C . ARG B 1 105 ? 19.938 19.859 12.453 1 94.19 105 ARG B C 1
ATOM 3004 O O . ARG B 1 105 ? 19.016 20.625 12.18 1 94.19 105 ARG B O 1
ATOM 3011 N N . VAL B 1 106 ? 20 19.078 13.594 1 95.5 106 VAL B N 1
ATOM 3012 C CA . VAL B 1 106 ? 18.891 19.047 14.531 1 95.5 106 VAL B CA 1
ATOM 3013 C C . VAL B 1 106 ? 19.219 19.891 15.758 1 95.5 106 VAL B C 1
ATOM 3015 O O . VAL B 1 106 ? 20.281 19.703 16.375 1 95.5 106 VAL B O 1
ATOM 3018 N N . ILE B 1 107 ? 18.453 20.859 16.047 1 94.25 107 ILE B N 1
ATOM 3019 C CA . ILE B 1 107 ? 18.625 21.734 17.188 1 94.25 107 ILE B CA 1
ATOM 3020 C C . ILE B 1 107 ? 17.469 21.547 18.172 1 94.25 107 ILE B C 1
ATOM 3022 O O . ILE B 1 107 ? 16.312 21.75 17.828 1 94.25 107 ILE B O 1
ATOM 3026 N N . SER B 1 108 ? 17.766 21.219 19.422 1 94.38 108 SER B N 1
ATOM 3027 C CA . SER B 1 108 ? 16.75 20.891 20.422 1 94.38 108 SER B CA 1
ATOM 3028 C C . SER B 1 108 ? 16.469 22.094 21.328 1 94.38 108 SER B C 1
ATOM 3030 O O . SER B 1 108 ? 17.391 22.828 21.703 1 94.38 108 SER B O 1
ATOM 3032 N N . HIS B 1 109 ? 15.211 22.219 21.625 1 93.56 109 HIS B N 1
ATOM 3033 C CA . HIS B 1 109 ? 14.742 23.281 22.516 1 93.56 109 HIS B CA 1
ATOM 3034 C C . HIS B 1 109 ? 13.773 22.75 23.562 1 93.56 109 HIS B C 1
ATOM 3036 O O . HIS B 1 109 ? 13.055 21.781 23.312 1 93.56 109 HIS B O 1
ATOM 3042 N N . PRO B 1 110 ? 13.766 23.422 24.781 1 91.75 110 PRO B N 1
ATOM 3043 C CA . PRO B 1 110 ? 12.578 23.203 25.609 1 91.75 110 PRO B CA 1
ATOM 3044 C C . PRO B 1 110 ? 11.273 23.484 24.875 1 91.75 110 PRO B C 1
ATOM 3046 O O . PRO B 1 110 ? 11.234 24.344 24 1 91.75 110 PRO B O 1
ATOM 3049 N N . PHE B 1 111 ? 10.203 22.844 25.219 1 85.38 111 PHE B N 1
ATOM 3050 C CA . PHE B 1 111 ? 8.945 22.891 24.484 1 85.38 111 PHE B CA 1
ATOM 3051 C C . PHE B 1 111 ? 8.484 24.328 24.297 1 85.38 111 PHE B C 1
ATOM 3053 O O . PHE B 1 111 ? 8.094 24.719 23.188 1 85.38 111 PHE B O 1
ATOM 3060 N N . ASP B 1 112 ? 8.5 25.078 25.359 1 85.69 112 ASP B N 1
ATOM 3061 C CA . ASP B 1 112 ? 8 26.453 25.297 1 85.69 112 ASP B CA 1
ATOM 3062 C C . ASP B 1 112 ? 8.789 27.281 24.281 1 85.69 112 ASP B C 1
ATOM 3064 O O . ASP B 1 112 ? 8.219 28.094 23.562 1 85.69 112 ASP B O 1
ATOM 3068 N N . GLU B 1 113 ? 10.047 27.094 24.266 1 89.94 113 GLU B N 1
ATOM 3069 C CA . GLU B 1 113 ? 10.891 27.781 23.297 1 89.94 113 GLU B CA 1
ATOM 3070 C C . GLU B 1 113 ? 10.609 27.297 21.875 1 89.94 113 GLU B C 1
ATOM 3072 O O . GLU B 1 113 ? 10.508 28.109 20.938 1 89.94 113 GLU B O 1
ATOM 3077 N N . TRP B 1 114 ? 10.5 26.016 21.734 1 89.94 114 TRP B N 1
ATOM 3078 C CA . TRP B 1 114 ? 10.18 25.438 20.438 1 89.94 114 TRP B CA 1
ATOM 3079 C C . TRP B 1 114 ? 8.852 25.969 19.906 1 89.94 114 TRP B C 1
ATOM 3081 O O . TRP B 1 114 ? 8.75 26.344 18.734 1 89.94 114 TRP B O 1
ATOM 3091 N N . TRP B 1 115 ? 7.918 26.016 20.781 1 83.5 115 TRP B N 1
ATOM 3092 C CA . TRP B 1 115 ? 6.594 26.516 20.422 1 83.5 115 TRP B CA 1
ATOM 3093 C C . TRP B 1 115 ? 6.656 27.969 19.984 1 83.5 115 TRP B C 1
ATOM 3095 O O . TRP B 1 115 ? 5.977 28.375 19.031 1 83.5 115 TRP B O 1
ATOM 3105 N N . THR B 1 116 ? 7.461 28.719 20.672 1 86.38 116 THR B N 1
ATOM 3106 C CA . THR B 1 116 ? 7.648 30.125 20.328 1 86.38 116 THR B CA 1
ATOM 3107 C C . THR B 1 116 ? 8.266 30.25 18.938 1 86.38 116 THR B C 1
ATOM 3109 O O . THR B 1 116 ? 7.852 31.094 18.141 1 86.38 116 THR B O 1
ATOM 3112 N N . ILE B 1 117 ? 9.172 29.422 18.641 1 89.44 117 ILE B N 1
ATOM 3113 C CA . ILE B 1 117 ? 9.797 29.422 17.328 1 89.44 117 ILE B CA 1
ATOM 3114 C C . ILE B 1 117 ? 8.758 29.078 16.25 1 89.44 117 ILE B C 1
ATOM 3116 O O . ILE B 1 117 ? 8.68 29.75 15.227 1 89.44 117 ILE B O 1
ATOM 3120 N N . MET B 1 118 ? 7.961 28.109 16.578 1 85.5 118 MET B N 1
ATOM 3121 C CA . MET B 1 118 ? 6.91 27.688 15.664 1 85.5 118 MET B CA 1
ATOM 3122 C C . MET B 1 118 ? 5.93 28.812 15.398 1 85.5 118 MET B C 1
ATOM 3124 O O . MET B 1 118 ? 5.566 29.078 14.25 1 85.5 118 MET B O 1
ATOM 3128 N N . CYS B 1 119 ? 5.582 29.531 16.422 1 83.94 119 CYS B N 1
ATOM 3129 C CA . CYS B 1 119 ? 4.566 30.562 16.312 1 83.94 119 CYS B CA 1
ATOM 3130 C C . CYS B 1 119 ? 5.133 31.828 15.656 1 83.94 119 CYS B C 1
ATOM 3132 O O . CYS B 1 119 ? 4.453 32.469 14.859 1 83.94 119 CYS B O 1
ATOM 3134 N N . ASN B 1 120 ? 6.43 32.125 15.977 1 87.25 120 ASN B N 1
ATOM 3135 C CA . ASN B 1 120 ? 6.973 33.406 15.562 1 87.25 120 ASN B CA 1
ATOM 3136 C C . ASN B 1 120 ? 7.836 33.281 14.312 1 87.25 120 ASN B C 1
ATOM 3138 O O . ASN B 1 120 ? 8.203 34.281 13.695 1 87.25 120 ASN B O 1
ATOM 3142 N N . ARG B 1 121 ? 8.141 32.094 13.953 1 90.19 121 ARG B N 1
ATOM 3143 C CA . ARG B 1 121 ? 8.977 31.812 12.781 1 90.19 121 ARG B CA 1
ATOM 3144 C C . ARG B 1 121 ? 10.359 32.438 12.945 1 90.19 121 ARG B C 1
ATOM 3146 O O . ARG B 1 121 ? 10.922 32.969 11.984 1 90.19 121 ARG B O 1
ATOM 3153 N N . ASP B 1 122 ? 10.773 32.594 14.133 1 86.25 122 ASP B N 1
ATOM 3154 C CA . ASP B 1 122 ? 12.047 33.281 14.406 1 86.25 122 ASP B CA 1
ATOM 3155 C C . ASP B 1 122 ? 13.008 32.344 15.148 1 86.25 122 ASP B C 1
ATOM 3157 O O . ASP B 1 122 ? 12.797 32.031 16.312 1 86.25 122 ASP B O 1
ATOM 3161 N N . THR B 1 123 ? 13.984 31.938 14.461 1 85.38 123 THR B N 1
ATOM 3162 C CA . THR B 1 123 ? 15.008 31.078 15.047 1 85.38 123 THR B CA 1
ATOM 3163 C C . THR B 1 123 ? 16.219 31.891 15.5 1 85.38 123 THR B C 1
ATOM 3165 O O . THR B 1 123 ? 17.125 31.375 16.141 1 85.38 123 THR B O 1
ATOM 3168 N N . GLY B 1 124 ? 16.234 33.156 15.219 1 81.44 124 GLY B N 1
ATOM 3169 C CA . GLY B 1 124 ? 17.375 34 15.477 1 81.44 124 GLY B CA 1
ATOM 3170 C C . GLY B 1 124 ? 18.406 33.969 14.367 1 81.44 124 GLY B C 1
ATOM 3171 O O . GLY B 1 124 ? 19.359 34.75 14.375 1 81.44 124 GLY B O 1
ATOM 3172 N N . ASP B 1 125 ? 18.203 33.094 13.453 1 79.38 125 ASP B N 1
ATOM 3173 C CA . ASP B 1 125 ? 19.109 32.969 12.305 1 79.38 125 ASP B CA 1
ATOM 3174 C C . ASP B 1 125 ? 18.547 33.719 11.102 1 79.38 125 ASP B C 1
ATOM 3176 O O . ASP B 1 125 ? 17.766 33.188 10.328 1 79.38 125 ASP B O 1
ATOM 3180 N N . ASN B 1 126 ? 19.141 34.906 10.812 1 77.88 126 ASN B N 1
ATOM 3181 C CA . ASN B 1 126 ? 18.578 35.812 9.797 1 77.88 126 ASN B CA 1
ATOM 3182 C C . ASN B 1 126 ? 18.953 35.375 8.391 1 77.88 126 ASN B C 1
ATOM 3184 O O . ASN B 1 126 ? 18.328 35.781 7.414 1 77.88 126 ASN B O 1
ATOM 3188 N N . GLY B 1 127 ? 19.734 34.5 8.258 1 86.75 127 GLY B N 1
ATOM 3189 C CA . GLY B 1 127 ? 20.156 34.094 6.922 1 86.75 127 GLY B CA 1
ATOM 3190 C C . GLY B 1 127 ? 19.453 32.875 6.406 1 86.75 127 GLY B C 1
ATOM 3191 O O . GLY B 1 127 ? 19.609 32.5 5.242 1 86.75 127 GLY B O 1
ATOM 3192 N N . ALA B 1 128 ? 18.516 32.406 7.203 1 91.75 128 ALA B N 1
ATOM 3193 C CA . ALA B 1 128 ? 17.859 31.172 6.797 1 91.75 128 ALA B CA 1
ATOM 3194 C C . ALA B 1 128 ? 16.391 31.438 6.453 1 91.75 128 ALA B C 1
ATOM 3196 O O . ALA B 1 128 ? 15.781 32.375 6.961 1 91.75 128 ALA B O 1
ATOM 3197 N N . THR B 1 129 ? 15.898 30.766 5.492 1 94 129 THR B N 1
ATOM 3198 C CA . THR B 1 129 ? 14.484 30.828 5.148 1 94 129 THR B CA 1
ATOM 3199 C C . THR B 1 129 ? 13.672 29.859 6.012 1 94 129 THR B C 1
ATOM 3201 O O . THR B 1 129 ? 13.875 28.641 5.945 1 94 129 THR B O 1
ATOM 3204 N N . PHE B 1 130 ? 12.789 30.406 6.801 1 94.94 130 PHE B N 1
ATOM 3205 C CA . PHE B 1 130 ? 11.922 29.594 7.645 1 94.94 130 PHE B CA 1
ATOM 3206 C C . PHE B 1 130 ? 10.734 29.062 6.852 1 94.94 130 PHE B C 1
ATOM 3208 O O . PHE B 1 130 ? 10.031 29.828 6.195 1 94.94 130 PHE B O 1
ATOM 3215 N N . VAL B 1 131 ? 10.586 27.781 6.875 1 95.5 131 VAL B N 1
ATOM 3216 C CA . VAL B 1 131 ? 9.414 27.156 6.277 1 95.5 131 VAL B CA 1
ATOM 3217 C C . VAL B 1 131 ? 8.5 26.609 7.371 1 95.5 131 VAL B C 1
ATOM 3219 O O . VAL B 1 131 ? 8.805 25.578 7.988 1 95.5 131 VAL B O 1
ATOM 3222 N N . HIS B 1 132 ? 7.426 27.297 7.605 1 95.06 132 HIS B N 1
ATOM 3223 C CA . HIS B 1 132 ? 6.461 26.844 8.602 1 95.06 132 HIS B CA 1
ATOM 3224 C C . HIS B 1 132 ? 5.789 25.547 8.156 1 95.06 132 HIS B C 1
ATOM 3226 O O . HIS B 1 132 ? 5.34 25.438 7.008 1 95.06 132 HIS B O 1
ATOM 3232 N N . PRO B 1 133 ? 5.672 24.578 9.031 1 94 133 PRO B N 1
ATOM 3233 C CA . PRO B 1 133 ? 5.176 23.25 8.625 1 94 133 PRO B CA 1
ATOM 3234 C C . PRO B 1 133 ? 3.682 23.25 8.32 1 94 133 PRO B C 1
ATOM 3236 O O . PRO B 1 133 ? 3.16 22.281 7.77 1 94 133 PRO B O 1
ATOM 3239 N N . VAL B 1 134 ? 2.941 24.312 8.641 1 93.88 134 VAL B N 1
ATOM 3240 C CA . VAL B 1 134 ? 1.486 24.297 8.523 1 93.88 134 VAL B CA 1
ATOM 3241 C C . VAL B 1 134 ? 1.032 25.5 7.688 1 93.88 134 VAL B C 1
ATOM 3243 O O . VAL B 1 134 ? 0.309 25.344 6.703 1 93.88 134 VAL B O 1
ATOM 3246 N N . ALA B 1 135 ? 1.573 26.656 7.926 1 93.38 135 ALA B N 1
ATOM 3247 C CA . ALA B 1 135 ? 0.875 27.891 7.586 1 93.38 135 ALA B CA 1
ATOM 3248 C C . ALA B 1 135 ? 1.499 28.562 6.367 1 93.38 135 ALA B C 1
ATOM 3250 O O . ALA B 1 135 ? 0.99 29.562 5.875 1 93.38 135 ALA B O 1
ATOM 3251 N N . GLU B 1 136 ? 2.59 28 5.828 1 94 136 GLU B N 1
ATOM 3252 C CA . GLU B 1 136 ? 3.201 28.594 4.645 1 94 136 GLU B CA 1
ATOM 3253 C C . GLU B 1 136 ? 2.326 28.406 3.41 1 94 136 GLU B C 1
ATOM 3255 O O . GLU B 1 136 ? 1.727 27.344 3.232 1 94 136 GLU B O 1
ATOM 3260 N N . HIS B 1 137 ? 2.283 29.469 2.615 1 95.12 137 HIS B N 1
ATOM 3261 C CA . HIS B 1 137 ? 1.499 29.391 1.388 1 95.12 137 HIS B CA 1
ATOM 3262 C C . HIS B 1 137 ? 1.956 28.219 0.517 1 95.12 137 HIS B C 1
ATOM 3264 O O . HIS B 1 137 ? 1.129 27.516 -0.055 1 95.12 137 HIS B O 1
ATOM 3270 N N . SER B 1 138 ? 3.264 28.094 0.376 1 96.69 138 SER B N 1
ATOM 3271 C CA . SER B 1 138 ? 3.805 27 -0.427 1 96.69 138 SER B CA 1
ATOM 3272 C C . SER B 1 138 ? 3.412 25.641 0.147 1 96.69 138 SER B C 1
ATOM 3274 O O . SER B 1 138 ? 3.156 24.703 -0.602 1 96.69 138 SER B O 1
ATOM 3276 N N . VAL B 1 139 ? 3.361 25.578 1.46 1 97.44 139 VAL B N 1
ATOM 3277 C CA . VAL B 1 139 ? 2.945 24.359 2.131 1 97.44 139 VAL B CA 1
ATOM 3278 C C . VAL B 1 139 ? 1.478 24.078 1.824 1 97.44 139 VAL B C 1
ATOM 3280 O O . VAL B 1 139 ? 1.124 22.953 1.432 1 97.44 139 VAL B O 1
ATOM 3283 N N . LEU B 1 140 ? 0.665 25.094 1.921 1 98 140 LEU B N 1
ATOM 3284 C CA . LEU B 1 140 ? -0.756 24.953 1.62 1 98 140 LEU B CA 1
ATOM 3285 C C . LEU B 1 140 ? -0.967 24.547 0.165 1 98 140 LEU B C 1
ATOM 3287 O O . LEU B 1 140 ? -1.826 23.719 -0.135 1 98 140 LEU B O 1
ATOM 3291 N N . LEU B 1 141 ? -0.197 25.141 -0.693 1 98.06 141 LEU B N 1
ATOM 3292 C CA . LEU B 1 141 ? -0.287 24.812 -2.113 1 98.06 141 LEU B CA 1
ATOM 3293 C C . LEU B 1 141 ? 0.061 23.344 -2.365 1 98.06 141 LEU B C 1
ATOM 3295 O O . LEU B 1 141 ? -0.613 22.672 -3.145 1 98.06 141 LEU B O 1
ATOM 3299 N N . GLY B 1 142 ? 1.15 22.875 -1.715 1 98.25 142 GLY B N 1
ATOM 3300 C CA . GLY B 1 142 ? 1.48 21.453 -1.805 1 98.25 142 GLY B CA 1
ATOM 3301 C C . GLY B 1 142 ? 0.354 20.547 -1.342 1 98.25 142 GLY B C 1
ATOM 3302 O O . GLY B 1 142 ? 0.044 19.547 -1.996 1 98.25 142 GLY B O 1
ATOM 3303 N N . ASN B 1 143 ? -0.255 20.922 -0.258 1 98.5 143 ASN B N 1
ATOM 3304 C CA . ASN B 1 143 ? -1.363 20.156 0.29 1 98.5 143 ASN B CA 1
ATOM 3305 C C . ASN B 1 143 ? -2.578 20.188 -0.633 1 98.5 143 ASN B C 1
ATOM 3307 O O . ASN B 1 143 ? -3.33 19.203 -0.709 1 98.5 143 ASN B O 1
ATOM 3311 N N . ALA B 1 144 ? -2.754 21.281 -1.341 1 98.62 144 ALA B N 1
ATOM 3312 C CA . ALA B 1 144 ? -3.895 21.453 -2.236 1 98.62 144 ALA B CA 1
ATOM 3313 C C . ALA B 1 144 ? -3.855 20.438 -3.375 1 98.62 144 ALA B C 1
ATOM 3315 O O . ALA B 1 144 ? -4.898 20.031 -3.895 1 98.62 144 ALA B O 1
ATOM 3316 N N . THR B 1 145 ? -2.68 19.969 -3.711 1 98.56 145 THR B N 1
ATOM 3317 C CA . THR B 1 145 ? -2.555 19.016 -4.805 1 98.56 145 THR B CA 1
ATOM 3318 C C . THR B 1 145 ? -3.225 17.688 -4.445 1 98.56 145 THR B C 1
ATOM 3320 O O . THR B 1 145 ? -3.6 16.922 -5.328 1 98.56 145 THR B O 1
ATOM 3323 N N . ILE B 1 146 ? -3.359 17.438 -3.172 1 98.62 146 ILE B N 1
ATOM 3324 C CA . ILE B 1 146 ? -4.055 16.234 -2.725 1 98.62 146 ILE B CA 1
ATOM 3325 C C . ILE B 1 146 ? -5.539 16.344 -3.049 1 98.62 146 ILE B C 1
ATOM 3327 O O . ILE B 1 146 ? -6.141 15.406 -3.564 1 98.62 146 ILE B O 1
ATOM 3331 N N . GLY B 1 147 ? -6.102 17.547 -2.768 1 98.69 147 GLY B N 1
ATOM 3332 C CA . GLY B 1 147 ? -7.484 17.797 -3.156 1 98.69 147 GLY B CA 1
ATOM 3333 C C . GLY B 1 147 ? -7.707 17.703 -4.656 1 98.69 147 GLY B C 1
ATOM 3334 O O . GLY B 1 147 ? -8.711 17.156 -5.109 1 98.69 147 GLY B O 1
ATOM 3335 N N . LEU B 1 148 ? -6.77 18.219 -5.395 1 98.38 148 LEU B N 1
ATOM 3336 C CA . LEU B 1 148 ? -6.812 18.141 -6.848 1 98.38 148 LEU B CA 1
ATOM 3337 C C . LEU B 1 148 ? -6.852 16.703 -7.32 1 98.38 148 LEU B C 1
ATOM 3339 O O . LEU B 1 148 ? -7.668 16.344 -8.172 1 98.38 148 LEU B O 1
ATOM 3343 N N . ASP B 1 149 ? -5.984 15.875 -6.746 1 98.12 149 ASP B N 1
ATOM 3344 C CA . ASP B 1 149 ? -5.926 14.469 -7.133 1 98.12 149 ASP B CA 1
ATOM 3345 C C . ASP B 1 149 ? -7.23 13.75 -6.797 1 98.12 149 ASP B C 1
ATOM 3347 O O . ASP B 1 149 ? -7.742 12.977 -7.605 1 98.12 149 ASP B O 1
ATOM 3351 N N . ILE B 1 150 ? -7.75 13.992 -5.621 1 98.5 150 ILE B N 1
ATOM 3352 C CA . ILE B 1 150 ? -8.969 13.328 -5.172 1 98.5 150 ILE B CA 1
ATOM 3353 C C . ILE B 1 150 ? -10.125 13.695 -6.102 1 98.5 150 ILE B C 1
ATOM 3355 O O . ILE B 1 150 ? -10.828 12.812 -6.598 1 98.5 150 ILE B O 1
ATOM 3359 N N . GLN B 1 151 ? -10.258 14.953 -6.371 1 98.25 151 GLN B N 1
ATOM 3360 C CA . GLN B 1 151 ? -11.367 15.414 -7.191 1 98.25 151 GLN B CA 1
ATOM 3361 C C . GLN B 1 151 ? -11.234 14.922 -8.633 1 98.25 151 GLN B C 1
ATOM 3363 O O . GLN B 1 151 ? -12.234 14.602 -9.273 1 98.25 151 GLN B O 1
ATOM 3368 N N . THR B 1 152 ? -10.047 14.906 -9.141 1 96.69 152 THR B N 1
ATOM 3369 C CA . THR B 1 152 ? -9.805 14.422 -10.492 1 96.69 152 THR B CA 1
ATOM 3370 C C . THR B 1 152 ? -10.125 12.938 -10.609 1 96.69 152 THR B C 1
ATOM 3372 O O . THR B 1 152 ? -10.727 12.5 -11.586 1 96.69 152 THR B O 1
ATOM 3375 N N . ALA B 1 153 ? -9.797 12.195 -9.625 1 96.06 153 ALA B N 1
ATOM 3376 C CA . ALA B 1 153 ? -9.984 10.75 -9.641 1 96.06 153 ALA B CA 1
ATOM 3377 C C . ALA B 1 153 ? -11.445 10.383 -9.398 1 96.06 153 ALA B C 1
ATOM 3379 O O . ALA B 1 153 ? -11.922 9.344 -9.859 1 96.06 153 ALA B O 1
ATOM 3380 N N . TRP B 1 154 ? -12.156 11.234 -8.641 1 97.62 154 TRP B N 1
ATOM 3381 C CA . TRP B 1 154 ? -13.516 10.922 -8.219 1 97.62 154 TRP B CA 1
ATOM 3382 C C . TRP B 1 154 ? -14.352 12.195 -8.109 1 97.62 154 TRP B C 1
ATOM 3384 O O . TRP B 1 154 ? -14.578 12.703 -7.012 1 97.62 154 TRP B O 1
ATOM 3394 N N . SER B 1 155 ? -14.867 12.562 -9.195 1 97.81 155 SER B N 1
ATOM 3395 C CA . SER B 1 155 ? -15.578 13.836 -9.273 1 97.81 155 SER B CA 1
ATOM 3396 C C . SER B 1 155 ? -16.875 13.797 -8.461 1 97.81 155 SER B C 1
ATOM 3398 O O . SER B 1 155 ? -17.391 14.844 -8.055 1 97.81 155 SER B O 1
ATOM 3400 N N . GLU B 1 156 ? -17.344 12.602 -8.125 1 97.69 156 GLU B N 1
ATOM 3401 C CA . GLU B 1 156 ? -18.625 12.438 -7.445 1 97.69 156 GLU B CA 1
ATOM 3402 C C . GLU B 1 156 ? -18.453 12.438 -5.93 1 97.69 156 GLU B C 1
ATOM 3404 O O . GLU B 1 156 ? -19.438 12.344 -5.188 1 97.69 156 GLU B O 1
ATOM 3409 N N . VAL B 1 157 ? -17.25 12.586 -5.461 1 98.38 157 VAL B N 1
ATOM 3410 C CA . VAL B 1 157 ? -16.984 12.547 -4.027 1 98.38 157 VAL B CA 1
ATOM 3411 C C . VAL B 1 157 ? -17.859 13.578 -3.318 1 98.38 157 VAL B C 1
ATOM 3413 O O . VAL B 1 157 ? -18.047 14.695 -3.814 1 98.38 157 VAL B O 1
ATOM 3416 N N . GLU B 1 158 ? -18.422 13.211 -2.184 1 98.38 158 GLU B N 1
ATOM 3417 C CA . GLU B 1 158 ? -19.297 14.102 -1.423 1 98.38 158 GLU B CA 1
ATOM 3418 C C . GLU B 1 158 ? -18.594 14.633 -0.178 1 98.38 158 GLU B C 1
ATOM 3420 O O . GLU B 1 158 ? -18.875 15.742 0.28 1 98.38 158 GLU B O 1
ATOM 3425 N N . ILE B 1 159 ? -17.781 13.773 0.382 1 98.62 159 ILE B N 1
ATOM 3426 C CA . ILE B 1 159 ? -17.094 14.109 1.63 1 98.62 159 ILE B CA 1
ATOM 3427 C C . ILE B 1 159 ? -15.625 13.695 1.546 1 98.62 159 ILE B C 1
ATOM 3429 O O . ILE B 1 159 ? -15.312 12.602 1.075 1 98.62 159 ILE B O 1
ATOM 3433 N N . VAL B 1 160 ? -14.766 14.523 1.913 1 98.88 160 VAL B N 1
ATOM 3434 C CA . VAL B 1 160 ? -13.359 14.211 2.094 1 98.88 160 VAL B CA 1
ATOM 3435 C C . VAL B 1 160 ? -12.977 14.367 3.564 1 98.88 160 VAL B C 1
ATOM 3437 O O . VAL B 1 160 ? -13.141 15.445 4.141 1 98.88 160 VAL B O 1
ATOM 3440 N N . ILE B 1 161 ? -12.508 13.312 4.16 1 98.88 161 ILE B N 1
ATOM 3441 C CA . ILE B 1 161 ? -12.109 13.367 5.566 1 98.88 161 ILE B CA 1
ATOM 3442 C C . ILE B 1 161 ? -10.586 13.359 5.672 1 98.88 161 ILE B C 1
ATOM 3444 O O . ILE B 1 161 ? -9.914 12.516 5.074 1 98.88 161 ILE B O 1
ATOM 3448 N N . VAL B 1 162 ? -10.094 14.328 6.371 1 98.81 162 VAL B N 1
ATOM 3449 C CA . VAL B 1 162 ? -8.656 14.438 6.555 1 98.81 162 VAL B CA 1
ATOM 3450 C C . VAL B 1 162 ? -8.328 14.57 8.039 1 98.81 162 VAL B C 1
ATOM 3452 O O . VAL B 1 162 ? -9.094 15.172 8.797 1 98.81 162 VAL B O 1
ATOM 3455 N N . PRO B 1 163 ? -7.16 14.008 8.484 1 98.62 163 PRO B N 1
ATOM 3456 C CA . PRO B 1 163 ? -6.75 14.258 9.875 1 98.62 163 PRO B CA 1
ATOM 3457 C C . PRO B 1 163 ? -6.387 15.719 10.125 1 98.62 163 PRO B C 1
ATOM 3459 O O . PRO B 1 163 ? -5.883 16.406 9.227 1 98.62 163 PRO B O 1
ATOM 3462 N N . PHE B 1 164 ? -6.621 16.141 11.367 1 98.06 164 PHE B N 1
ATOM 3463 C CA . PHE B 1 164 ? -6.316 17.516 11.727 1 98.06 164 PHE B CA 1
ATOM 3464 C C . PHE B 1 164 ? -5.109 17.594 12.656 1 98.06 164 PHE B C 1
ATOM 3466 O O . PHE B 1 164 ? -5.137 17.031 13.75 1 98.06 164 PHE B O 1
ATOM 3473 N N . GLY B 1 165 ? -4.121 18.156 12.227 1 93.94 165 GLY B N 1
ATOM 3474 C CA . GLY B 1 165 ? -3 18.578 13.047 1 93.94 165 GLY B CA 1
ATOM 3475 C C . GLY B 1 165 ? -2.947 20.094 13.242 1 93.94 165 GLY B C 1
ATOM 3476 O O . GLY B 1 165 ? -3.629 20.625 14.117 1 93.94 165 GLY B O 1
ATOM 3477 N N . GLY B 1 166 ? -2.346 20.75 12.336 1 92.88 166 GLY B N 1
ATOM 3478 C CA . GLY B 1 166 ? -2.281 22.203 12.375 1 92.88 166 GLY B CA 1
ATOM 3479 C C . GLY B 1 166 ? -3.191 22.875 11.359 1 92.88 166 GLY B C 1
ATOM 3480 O O . GLY B 1 166 ? -3.316 24.094 11.344 1 92.88 166 GLY B O 1
ATOM 3481 N N . GLY B 1 167 ? -3.781 22.078 10.57 1 96.88 167 GLY B N 1
ATOM 3482 C CA . GLY B 1 167 ? -4.805 22.594 9.68 1 96.88 167 GLY B CA 1
ATOM 3483 C C . GLY B 1 167 ? -4.312 22.797 8.258 1 96.88 167 GLY B C 1
ATOM 3484 O O . GLY B 1 167 ? -5.094 23.125 7.363 1 96.88 167 GLY B O 1
ATOM 3485 N N . GLY B 1 168 ? -3.049 22.594 8.023 1 97.06 168 GLY B N 1
ATOM 3486 C CA . GLY B 1 168 ? -2.516 22.781 6.684 1 97.06 168 GLY B CA 1
ATOM 3487 C C . GLY B 1 168 ? -3.15 21.875 5.652 1 97.06 168 GLY B C 1
ATOM 3488 O O . GLY B 1 168 ? -3.445 22.297 4.535 1 97.06 168 GLY B O 1
ATOM 3489 N N . LEU B 1 169 ? -3.332 20.609 5.992 1 98.12 169 LEU B N 1
ATOM 3490 C CA . LEU B 1 169 ? -3.891 19.625 5.07 1 98.12 169 LEU B CA 1
ATOM 3491 C C . LEU B 1 169 ? -5.336 19.969 4.727 1 98.12 169 LEU B C 1
ATOM 3493 O O . LEU B 1 169 ? -5.703 20.031 3.553 1 98.12 169 LEU B O 1
ATOM 3497 N N . CYS B 1 170 ? -6.16 20.234 5.742 1 98.5 170 CYS B N 1
ATOM 3498 C CA . CYS B 1 170 ? -7.574 20.453 5.48 1 98.5 170 CYS B CA 1
ATOM 3499 C C . CYS B 1 170 ? -7.785 21.75 4.695 1 98.5 170 CYS B C 1
ATOM 3501 O O . CYS B 1 170 ? -8.625 21.812 3.795 1 98.5 170 CYS B O 1
ATOM 3503 N N . VAL B 1 171 ? -7.023 22.766 5.02 1 98.5 171 VAL B N 1
ATOM 3504 C CA . VAL B 1 171 ? -7.152 24.031 4.305 1 98.5 171 VAL B CA 1
ATOM 3505 C C . VAL B 1 171 ? -6.738 23.844 2.846 1 98.5 171 VAL B C 1
ATOM 3507 O O . VAL B 1 171 ? -7.418 24.328 1.935 1 98.5 171 VAL B O 1
ATOM 3510 N N . GLY B 1 172 ? -5.602 23.172 2.621 1 98.5 172 GLY B N 1
ATOM 3511 C CA . GLY B 1 172 ? -5.148 22.891 1.264 1 98.5 172 GLY B CA 1
ATOM 3512 C C . GLY B 1 172 ? -6.16 22.125 0.442 1 98.5 172 GLY B C 1
ATOM 3513 O O . GLY B 1 172 ? -6.504 22.531 -0.672 1 98.5 172 GLY B O 1
ATOM 3514 N N . VAL B 1 173 ? -6.648 21.031 0.994 1 98.81 173 VAL B N 1
ATOM 3515 C CA . VAL B 1 173 ? -7.605 20.172 0.304 1 98.81 173 VAL B CA 1
ATOM 3516 C C . VAL B 1 173 ? -8.883 20.953 0.016 1 98.81 173 VAL B C 1
ATOM 3518 O O . VAL B 1 173 ? -9.414 20.906 -1.098 1 98.81 173 VAL B O 1
ATOM 3521 N N . ALA B 1 174 ? -9.352 21.734 0.997 1 98.62 174 ALA B N 1
ATOM 3522 C CA . ALA B 1 174 ? -10.57 22.516 0.832 1 98.62 174 ALA B CA 1
ATOM 3523 C C . ALA B 1 174 ? -10.406 23.562 -0.279 1 98.62 174 ALA B C 1
ATOM 3525 O O . ALA B 1 174 ? -11.312 23.75 -1.095 1 98.62 174 ALA B O 1
ATOM 3526 N N . ALA B 1 175 ? -9.305 24.188 -0.266 1 97.69 175 ALA B N 1
ATOM 3527 C CA . ALA B 1 175 ? -9.047 25.203 -1.279 1 97.69 175 ALA B CA 1
ATOM 3528 C C . ALA B 1 175 ? -9.086 24.594 -2.684 1 97.69 175 ALA B C 1
ATOM 3530 O O . ALA B 1 175 ? -9.625 25.203 -3.609 1 97.69 175 ALA B O 1
ATOM 3531 N N . ALA B 1 176 ? -8.453 23.453 -2.869 1 98.38 176 ALA B N 1
ATOM 3532 C CA . ALA B 1 176 ? -8.438 22.781 -4.168 1 98.38 176 ALA B CA 1
ATOM 3533 C C . ALA B 1 176 ? -9.852 22.422 -4.613 1 98.38 176 ALA B C 1
ATOM 3535 O O . ALA B 1 176 ? -10.227 22.641 -5.766 1 98.38 176 ALA B O 1
ATOM 3536 N N . LEU B 1 177 ? -10.609 21.828 -3.684 1 98.38 177 LEU B N 1
ATOM 3537 C CA . LEU B 1 177 ? -11.977 21.438 -4.012 1 98.38 177 LEU B CA 1
ATOM 3538 C C . LEU B 1 177 ? -12.805 22.641 -4.422 1 98.38 177 LEU B C 1
ATOM 3540 O O . LEU B 1 177 ? -13.531 22.594 -5.422 1 98.38 177 LEU B O 1
ATOM 3544 N N . GLU B 1 178 ? -12.672 23.703 -3.68 1 97.25 178 GLU B N 1
ATOM 3545 C CA . GLU B 1 178 ? -13.375 24.938 -4 1 97.25 178 GLU B CA 1
ATOM 3546 C C . GLU B 1 178 ? -12.969 25.469 -5.371 1 97.25 178 GLU B C 1
ATOM 3548 O O . GLU B 1 178 ? -13.82 25.828 -6.188 1 97.25 178 GLU B O 1
ATOM 3553 N N . ALA B 1 179 ? -11.719 25.516 -5.613 1 96.94 179 ALA B N 1
ATOM 3554 C CA . ALA B 1 179 ? -11.18 26.047 -6.871 1 96.94 179 ALA B CA 1
ATOM 3555 C C . ALA B 1 179 ? -11.688 25.219 -8.055 1 96.94 179 ALA B C 1
ATOM 3557 O O . ALA B 1 179 ? -11.844 25.75 -9.156 1 96.94 179 ALA B O 1
ATOM 3558 N N . LEU B 1 180 ? -11.969 23.969 -7.832 1 97.44 180 LEU B N 1
ATOM 3559 C CA . LEU B 1 180 ? -12.391 23.078 -8.906 1 97.44 180 LEU B CA 1
ATOM 3560 C C . LEU B 1 180 ? -13.906 23.031 -9.008 1 97.44 180 LEU B C 1
ATOM 3562 O O . LEU B 1 180 ? -14.453 22.266 -9.812 1 97.44 180 LEU B O 1
ATOM 3566 N N . GLY B 1 181 ? -14.594 23.766 -8.109 1 97 181 GLY B N 1
ATOM 3567 C CA . GLY B 1 181 ? -16.047 23.844 -8.148 1 97 181 GLY B CA 1
ATOM 3568 C C . GLY B 1 181 ? -16.719 22.625 -7.527 1 97 181 GLY B C 1
ATOM 3569 O O . GLY B 1 181 ? -17.859 22.312 -7.859 1 97 181 GLY B O 1
ATOM 3570 N N . SER B 1 182 ? -15.938 21.906 -6.742 1 97.62 182 SER B N 1
ATOM 3571 C CA . SER B 1 182 ? -16.484 20.719 -6.074 1 97.62 182 SER B CA 1
ATOM 3572 C C . SER B 1 182 ? -17.438 21.125 -4.953 1 97.62 182 SER B C 1
ATOM 3574 O O . SER B 1 182 ? -17.234 22.141 -4.289 1 97.62 182 SER B O 1
ATOM 3576 N N . ARG B 1 183 ? -18.516 20.375 -4.73 1 95.25 183 ARG B N 1
ATOM 3577 C CA . ARG B 1 183 ? -19.453 20.578 -3.629 1 95.25 183 ARG B CA 1
ATOM 3578 C C . ARG B 1 183 ? -19.109 19.688 -2.439 1 95.25 183 ARG B C 1
ATOM 3580 O O . ARG B 1 183 ? -19.844 19.641 -1.455 1 95.25 183 ARG B O 1
ATOM 3587 N N . ALA B 1 184 ? -17.953 18.969 -2.549 1 98.31 184 ALA B N 1
ATOM 3588 C CA . ALA B 1 184 ? -17.562 18.047 -1.484 1 98.31 184 ALA B CA 1
ATOM 3589 C C . ALA B 1 184 ? -17.281 18.797 -0.188 1 98.31 184 ALA B C 1
ATOM 3591 O O . ALA B 1 184 ? -16.672 19.859 -0.206 1 98.31 184 ALA B O 1
ATOM 3592 N N . GLU B 1 185 ? -17.75 18.266 0.885 1 98.25 185 GLU B N 1
ATOM 3593 C CA . GLU B 1 185 ? -17.438 18.781 2.219 1 98.25 185 GLU B CA 1
ATOM 3594 C C . GLU B 1 185 ? -16.125 18.203 2.744 1 98.25 185 GLU B C 1
ATOM 3596 O O . GLU B 1 185 ? -15.867 17.016 2.605 1 98.25 185 GLU B O 1
ATOM 3601 N N . VAL B 1 186 ? -15.328 19.062 3.283 1 98.81 186 VAL B N 1
ATOM 3602 C CA . VAL B 1 186 ? -14.141 18.594 3.977 1 98.81 186 VAL B CA 1
ATOM 3603 C C . VAL B 1 186 ? -14.422 18.469 5.473 1 98.81 186 VAL B C 1
ATOM 3605 O O . VAL B 1 186 ? -14.875 19.438 6.102 1 98.81 186 VAL B O 1
ATOM 3608 N N . VAL B 1 187 ? -14.227 17.328 5.996 1 98.81 187 VAL B N 1
ATOM 3609 C CA . VAL B 1 187 ? -14.383 17.031 7.414 1 98.81 187 VAL B CA 1
ATOM 3610 C C . VAL B 1 187 ? -13.031 16.609 8 1 98.81 187 VAL B C 1
ATOM 3612 O O . VAL B 1 187 ? -12.234 15.953 7.336 1 98.81 187 VAL B O 1
ATOM 3615 N N . THR B 1 188 ? -12.797 17.047 9.227 1 98.75 188 THR B N 1
ATOM 3616 C CA . THR B 1 188 ? -11.531 16.656 9.836 1 98.75 188 THR B CA 1
ATOM 3617 C C . THR B 1 188 ? -11.742 15.562 10.875 1 98.75 188 THR B C 1
ATOM 3619 O O . THR B 1 188 ? -12.867 15.336 11.32 1 98.75 188 THR B O 1
ATOM 3622 N N . SER B 1 189 ? -10.695 14.844 11.109 1 98.75 189 SER B N 1
ATOM 3623 C CA . SER B 1 189 ? -10.68 13.875 12.203 1 98.75 189 SER B CA 1
ATOM 3624 C C . SER B 1 189 ? -9.602 14.227 13.227 1 98.75 189 SER B C 1
ATOM 3626 O O . SER B 1 189 ? -8.523 14.688 12.867 1 98.75 189 SER B O 1
ATOM 3628 N N . GLU B 1 190 ? -9.906 14.086 14.469 1 98.38 190 GLU B N 1
ATOM 3629 C CA . GLU B 1 190 ? -9.016 14.273 15.609 1 98.38 190 GLU B CA 1
ATOM 3630 C C . GLU B 1 190 ? -9.078 13.078 16.562 1 98.38 190 GLU B C 1
ATOM 3632 O O . GLU B 1 190 ? -9.836 12.141 16.328 1 98.38 190 GLU B O 1
ATOM 3637 N N . VAL B 1 191 ? -8.164 13.047 17.484 1 97.75 191 VAL B N 1
ATOM 3638 C CA . VAL B 1 191 ? -8.172 11.969 18.469 1 97.75 191 VAL B CA 1
ATOM 3639 C C . VAL B 1 191 ? -8.562 12.508 19.828 1 97.75 191 VAL B C 1
ATOM 3641 O O . VAL B 1 191 ? -8.203 13.633 20.188 1 97.75 191 VAL B O 1
ATOM 3644 N N . ALA B 1 192 ? -9.297 11.672 20.562 1 96.75 192 ALA B N 1
ATOM 3645 C CA . ALA B 1 192 ? -9.688 12.039 21.906 1 96.75 192 ALA B CA 1
ATOM 3646 C C . ALA B 1 192 ? -8.469 12.375 22.766 1 96.75 192 ALA B C 1
ATOM 3648 O O . ALA B 1 192 ? -7.445 11.695 22.688 1 96.75 192 ALA B O 1
ATOM 3649 N N . GLY B 1 193 ? -8.602 13.438 23.531 1 93.88 193 GLY B N 1
ATOM 3650 C CA . GLY B 1 193 ? -7.508 13.875 24.375 1 93.88 193 GLY B CA 1
ATOM 3651 C C . GLY B 1 193 ? -6.66 14.961 23.734 1 93.88 193 GLY B C 1
ATOM 3652 O O . GLY B 1 193 ? -5.836 15.586 24.406 1 93.88 193 GLY B O 1
ATOM 3653 N N . SER B 1 194 ? -6.82 15.203 22.469 1 93.44 194 SER B N 1
ATOM 3654 C CA . SER B 1 194 ? -6.062 16.234 21.766 1 93.44 194 SER B CA 1
ATOM 3655 C C . SER B 1 194 ? -6.852 16.797 20.594 1 93.44 194 SER B C 1
ATOM 3657 O O . SER B 1 194 ? -6.355 16.844 19.469 1 93.44 194 SER B O 1
ATOM 3659 N N . ALA B 1 195 ? -8.039 17.25 20.906 1 97.19 195 ALA B N 1
ATOM 3660 C CA . ALA B 1 195 ? -8.961 17.703 19.859 1 97.19 195 ALA B CA 1
ATOM 3661 C C . ALA B 1 195 ? -9.156 19.219 19.906 1 97.19 195 ALA B C 1
ATOM 3663 O O . ALA B 1 195 ? -10.273 19.688 20.141 1 97.19 195 ALA B O 1
ATOM 3664 N N . ALA B 1 196 ? -8.125 19.938 19.578 1 96.62 196 ALA B N 1
ATOM 3665 C CA . ALA B 1 196 ? -8.117 21.391 19.688 1 96.62 196 ALA B CA 1
ATOM 3666 C C . ALA B 1 196 ? -9.078 22.031 18.703 1 96.62 196 ALA B C 1
ATOM 3668 O O . ALA B 1 196 ? -9.688 23.062 18.984 1 96.62 196 ALA B O 1
ATOM 3669 N N . LEU B 1 197 ? -9.203 21.453 17.531 1 98.19 197 LEU B N 1
ATOM 3670 C CA . LEU B 1 197 ? -10.094 22.047 16.547 1 98.19 197 LEU B CA 1
ATOM 3671 C C . LEU B 1 197 ? -11.547 21.906 16.969 1 98.19 197 LEU B C 1
ATOM 3673 O O . LEU B 1 197 ? -12.328 22.859 16.844 1 98.19 197 LEU B O 1
ATOM 3677 N N . SER B 1 198 ? -11.867 20.719 17.406 1 98.12 198 SER B N 1
ATOM 3678 C CA . SER B 1 198 ? -13.227 20.516 17.891 1 98.12 198 SER B CA 1
ATOM 3679 C C . SER B 1 198 ? -13.578 21.531 18.984 1 98.12 198 SER B C 1
ATOM 3681 O O . SER B 1 198 ? -14.672 22.109 18.969 1 98.12 198 SER B O 1
ATOM 3683 N N . ALA B 1 199 ? -12.719 21.734 19.875 1 98 199 ALA B N 1
ATOM 3684 C CA . ALA B 1 199 ? -12.922 22.703 20.938 1 98 199 ALA B CA 1
ATOM 3685 C C . ALA B 1 199 ? -13.062 24.125 20.375 1 98 199 ALA B C 1
ATOM 3687 O O . ALA B 1 199 ? -13.922 24.891 20.812 1 98 199 ALA B O 1
ATOM 3688 N N . ALA B 1 200 ? -12.211 24.469 19.469 1 98.44 200 ALA B N 1
ATOM 3689 C CA . ALA B 1 200 ? -12.227 25.797 18.859 1 98.44 200 ALA B CA 1
ATOM 3690 C C . ALA B 1 200 ? -13.539 26.031 18.109 1 98.44 200 ALA B C 1
ATOM 3692 O O . ALA B 1 200 ? -14.125 27.109 18.203 1 98.44 200 ALA B O 1
ATOM 3693 N N . LEU B 1 201 ? -13.938 25.047 17.359 1 98.31 201 LEU B N 1
ATOM 3694 C CA . LEU B 1 201 ? -15.188 25.156 16.609 1 98.31 201 LEU B CA 1
ATOM 3695 C C . LEU B 1 201 ? -16.359 25.375 17.562 1 98.31 201 LEU B C 1
ATOM 3697 O O . LEU B 1 201 ? -17.25 26.188 17.297 1 98.31 201 LEU B O 1
ATOM 3701 N N . ALA B 1 202 ? -16.375 24.641 18.641 1 97.94 202 ALA B N 1
ATOM 3702 C CA . ALA B 1 202 ? -17.438 24.781 19.625 1 97.94 202 ALA B CA 1
ATOM 3703 C C . ALA B 1 202 ? -17.422 26.172 20.266 1 97.94 202 ALA B C 1
ATOM 3705 O O . ALA B 1 202 ? -18.484 26.75 20.531 1 97.94 202 ALA B O 1
ATOM 3706 N N . ALA B 1 203 ? -16.297 26.703 20.438 1 98.06 203 ALA B N 1
ATOM 3707 C CA . ALA B 1 203 ? -16.141 28 21.109 1 98.06 203 ALA B CA 1
ATOM 3708 C C . ALA B 1 203 ? -16.297 29.141 20.109 1 98.06 203 ALA B C 1
ATOM 3710 O O . ALA B 1 203 ? -16.547 30.281 20.5 1 98.06 203 ALA B O 1
ATOM 3711 N N . GLY B 1 204 ? -16.047 28.891 18.859 1 97.94 204 GLY B N 1
ATOM 3712 C CA . GLY B 1 204 ? -16.062 29.906 17.828 1 97.94 204 GLY B CA 1
ATOM 3713 C C . GLY B 1 204 ? -14.758 30.672 17.703 1 97.94 204 GLY B C 1
ATOM 3714 O O . GLY B 1 204 ? -14.68 31.656 16.984 1 97.94 204 GLY B O 1
ATOM 3715 N N . HIS B 1 205 ? -13.789 30.234 18.5 1 97.75 205 HIS B N 1
ATOM 3716 C CA . HIS B 1 205 ? -12.438 30.781 18.484 1 97.75 205 HIS B CA 1
ATOM 3717 C C . HIS B 1 205 ? -11.43 29.797 19.062 1 97.75 205 HIS B C 1
ATOM 3719 O O . HIS B 1 205 ? -11.812 28.859 19.781 1 97.75 205 HIS B O 1
ATOM 3725 N N . PRO B 1 206 ? -10.133 29.984 18.75 1 97.5 206 PRO B N 1
ATOM 3726 C CA . PRO B 1 206 ? -9.133 29.078 19.328 1 97.5 206 PRO B CA 1
ATOM 3727 C C . PRO B 1 206 ? -9.133 29.078 20.859 1 97.5 206 PRO B C 1
ATOM 3729 O O . PRO B 1 206 ? -9.234 30.156 21.469 1 97.5 206 PRO B O 1
ATOM 3732 N N . VAL B 1 207 ? -9.094 27.953 21.422 1 97.12 207 VAL B N 1
ATOM 3733 C CA . VAL B 1 207 ? -9.031 27.812 22.875 1 97.12 207 VAL B CA 1
ATOM 3734 C C . VAL B 1 207 ? -7.938 26.812 23.25 1 97.12 207 VAL B C 1
ATOM 3736 O O . VAL B 1 207 ? -7.594 25.938 22.438 1 97.12 207 VAL B O 1
ATOM 3739 N N . GLU B 1 208 ? -7.34 27 24.391 1 94.81 208 GLU B N 1
ATOM 3740 C CA . GLU B 1 208 ? -6.34 26.047 24.891 1 94.81 208 GLU B CA 1
ATOM 3741 C C . GLU B 1 208 ? -7.004 24.812 25.484 1 94.81 208 GLU B C 1
ATOM 3743 O O . GLU B 1 208 ? -8.008 24.922 26.188 1 94.81 208 GLU B O 1
ATOM 3748 N N . ILE B 1 209 ? -6.504 23.656 25.109 1 94.25 209 ILE B N 1
ATOM 3749 C CA . ILE B 1 209 ? -6.969 22.406 25.734 1 94.25 209 ILE B CA 1
ATOM 3750 C C . ILE B 1 209 ? -5.797 21.703 26.406 1 94.25 209 ILE B C 1
ATOM 3752 O O . ILE B 1 209 ? -4.633 21.984 26.109 1 94.25 209 ILE B O 1
ATOM 3756 N N . GLN B 1 210 ? -6.121 20.875 27.375 1 91.56 210 GLN B N 1
ATOM 3757 C CA . GLN B 1 210 ? -5.117 20.016 27.969 1 91.56 210 GLN B CA 1
ATOM 3758 C C . GLN B 1 210 ? -4.879 18.766 27.109 1 91.56 210 GLN B C 1
ATOM 3760 O O . GLN B 1 210 ? -5.773 17.938 26.953 1 91.56 210 GLN B O 1
ATOM 3765 N N . ARG B 1 211 ? -3.793 18.688 26.562 1 88.88 211 ARG B N 1
ATOM 3766 C CA . ARG B 1 211 ? -3.447 17.578 25.672 1 88.88 211 ARG B CA 1
ATOM 3767 C C . ARG B 1 211 ? -3.148 16.328 26.484 1 88.88 211 ARG B C 1
ATOM 3769 O O . ARG B 1 211 ? -2.469 16.375 27.5 1 88.88 211 ARG B O 1
ATOM 3776 N N . ARG B 1 212 ? -3.662 15.141 26.125 1 90.38 212 ARG B N 1
ATOM 3777 C CA . ARG B 1 212 ? -3.355 13.812 26.641 1 90.38 212 ARG B CA 1
ATOM 3778 C C . ARG B 1 212 ? -2.656 12.961 25.578 1 90.38 212 ARG B C 1
ATOM 3780 O O . ARG B 1 212 ? -3.291 12.508 24.625 1 90.38 212 ARG B O 1
ATOM 3787 N N . PRO B 1 213 ? -1.378 12.711 25.766 1 87.62 213 PRO B N 1
ATOM 3788 C CA . PRO B 1 213 ? -0.601 11.992 24.75 1 87.62 213 PRO B CA 1
ATOM 3789 C C . PRO B 1 213 ? -1.093 10.562 24.547 1 87.62 213 PRO B C 1
ATOM 3791 O O . PRO B 1 213 ? -1.623 9.945 25.469 1 87.62 213 PRO B O 1
ATOM 3794 N N . SER B 1 214 ? -0.968 10.008 23.391 1 92.38 214 SER B N 1
ATOM 3795 C CA . SER B 1 214 ? -1.248 8.641 22.969 1 92.38 214 SER B CA 1
ATOM 3796 C C . SER B 1 214 ? -0.323 8.211 21.844 1 92.38 214 SER B C 1
ATOM 3798 O O . SER B 1 214 ? 0.599 8.938 21.469 1 92.38 214 SER B O 1
ATOM 3800 N N . PHE B 1 215 ? -0.567 6.98 21.266 1 92.31 215 PHE B N 1
ATOM 3801 C CA . PHE B 1 215 ? 0.265 6.523 20.156 1 92.31 215 PHE B CA 1
ATOM 3802 C C . PHE B 1 215 ? -0.042 7.309 18.891 1 92.31 215 PHE B C 1
ATOM 3804 O O . PHE B 1 215 ? 0.711 7.242 17.906 1 92.31 215 PHE B O 1
ATOM 3811 N N . VAL B 1 216 ? -1.205 8.023 18.969 1 94.19 216 VAL B N 1
ATOM 3812 C CA . VAL B 1 216 ? -1.521 8.953 17.891 1 94.19 216 VAL B CA 1
ATOM 3813 C C . VAL B 1 216 ? -0.766 10.258 18.094 1 94.19 216 VAL B C 1
ATOM 3815 O O . VAL B 1 216 ? -1.312 11.219 18.656 1 94.19 216 VAL B O 1
ATOM 3818 N N . ASP B 1 217 ? 0.386 10.352 17.594 1 86.44 217 ASP B N 1
ATOM 3819 C CA . ASP B 1 217 ? 1.281 11.438 17.984 1 86.44 217 ASP B CA 1
ATOM 3820 C C . ASP B 1 217 ? 1.544 12.375 16.812 1 86.44 217 ASP B C 1
ATOM 3822 O O . ASP B 1 217 ? 2.209 13.406 16.969 1 86.44 217 ASP B O 1
ATOM 3826 N N . GLY B 1 218 ? 1.006 12.055 15.688 1 86 218 GLY B N 1
ATOM 3827 C CA . GLY B 1 218 ? 1.205 12.914 14.531 1 86 218 GLY B CA 1
ATOM 3828 C C . GLY B 1 218 ? 0.222 14.07 14.469 1 86 218 GLY B C 1
ATOM 3829 O O . GLY B 1 218 ? 0.36 14.961 13.625 1 86 218 GLY B O 1
ATOM 3830 N N . ILE B 1 219 ? -0.743 13.984 15.344 1 89.69 219 ILE B N 1
ATOM 3831 C CA . ILE B 1 219 ? -1.735 15.047 15.438 1 89.69 219 ILE B CA 1
ATOM 3832 C C . ILE B 1 219 ? -2.057 15.336 16.906 1 89.69 219 ILE B C 1
ATOM 3834 O O . ILE B 1 219 ? -1.589 14.625 17.797 1 89.69 219 ILE B O 1
ATOM 3838 N N . GLY B 1 220 ? -2.764 16.438 17.109 1 84.69 220 GLY B N 1
ATOM 3839 C CA . GLY B 1 220 ? -3.141 16.797 18.469 1 84.69 220 GLY B CA 1
ATOM 3840 C C . GLY B 1 220 ? -2.361 17.969 19 1 84.69 220 GLY B C 1
ATOM 3841 O O . GLY B 1 220 ? -1.299 17.797 19.609 1 84.69 220 GLY B O 1
ATOM 3842 N N . SER B 1 221 ? -2.74 19.141 18.781 1 81.25 221 SER B N 1
ATOM 3843 C CA . SER B 1 221 ? -2.164 20.359 19.344 1 81.25 221 SER B CA 1
ATOM 3844 C C . SER B 1 221 ? -2.979 20.859 20.547 1 81.25 221 SER B C 1
ATOM 3846 O O . SER B 1 221 ? -4.105 20.406 20.75 1 81.25 221 SER B O 1
ATOM 3848 N N . THR B 1 222 ? -2.336 21.703 21.312 1 87.19 222 THR B N 1
ATOM 3849 C CA . THR B 1 222 ? -3.021 22.25 22.484 1 87.19 222 THR B CA 1
ATOM 3850 C C . THR B 1 222 ? -3.961 23.391 22.078 1 87.19 222 THR B C 1
ATOM 3852 O O . THR B 1 222 ? -4.832 23.781 22.859 1 87.19 222 THR B O 1
ATOM 3855 N N . ARG B 1 223 ? -3.719 23.875 20.875 1 91.88 223 ARG B N 1
ATOM 3856 C CA . ARG B 1 223 ? -4.52 25 20.391 1 91.88 223 ARG B CA 1
ATOM 3857 C C . ARG B 1 223 ? -4.387 25.172 18.891 1 91.88 223 ARG B C 1
ATOM 3859 O O . ARG B 1 223 ? -3.32 24.922 18.328 1 91.88 223 ARG B O 1
ATOM 3866 N N . VAL B 1 224 ? -5.484 25.609 18.281 1 95.31 224 VAL B N 1
ATOM 3867 C CA . VAL B 1 224 ? -5.41 26 16.891 1 95.31 224 VAL B CA 1
ATOM 3868 C C . VAL B 1 224 ? -4.59 27.281 16.75 1 95.31 224 VAL B C 1
ATOM 3870 O O . VAL B 1 224 ? -4.742 28.203 17.531 1 95.31 224 VAL B O 1
ATOM 3873 N N . LEU B 1 225 ? -3.703 27.266 15.805 1 92.88 225 LEU B N 1
ATOM 3874 C CA . LEU B 1 225 ? -2.912 28.469 15.562 1 92.88 225 LEU B CA 1
ATOM 3875 C C . LEU B 1 225 ? -3.807 29.641 15.18 1 92.88 225 LEU B C 1
ATOM 3877 O O . LEU B 1 225 ? -4.664 29.516 14.297 1 92.88 225 LEU B O 1
ATOM 3881 N N . ASP B 1 226 ? -3.516 30.781 15.789 1 93.62 226 ASP B N 1
ATOM 3882 C CA . ASP B 1 226 ? -4.332 31.953 15.547 1 93.62 226 ASP B CA 1
ATOM 3883 C C . ASP B 1 226 ? -4.309 32.344 14.07 1 93.62 226 ASP B C 1
ATOM 3885 O O . ASP B 1 226 ? -5.336 32.75 13.508 1 93.62 226 ASP B O 1
ATOM 3889 N N . GLU B 1 227 ? -3.148 32.219 13.484 1 93.38 227 GLU B N 1
ATOM 3890 C CA . GLU B 1 227 ? -3.01 32.656 12.094 1 93.38 227 GLU B CA 1
ATOM 3891 C C . GLU B 1 227 ? -3.748 31.719 11.148 1 93.38 227 GLU B C 1
ATOM 3893 O O . GLU B 1 227 ? -4.09 32.094 10.031 1 93.38 227 GLU B O 1
ATOM 3898 N N . MET B 1 228 ? -4.023 30.5 11.617 1 96.19 228 MET B N 1
ATOM 3899 C CA . MET B 1 228 ? -4.664 29.516 10.758 1 96.19 228 MET B CA 1
ATOM 3900 C C . MET B 1 228 ? -6.18 29.531 10.953 1 96.19 228 MET B C 1
ATOM 3902 O O . MET B 1 228 ? -6.922 29.047 10.086 1 96.19 228 MET B O 1
ATOM 3906 N N . TRP B 1 229 ? -6.656 30.109 12.031 1 97.75 229 TRP B N 1
ATOM 3907 C CA . TRP B 1 229 ? -8.055 30 12.43 1 97.75 229 TRP B CA 1
ATOM 3908 C C . TRP B 1 229 ? -8.969 30.609 11.367 1 97.75 229 TRP B C 1
ATOM 3910 O O . TRP B 1 229 ? -9.953 30 10.961 1 97.75 229 TRP B O 1
ATOM 3920 N N . PRO B 1 230 ? -8.633 31.797 10.859 1 97.81 230 PRO B N 1
ATOM 3921 C CA . PRO B 1 230 ? -9.531 32.375 9.852 1 97.81 230 PRO B CA 1
ATOM 3922 C C . PRO B 1 230 ? -9.695 31.484 8.625 1 97.81 230 PRO B C 1
ATOM 3924 O O . PRO B 1 230 ? -10.797 31.375 8.078 1 97.81 230 PRO B O 1
ATOM 3927 N N . LEU B 1 231 ? -8.641 30.844 8.211 1 97.81 231 LEU B N 1
ATOM 3928 C CA . LEU B 1 231 ? -8.703 29.953 7.062 1 97.81 231 LEU B CA 1
ATOM 3929 C C . LEU B 1 231 ? -9.492 28.688 7.398 1 97.81 231 LEU B C 1
ATOM 3931 O O . LEU B 1 231 ? -10.375 28.281 6.641 1 97.81 231 LEU B O 1
ATOM 3935 N N . ILE B 1 232 ? -9.18 28.125 8.547 1 98.38 232 ILE B N 1
ATOM 3936 C CA . ILE B 1 232 ? -9.781 26.859 8.969 1 98.38 232 ILE B CA 1
ATOM 3937 C C . ILE B 1 232 ? -11.281 27.047 9.172 1 98.38 232 ILE B C 1
ATOM 3939 O O . ILE B 1 232 ? -12.086 26.266 8.656 1 98.38 232 ILE B O 1
ATOM 3943 N N . SER B 1 233 ? -11.648 28.062 9.883 1 97.88 233 SER B N 1
ATOM 3944 C CA . SER B 1 233 ? -13.055 28.281 10.242 1 97.88 233 SER B CA 1
ATOM 3945 C C . SER B 1 233 ? -13.883 28.625 9.016 1 97.88 233 SER B C 1
ATOM 3947 O O . SER B 1 233 ? -15.109 28.5 9.031 1 97.88 233 SER B O 1
ATOM 3949 N N . SER B 1 234 ? -13.273 29.031 7.949 1 97.38 234 SER B N 1
ATOM 3950 C CA . SER B 1 234 ? -13.992 29.375 6.727 1 97.38 234 SER B CA 1
ATOM 3951 C C . SER B 1 234 ? -14.32 28.141 5.906 1 97.38 234 SER B C 1
ATOM 3953 O O . SER B 1 234 ? -15.219 28.156 5.062 1 97.38 234 SER B O 1
ATOM 3955 N N . CYS B 1 235 ? -13.555 27.031 6.164 1 97.38 235 CYS B N 1
ATOM 3956 C CA . CYS B 1 235 ? -13.758 25.906 5.254 1 97.38 235 CYS B CA 1
ATOM 3957 C C . CYS B 1 235 ? -14.102 24.641 6.02 1 97.38 235 CYS B C 1
ATOM 3959 O O . CYS B 1 235 ? -14.555 23.656 5.43 1 97.38 235 CYS B O 1
ATOM 3961 N N . ILE B 1 236 ? -13.898 24.672 7.293 1 98.31 236 ILE B N 1
ATOM 3962 C CA . ILE B 1 236 ? -14.18 23.484 8.086 1 98.31 236 ILE B CA 1
ATOM 3963 C C . ILE 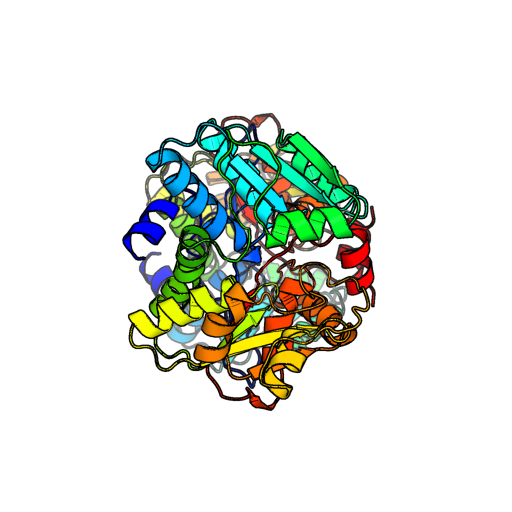B 1 236 ? -15.281 23.781 9.102 1 98.31 236 ILE B C 1
ATOM 3965 O O . ILE B 1 236 ? -15.164 24.719 9.898 1 98.31 236 ILE B O 1
ATOM 3969 N N . THR B 1 237 ? -16.266 22.969 9.109 1 96.62 237 THR B N 1
ATOM 3970 C CA . THR B 1 237 ? -17.375 23.203 10.016 1 96.62 237 THR B CA 1
ATOM 3971 C C . THR B 1 237 ? -17.531 22.047 11 1 96.62 237 THR B C 1
ATOM 3973 O O . THR B 1 237 ? -18.281 22.156 11.977 1 96.62 237 THR B O 1
ATOM 3976 N N . ARG B 1 238 ? -16.828 21 10.703 1 96.56 238 ARG B N 1
ATOM 3977 C CA . ARG B 1 238 ? -17 19.844 11.586 1 96.56 238 ARG B CA 1
ATOM 3978 C C . ARG B 1 238 ? -15.703 19.047 11.703 1 96.56 238 ARG B C 1
ATOM 3980 O O . ARG B 1 238 ? -14.953 18.922 10.727 1 96.56 238 ARG B O 1
ATOM 3987 N N . SER B 1 239 ? -15.477 18.594 12.898 1 98.31 239 SER B N 1
ATOM 3988 C CA . SER B 1 239 ? -14.367 17.688 13.203 1 98.31 239 SER B CA 1
ATOM 3989 C C . SER B 1 239 ? -14.844 16.484 14 1 98.31 239 SER B C 1
ATOM 3991 O O . SER B 1 239 ? -15.602 16.625 14.961 1 98.31 239 SER B O 1
ATOM 3993 N N . ILE B 1 240 ? -14.492 15.336 13.578 1 98.56 240 ILE B N 1
ATOM 3994 C CA . ILE B 1 240 ? -14.875 14.102 14.25 1 98.56 240 ILE B CA 1
ATOM 3995 C C . ILE B 1 240 ? -13.75 13.656 15.188 1 98.56 240 ILE B C 1
ATOM 3997 O O . ILE B 1 240 ? -12.609 13.492 14.758 1 98.56 240 ILE B O 1
ATOM 4001 N N . VAL B 1 241 ? -14.109 13.516 16.453 1 98.38 241 VAL B N 1
ATOM 4002 C CA . VAL B 1 241 ? -13.133 13.055 17.438 1 98.38 241 VAL B CA 1
ATOM 4003 C C . VAL B 1 241 ? -13.266 11.539 17.609 1 98.38 241 VAL B C 1
ATOM 4005 O O . VAL B 1 241 ? -14.312 11.039 18 1 98.38 241 VAL B O 1
ATOM 4008 N N . VAL B 1 242 ? -12.227 10.812 17.25 1 98.25 242 VAL B N 1
ATOM 4009 C CA . VAL B 1 242 ? -12.219 9.367 17.438 1 98.25 242 VAL B CA 1
ATOM 4010 C C . VAL B 1 242 ? -11.469 9.008 18.719 1 98.25 242 VAL B C 1
ATOM 4012 O O . VAL B 1 242 ? -10.562 9.734 19.141 1 98.25 242 VAL B O 1
ATOM 4015 N N . SER B 1 243 ? -11.82 7.93 19.344 1 98.19 243 SER B N 1
ATOM 4016 C CA . SER B 1 243 ? -11.086 7.453 20.516 1 98.19 243 SER B CA 1
ATOM 4017 C C . SER B 1 243 ? -9.75 6.844 20.109 1 98.19 243 SER B C 1
ATOM 4019 O O . SER B 1 243 ? -9.531 6.527 18.953 1 98.19 243 SER B O 1
ATOM 4021 N N . VAL B 1 244 ? -8.898 6.742 21.109 1 97.62 244 VAL B N 1
ATOM 4022 C CA . VAL B 1 244 ? -7.609 6.102 20.875 1 97.62 244 VAL B CA 1
ATOM 4023 C C . VAL B 1 244 ? -7.824 4.652 20.438 1 97.62 244 VAL B C 1
ATOM 4025 O O . VAL B 1 244 ? -7.137 4.164 19.547 1 97.62 244 VAL B O 1
ATOM 4028 N N . ASP B 1 245 ? -8.812 3.99 21 1 97.88 245 ASP B N 1
ATOM 4029 C CA . ASP B 1 245 ? -9.125 2.609 20.656 1 97.88 245 ASP B CA 1
ATOM 4030 C C . ASP B 1 245 ? -9.633 2.516 19.203 1 97.88 245 ASP B C 1
ATOM 4032 O O . ASP B 1 245 ? -9.297 1.57 18.5 1 97.88 245 ASP B O 1
ATOM 4036 N N . GLU B 1 246 ? -10.445 3.445 18.812 1 98 246 GLU B N 1
ATOM 4037 C CA . GLU B 1 246 ? -10.922 3.48 17.438 1 98 246 GLU B CA 1
ATOM 4038 C C . GLU B 1 246 ? -9.773 3.656 16.453 1 98 246 GLU B C 1
ATOM 4040 O O . GLU B 1 246 ? -9.758 3.043 15.391 1 98 246 GLU B O 1
ATOM 4045 N N . ALA B 1 247 ? -8.859 4.535 16.797 1 98.25 247 ALA B N 1
ATOM 4046 C CA . ALA B 1 247 ? -7.688 4.746 15.953 1 98.25 247 ALA B CA 1
ATOM 4047 C C . ALA B 1 247 ? -6.859 3.473 15.836 1 98.25 247 ALA B C 1
ATOM 4049 O O . ALA B 1 247 ? -6.414 3.111 14.742 1 98.25 247 ALA B O 1
ATOM 4050 N N . ALA B 1 248 ? -6.676 2.793 16.953 1 98.38 248 ALA B N 1
ATOM 4051 C CA . ALA B 1 248 ? -5.926 1.54 16.953 1 98.38 248 ALA B CA 1
ATOM 4052 C C . ALA B 1 248 ? -6.625 0.49 16.094 1 98.38 248 ALA B C 1
ATOM 4054 O O . ALA B 1 248 ? -5.98 -0.211 15.305 1 98.38 248 ALA B O 1
ATOM 4055 N N . ALA B 1 249 ? -7.906 0.388 16.266 1 98.06 249 ALA B N 1
ATOM 4056 C CA . ALA B 1 249 ? -8.695 -0.55 15.461 1 98.06 249 ALA B CA 1
ATOM 4057 C C . ALA B 1 249 ? -8.586 -0.231 13.977 1 98.06 249 ALA B C 1
ATOM 4059 O O . ALA B 1 249 ? -8.539 -1.138 13.141 1 98.06 249 ALA B O 1
ATOM 4060 N N . ALA B 1 250 ? -8.609 1.05 13.68 1 98.38 250 ALA B N 1
ATOM 4061 C CA . ALA B 1 250 ? -8.469 1.473 12.289 1 98.38 250 ALA B CA 1
ATOM 4062 C C . ALA B 1 250 ? -7.105 1.068 11.727 1 98.38 250 ALA B C 1
ATOM 4064 O O . ALA B 1 250 ? -7.016 0.574 10.602 1 98.38 250 ALA B O 1
ATOM 4065 N N . VAL B 1 251 ? -6.035 1.299 12.508 1 98.56 251 VAL B N 1
ATOM 4066 C CA . VAL B 1 251 ? -4.699 0.885 12.094 1 98.56 251 VAL B CA 1
ATOM 4067 C C . VAL B 1 251 ? -4.688 -0.614 11.805 1 98.56 251 VAL B C 1
ATOM 4069 O O . VAL B 1 251 ? -4.172 -1.052 10.773 1 98.56 251 VAL B O 1
ATOM 4072 N N . ARG B 1 252 ? -5.27 -1.372 12.68 1 97.62 252 ARG B N 1
ATOM 4073 C CA . ARG B 1 252 ? -5.328 -2.822 12.539 1 97.62 252 ARG B CA 1
ATOM 4074 C C . ARG B 1 252 ? -6.098 -3.219 11.281 1 97.62 252 ARG B C 1
ATOM 4076 O O . ARG B 1 252 ? -5.652 -4.078 10.523 1 97.62 252 ARG B O 1
ATOM 4083 N N . GLU B 1 253 ? -7.223 -2.629 11.094 1 96.06 253 GLU B N 1
ATOM 4084 C CA . GLU B 1 253 ? -8.055 -2.938 9.938 1 96.06 253 GLU B CA 1
ATOM 4085 C C . GLU B 1 253 ? -7.34 -2.588 8.633 1 96.06 253 GLU B C 1
ATOM 4087 O O . GLU B 1 253 ? -7.363 -3.367 7.68 1 96.06 253 GLU B O 1
ATOM 4092 N N . LEU B 1 254 ? -6.75 -1.441 8.578 1 97.56 254 LEU B N 1
ATOM 4093 C CA . LEU B 1 254 ? -6.027 -1.016 7.383 1 97.56 254 LEU B CA 1
ATOM 4094 C C . LEU B 1 254 ? -4.891 -1.981 7.062 1 97.56 254 LEU B C 1
ATOM 4096 O O . LEU B 1 254 ? -4.645 -2.291 5.895 1 97.56 254 LEU B O 1
ATOM 4100 N N . ALA B 1 255 ? -4.191 -2.471 8.078 1 97.12 255 ALA B N 1
ATOM 4101 C CA . ALA B 1 255 ? -3.082 -3.398 7.887 1 97.12 255 ALA B CA 1
ATOM 4102 C C . ALA B 1 255 ? -3.582 -4.758 7.41 1 97.12 255 ALA B C 1
ATOM 4104 O O . ALA B 1 255 ? -3.062 -5.309 6.438 1 97.12 255 ALA B O 1
ATOM 4105 N N . LEU B 1 256 ? -4.613 -5.27 8.055 1 92.5 256 LEU B N 1
ATOM 4106 C CA . LEU B 1 256 ? -5 -6.664 7.848 1 92.5 256 LEU B CA 1
ATOM 4107 C C . LEU B 1 256 ? -5.945 -6.801 6.66 1 92.5 256 LEU B C 1
ATOM 4109 O O . LEU B 1 256 ? -5.898 -7.793 5.934 1 92.5 256 LEU B O 1
ATOM 4113 N N . ARG B 1 257 ? -6.801 -5.809 6.402 1 90.75 257 ARG B N 1
ATOM 4114 C CA . ARG B 1 257 ? -7.812 -5.918 5.355 1 90.75 257 ARG B CA 1
ATOM 4115 C C . ARG B 1 257 ? -7.395 -5.148 4.109 1 90.75 257 ARG B C 1
ATOM 4117 O O . ARG B 1 257 ? -7.617 -5.605 2.986 1 90.75 257 ARG B O 1
ATOM 4124 N N . HIS B 1 258 ? -6.777 -4.035 4.316 1 93.56 258 HIS B N 1
ATOM 4125 C CA . HIS B 1 258 ? -6.426 -3.191 3.18 1 93.56 258 HIS B CA 1
ATOM 4126 C C . HIS B 1 258 ? -4.938 -3.297 2.857 1 93.56 258 HIS B C 1
ATOM 4128 O O . HIS B 1 258 ? -4.469 -2.725 1.869 1 93.56 258 HIS B O 1
ATOM 4134 N N . LYS B 1 259 ? -4.254 -3.977 3.727 1 96.12 259 LYS B N 1
ATOM 4135 C CA . LYS B 1 259 ? -2.859 -4.359 3.523 1 96.12 259 LYS B CA 1
ATOM 4136 C C . LYS B 1 259 ? -1.956 -3.131 3.473 1 96.12 259 LYS B C 1
ATOM 4138 O O . LYS B 1 259 ? -0.98 -3.102 2.721 1 96.12 259 LYS B O 1
ATOM 4143 N N . LEU B 1 260 ? -2.312 -2.098 4.238 1 97.44 260 LEU B N 1
ATOM 4144 C CA . LEU B 1 260 ? -1.566 -0.849 4.34 1 97.44 260 LEU B CA 1
ATOM 4145 C C . LEU B 1 260 ? -1.104 -0.604 5.77 1 97.44 260 LEU B C 1
ATOM 4147 O O . LEU B 1 260 ? -1.897 -0.709 6.711 1 97.44 260 LEU B O 1
ATOM 4151 N N . VAL B 1 261 ? 0.152 -0.346 5.918 1 97.94 261 VAL B N 1
ATOM 4152 C CA . VAL B 1 261 ? 0.642 0.146 7.203 1 97.94 261 VAL B CA 1
ATOM 4153 C C . VAL B 1 261 ? 0.414 1.653 7.301 1 97.94 261 VAL B C 1
ATOM 4155 O O . VAL B 1 261 ? 0.925 2.418 6.48 1 97.94 261 VAL B O 1
ATOM 4158 N N . VAL B 1 262 ? -0.345 2.053 8.266 1 98.25 262 VAL B N 1
ATOM 4159 C CA . VAL B 1 262 ? -0.694 3.453 8.477 1 98.25 262 VAL B CA 1
ATOM 4160 C C . VAL B 1 262 ? -0.491 3.826 9.938 1 98.25 262 VAL B C 1
ATOM 4162 O O . VAL B 1 262 ? -0.76 3.02 10.836 1 98.25 262 VAL B O 1
ATOM 4165 N N . GLU B 1 263 ? 0.046 5.02 10.188 1 97.25 263 GLU B N 1
ATOM 4166 C CA . GLU B 1 263 ? 0.248 5.469 11.562 1 97.25 263 GLU B CA 1
ATOM 4167 C C . GLU B 1 263 ? -1.064 5.922 12.195 1 97.25 263 GLU B C 1
ATOM 4169 O O . GLU B 1 263 ? -2.072 6.078 11.5 1 97.25 263 GLU B O 1
ATOM 4174 N N . GLY B 1 264 ? -1.037 6.168 13.516 1 97.56 264 GLY B N 1
ATOM 4175 C CA . GLY B 1 264 ? -2.236 6.543 14.242 1 97.56 264 GLY B CA 1
ATOM 4176 C C . GLY B 1 264 ? -2.955 7.734 13.641 1 97.56 264 GLY B C 1
ATOM 4177 O O . GLY B 1 264 ? -4.137 7.645 13.297 1 97.56 264 GLY B O 1
ATOM 4178 N N . ALA B 1 265 ? -2.246 8.836 13.461 1 96.81 265 ALA B N 1
ATOM 4179 C CA . ALA B 1 265 ? -2.826 10.047 12.891 1 96.81 265 ALA B CA 1
ATOM 4180 C C . ALA B 1 265 ? -3.42 9.773 11.508 1 96.81 265 ALA B C 1
ATOM 4182 O O . ALA B 1 265 ? -4.523 10.234 11.203 1 96.81 265 ALA B O 1
ATOM 4183 N N . GLY B 1 266 ? -2.727 8.984 10.719 1 98.06 266 GLY B N 1
ATOM 4184 C CA . GLY B 1 266 ? -3.146 8.688 9.359 1 98.06 266 GLY B CA 1
ATOM 4185 C C . GLY B 1 266 ? -4.391 7.828 9.297 1 98.06 266 GLY B C 1
ATOM 4186 O O . GLY B 1 266 ? -5.078 7.797 8.273 1 98.06 266 GLY B O 1
ATOM 4187 N N . ALA B 1 267 ? -4.691 7.133 10.398 1 98.56 267 ALA B N 1
ATOM 4188 C CA . ALA B 1 267 ? -5.797 6.176 10.406 1 98.56 267 ALA B CA 1
ATOM 4189 C C . ALA B 1 267 ? -7.082 6.828 10.906 1 98.56 267 ALA B C 1
ATOM 4191 O O . ALA B 1 267 ? -8.164 6.262 10.766 1 98.56 267 ALA B O 1
ATOM 4192 N N . THR B 1 268 ? -6.977 8.023 11.445 1 98.75 268 THR B N 1
ATOM 4193 C CA . THR B 1 268 ? -8.141 8.617 12.094 1 98.75 268 THR B CA 1
ATOM 4194 C C . THR B 1 268 ? -9.219 8.961 11.07 1 98.75 268 THR B C 1
ATOM 4196 O O . THR B 1 268 ? -10.414 8.875 11.359 1 98.75 268 THR B O 1
ATOM 4199 N N . ALA B 1 269 ? -8.812 9.391 9.844 1 98.81 269 ALA B N 1
ATOM 4200 C CA . ALA B 1 269 ? -9.797 9.703 8.812 1 98.81 269 ALA B CA 1
ATOM 4201 C C . ALA B 1 269 ? -10.609 8.469 8.438 1 98.81 269 ALA B C 1
ATOM 4203 O O . ALA B 1 269 ? -11.828 8.547 8.242 1 98.81 269 ALA B O 1
ATOM 4204 N N . PHE B 1 270 ? -9.93 7.316 8.305 1 98.75 270 PHE B N 1
ATOM 4205 C CA . PHE B 1 270 ? -10.617 6.059 8.039 1 98.75 270 PHE B CA 1
ATOM 4206 C C . PHE B 1 270 ? -11.57 5.715 9.18 1 98.75 270 PHE B C 1
ATOM 4208 O O . PHE B 1 270 ? -12.719 5.355 8.945 1 98.75 270 PHE B O 1
ATOM 4215 N N . ALA B 1 271 ? -11.055 5.832 10.453 1 98.56 271 ALA B N 1
ATOM 4216 C CA . ALA B 1 271 ? -11.883 5.559 11.617 1 98.56 271 ALA B CA 1
ATOM 4217 C C . ALA B 1 271 ? -13.141 6.426 11.609 1 98.56 271 ALA B C 1
ATOM 4219 O O . ALA B 1 271 ? -14.242 5.934 11.859 1 98.56 271 ALA B O 1
ATOM 4220 N N . ALA B 1 272 ? -12.953 7.691 11.336 1 98.56 272 ALA B N 1
ATOM 4221 C CA . ALA B 1 272 ? -14.078 8.625 11.281 1 98.56 272 ALA B CA 1
ATOM 4222 C C . ALA B 1 272 ? -15.062 8.227 10.188 1 98.56 272 ALA B C 1
ATOM 4224 O O . ALA B 1 272 ? -16.281 8.281 10.383 1 98.56 272 ALA B O 1
ATOM 4225 N N . ALA B 1 273 ? -14.594 7.805 9.031 1 97.88 273 ALA B N 1
ATOM 4226 C CA . ALA B 1 273 ? -15.422 7.473 7.871 1 97.88 273 ALA B CA 1
ATOM 4227 C C . ALA B 1 273 ? -16.312 6.262 8.156 1 97.88 273 ALA B C 1
ATOM 4229 O O . ALA B 1 273 ? -17.312 6.043 7.473 1 97.88 273 ALA B O 1
ATOM 4230 N N . CYS B 1 274 ? -15.898 5.48 9.156 1 95.88 274 CYS B N 1
ATOM 4231 C CA . CYS B 1 274 ? -16.625 4.258 9.477 1 95.88 274 CYS B CA 1
ATOM 4232 C C . CYS B 1 274 ? -17.844 4.562 10.336 1 95.88 274 CYS B C 1
ATOM 4234 O O . CYS B 1 274 ? -18.656 3.678 10.602 1 95.88 274 CYS B O 1
ATOM 4236 N N . ARG B 1 275 ? -18 5.77 10.734 1 95.12 275 ARG B N 1
ATOM 4237 C CA . ARG B 1 275 ? -19.156 6.148 11.531 1 95.12 275 ARG B CA 1
ATOM 4238 C C . ARG B 1 275 ? -20.453 6.016 10.719 1 95.12 275 ARG B C 1
ATOM 4240 O O . ARG B 1 275 ? -20.453 6.238 9.508 1 95.12 275 ARG B O 1
ATOM 4247 N N . PRO B 1 276 ? -21.516 5.703 11.406 1 94.31 276 PRO B N 1
ATOM 4248 C CA . PRO B 1 276 ? -22.797 5.453 10.727 1 94.31 276 PRO B CA 1
ATOM 4249 C C . PRO B 1 276 ? -23.281 6.664 9.93 1 94.31 276 PRO B C 1
ATOM 4251 O O . PRO B 1 276 ? -23.969 6.5 8.914 1 94.31 276 PRO B O 1
ATOM 4254 N N . GLU B 1 277 ? -22.953 7.809 10.344 1 93.94 277 GLU B N 1
ATOM 4255 C CA . GLU B 1 277 ? -23.453 9.016 9.695 1 93.94 277 GLU B CA 1
ATOM 4256 C C . GLU B 1 277 ? -22.938 9.133 8.266 1 93.94 277 GLU B C 1
ATOM 4258 O O . GLU B 1 277 ? -23.484 9.898 7.465 1 93.94 277 GLU B O 1
ATOM 4263 N N . PHE B 1 278 ? -21.922 8.391 7.953 1 95.44 278 PHE B N 1
ATOM 4264 C CA . PHE B 1 278 ? -21.344 8.492 6.617 1 95.44 278 PHE B CA 1
ATOM 4265 C C . PHE B 1 278 ? -21.812 7.336 5.738 1 95.44 278 PHE B C 1
ATOM 4267 O O . PHE B 1 278 ? -21.406 7.23 4.578 1 95.44 278 PHE B O 1
ATOM 4274 N N . ALA B 1 279 ? -22.641 6.43 6.266 1 93.12 279 ALA B N 1
ATOM 4275 C CA . ALA B 1 279 ? -23.156 5.305 5.492 1 93.12 279 ALA B CA 1
ATOM 4276 C C . ALA B 1 279 ? -23.906 5.789 4.25 1 93.12 279 ALA B C 1
ATOM 4278 O O . ALA B 1 279 ? -24.719 6.715 4.324 1 93.12 279 ALA B O 1
ATOM 4279 N N . GLY B 1 280 ? -23.547 5.215 3.086 1 92.12 280 GLY B N 1
ATOM 4280 C CA . GLY B 1 280 ? -24.234 5.52 1.837 1 92.12 280 GLY B CA 1
ATOM 4281 C C . GLY B 1 280 ? -23.688 6.758 1.148 1 92.12 280 GLY B C 1
ATOM 4282 O O . GLY B 1 280 ? -24.062 7.066 0.02 1 92.12 280 GLY B O 1
ATOM 4283 N N . ARG B 1 281 ? -22.828 7.492 1.836 1 95.81 281 ARG B N 1
ATOM 4284 C CA . ARG B 1 281 ? -22.219 8.68 1.242 1 95.81 281 ARG B CA 1
ATOM 4285 C C . ARG B 1 281 ? -20.938 8.328 0.501 1 95.81 281 ARG B C 1
ATOM 4287 O O . ARG B 1 281 ? -20.297 7.316 0.803 1 95.81 281 ARG B O 1
ATOM 4294 N N . ARG B 1 282 ? -20.688 9.07 -0.5 1 97.88 282 ARG B N 1
ATOM 4295 C CA . ARG B 1 282 ? -19.422 8.914 -1.214 1 97.88 282 ARG B CA 1
ATOM 4296 C C . ARG B 1 282 ? -18.281 9.633 -0.489 1 97.88 282 ARG B C 1
ATOM 4298 O O . ARG B 1 282 ? -18.141 10.852 -0.604 1 97.88 282 ARG B O 1
ATOM 4305 N N . VAL B 1 283 ? -17.453 8.883 0.279 1 98.69 283 VAL B N 1
ATOM 4306 C CA . VAL B 1 283 ? -16.469 9.453 1.191 1 98.69 283 VAL B CA 1
ATOM 4307 C C . VAL B 1 283 ? -15.055 9.094 0.715 1 98.69 283 VAL B C 1
ATOM 4309 O O . VAL B 1 283 ? -14.797 7.949 0.331 1 98.69 283 VAL B O 1
ATOM 4312 N N . ALA B 1 284 ? -14.219 10.031 0.638 1 98.81 284 ALA B N 1
ATOM 4313 C CA . ALA B 1 284 ? -12.781 9.812 0.506 1 98.81 284 ALA B CA 1
ATOM 4314 C C . ALA B 1 284 ? -12.055 10.078 1.824 1 98.81 284 ALA B C 1
ATOM 4316 O O . ALA B 1 284 ? -12.195 11.156 2.402 1 98.81 284 ALA B O 1
ATOM 4317 N N . ALA B 1 285 ? -11.383 9.148 2.328 1 98.88 285 ALA B N 1
ATOM 4318 C CA . ALA B 1 285 ? -10.562 9.312 3.527 1 98.88 285 ALA B CA 1
ATOM 4319 C C . ALA B 1 285 ? -9.078 9.383 3.178 1 98.88 285 ALA B C 1
ATOM 4321 O O . ALA B 1 285 ? -8.57 8.531 2.449 1 98.88 285 ALA B O 1
ATOM 4322 N N . VAL B 1 286 ? -8.43 10.367 3.678 1 98.88 286 VAL B N 1
ATOM 4323 C CA . VAL B 1 286 ? -7.012 10.539 3.391 1 98.88 286 VAL B CA 1
ATOM 4324 C C . VAL B 1 286 ? -6.184 9.812 4.445 1 98.88 286 VAL B C 1
ATOM 4326 O O . VAL B 1 286 ? -6.23 10.148 5.629 1 98.88 286 VAL B O 1
ATOM 4329 N N . LEU B 1 287 ? -5.473 8.766 4.012 1 98.81 287 LEU B N 1
ATOM 4330 C CA . LEU B 1 287 ? -4.461 8.133 4.852 1 98.81 287 LEU B CA 1
ATOM 4331 C C . LEU B 1 287 ? -3.168 8.938 4.844 1 98.81 287 LEU B C 1
ATOM 4333 O O . LEU B 1 287 ? -2.305 8.727 3.986 1 98.81 287 LEU B O 1
ATOM 4337 N N . SER B 1 288 ? -2.977 9.773 5.816 1 98.25 288 SER B N 1
ATOM 4338 C CA . SER B 1 288 ? -2.061 10.906 5.715 1 98.25 288 SER B CA 1
ATOM 4339 C C . SER B 1 288 ? -0.622 10.477 5.977 1 98.25 288 SER B C 1
ATOM 4341 O O . SER B 1 288 ? 0.32 11.156 5.562 1 98.25 288 SER B O 1
ATOM 4343 N N . GLY B 1 289 ? -0.455 9.406 6.766 1 96.94 289 GLY B N 1
ATOM 4344 C CA . GLY B 1 289 ? 0.901 9.008 7.105 1 96.94 289 GLY B CA 1
ATOM 4345 C C . GLY B 1 289 ? 0.999 7.574 7.586 1 96.94 289 GLY B C 1
ATOM 4346 O O . GLY B 1 289 ? -0.014 6.953 7.918 1 96.94 289 GLY B O 1
ATOM 4347 N N . SER B 1 290 ? 2.271 7.086 7.648 1 96.62 290 SER B N 1
ATOM 4348 C CA . SER B 1 290 ? 2.461 5.664 7.922 1 96.62 290 SER B CA 1
ATOM 4349 C C . SER B 1 290 ? 3.645 5.434 8.852 1 96.62 290 SER B C 1
ATOM 4351 O O . SER B 1 290 ? 4.133 4.309 8.984 1 96.62 290 SER B O 1
ATOM 4353 N N . ASN B 1 291 ? 4.168 6.441 9.477 1 91.5 291 ASN B N 1
ATOM 4354 C CA . ASN B 1 291 ? 5.383 6.312 10.273 1 91.5 291 ASN B CA 1
ATOM 4355 C C . ASN B 1 291 ? 5.078 5.852 11.695 1 91.5 291 ASN B C 1
ATOM 4357 O O . ASN B 1 291 ? 5.277 6.602 12.656 1 91.5 291 ASN B O 1
ATOM 4361 N N . ILE B 1 292 ? 4.609 4.668 11.828 1 93.25 292 ILE B N 1
ATOM 4362 C CA . ILE B 1 292 ? 4.348 3.971 13.086 1 93.25 292 ILE B CA 1
ATOM 4363 C C . ILE B 1 292 ? 5.496 3.01 13.391 1 93.25 292 ILE B C 1
ATOM 4365 O O . ILE B 1 292 ? 6 2.332 12.492 1 93.25 292 ILE B O 1
ATOM 4369 N N . ASP B 1 293 ? 5.977 3.035 14.617 1 90.94 293 ASP B N 1
ATOM 4370 C CA . ASP B 1 293 ? 7.113 2.174 14.93 1 90.94 293 ASP B CA 1
ATOM 4371 C C . ASP B 1 293 ? 6.672 0.718 15.078 1 90.94 293 ASP B C 1
ATOM 4373 O O . ASP B 1 293 ? 5.496 0.442 15.328 1 90.94 293 ASP B O 1
ATOM 4377 N N . ALA B 1 294 ? 7.656 -0.193 14.992 1 93.38 294 ALA B N 1
ATOM 4378 C CA . ALA B 1 294 ? 7.402 -1.631 14.945 1 93.38 294 ALA B CA 1
ATOM 4379 C C . ALA B 1 294 ? 6.738 -2.113 16.234 1 93.38 294 ALA B C 1
ATOM 4381 O O . ALA B 1 294 ? 5.738 -2.834 16.188 1 93.38 294 ALA B O 1
ATOM 4382 N N . PRO B 1 295 ? 7.184 -1.729 17.469 1 93.5 295 PRO B N 1
ATOM 4383 C CA . PRO B 1 295 ? 6.543 -2.207 18.688 1 93.5 295 PRO B CA 1
ATOM 4384 C C . PRO B 1 295 ? 5.078 -1.786 18.797 1 93.5 295 PRO B C 1
ATOM 4386 O O . PRO B 1 295 ? 4.23 -2.584 19.203 1 93.5 295 PRO B O 1
ATOM 4389 N N . THR B 1 296 ? 4.812 -0.528 18.438 1 94.75 296 THR B N 1
ATOM 4390 C CA . THR B 1 296 ? 3.438 -0.044 18.484 1 94.75 296 THR B CA 1
ATOM 4391 C C . THR B 1 296 ? 2.553 -0.826 17.516 1 94.75 296 THR B C 1
ATOM 4393 O O . THR B 1 296 ? 1.47 -1.282 17.891 1 94.75 296 THR B O 1
ATOM 4396 N N . LEU B 1 297 ? 3.008 -1.006 16.25 1 96.81 297 LEU B N 1
ATOM 4397 C CA . LEU B 1 297 ? 2.25 -1.745 15.242 1 96.81 297 LEU B CA 1
ATOM 4398 C C . LEU B 1 297 ? 2.031 -3.189 15.68 1 96.81 297 LEU B C 1
ATOM 4400 O O . LEU B 1 297 ? 0.913 -3.703 15.602 1 96.81 297 LEU B O 1
ATOM 4404 N N . ALA B 1 298 ? 3.105 -3.84 16.156 1 96.5 298 ALA B N 1
ATOM 4405 C CA . ALA B 1 298 ? 3.004 -5.219 16.625 1 96.5 298 ALA B CA 1
ATOM 4406 C C . ALA B 1 298 ? 2.006 -5.336 17.766 1 96.5 298 ALA B C 1
ATOM 4408 O O . ALA B 1 298 ? 1.228 -6.293 17.828 1 96.5 298 ALA B O 1
ATOM 4409 N N . GLY B 1 299 ? 2.061 -4.363 18.688 1 96.12 299 GLY B N 1
ATOM 4410 C CA . GLY B 1 299 ? 1.12 -4.34 19.797 1 96.12 299 GLY B CA 1
ATOM 4411 C C . GLY B 1 299 ? -0.325 -4.227 19.344 1 96.12 299 GLY B C 1
ATOM 4412 O O . GLY B 1 299 ? -1.193 -4.941 19.859 1 96.12 299 GLY B O 1
ATOM 4413 N N . ILE B 1 300 ? -0.56 -3.361 18.375 1 97 300 ILE B N 1
ATOM 4414 C CA . ILE B 1 300 ? -1.902 -3.133 17.859 1 97 300 ILE B CA 1
ATOM 4415 C C . ILE B 1 300 ? -2.4 -4.391 17.156 1 97 300 ILE B C 1
ATOM 4417 O O . ILE B 1 300 ? -3.561 -4.777 17.297 1 97 300 ILE B O 1
ATOM 4421 N N . LEU B 1 301 ? -1.524 -5.07 16.375 1 95.69 301 LEU B N 1
ATOM 4422 C CA . LEU B 1 301 ? -1.885 -6.27 15.633 1 95.69 301 LEU B CA 1
ATOM 4423 C C . LEU B 1 301 ? -2.189 -7.43 16.578 1 95.69 301 LEU B C 1
ATOM 4425 O O . LEU B 1 301 ? -2.988 -8.312 16.25 1 95.69 301 LEU B O 1
ATOM 4429 N N . SER B 1 302 ? -1.536 -7.406 17.719 1 91.56 302 SER B N 1
ATOM 4430 C CA . SER B 1 302 ? -1.696 -8.492 18.688 1 91.56 302 SER B CA 1
ATOM 4431 C C . SER B 1 302 ? -2.941 -8.281 19.547 1 91.56 302 SER B C 1
ATOM 4433 O O . SER B 1 302 ? -3.416 -9.219 20.188 1 91.56 302 SER B O 1
ATOM 4435 N N . GLY B 1 303 ? -3.609 -7.137 19.516 1 81.88 303 GLY B N 1
ATOM 4436 C CA . GLY B 1 303 ? -4.781 -6.855 20.328 1 81.88 303 GLY B CA 1
ATOM 4437 C C . GLY B 1 303 ? -4.441 -6.371 21.734 1 81.88 303 GLY B C 1
ATOM 4438 O O . GLY B 1 303 ? -5.332 -6.043 22.516 1 81.88 303 GLY B O 1
#

Solvent-accessible surface area (backbone atoms only — not comparable to full-atom values): 30267 Å² total; per-residue (Å²): 95,69,66,58,46,58,70,38,56,87,70,42,77,88,72,70,70,39,73,64,80,45,92,69,41,46,41,30,32,38,60,30,18,65,29,63,89,21,18,47,36,31,45,15,21,40,38,34,39,53,52,38,52,76,72,64,51,70,25,40,30,35,56,40,61,48,62,45,40,47,23,31,36,52,33,25,52,76,71,70,30,54,38,39,32,36,24,40,66,80,54,56,65,69,43,52,50,54,34,45,74,63,66,35,46,78,44,72,27,60,57,72,58,34,51,47,28,54,75,64,67,52,86,85,57,86,77,44,42,68,49,52,83,33,81,30,66,44,26,23,49,26,27,14,35,53,22,45,51,50,44,71,77,38,74,76,46,44,32,36,26,29,43,42,51,72,43,24,54,53,44,10,24,43,51,30,31,52,75,70,68,48,85,47,43,49,34,33,14,28,40,57,46,20,43,18,59,49,52,12,64,75,66,73,44,70,41,83,51,79,64,50,91,59,86,45,66,75,31,46,38,42,44,48,50,73,88,43,42,68,58,40,63,71,63,41,87,50,56,41,70,36,46,66,66,47,20,44,50,27,28,36,45,34,32,72,74,60,25,31,36,42,10,38,37,14,16,24,8,52,38,53,57,68,38,75,89,42,52,74,38,41,32,35,21,32,27,42,20,24,83,52,56,51,69,60,51,24,47,48,48,65,105,95,69,67,56,44,59,68,38,56,86,72,43,78,89,72,69,69,39,72,64,81,46,91,70,41,46,42,29,33,38,60,29,16,67,29,63,90,22,18,48,38,32,44,15,21,40,39,34,39,54,53,36,52,76,72,65,51,70,25,39,29,36,56,40,62,49,61,46,39,48,23,31,34,53,34,25,50,75,72,71,31,54,39,40,33,36,23,39,67,81,55,56,66,70,43,53,50,53,36,46,73,63,66,36,45,76,45,74,28,60,55,71,58,35,49,47,28,54,75,65,65,52,84,83,58,86,77,44,44,67,48,53,82,33,80,30,67,43,26,22,48,23,27,14,35,54,22,44,50,49,44,70,76,37,75,75,44,43,31,38,26,29,43,40,51,71,45,25,53,52,44,10,24,43,50,31,31,52,76,70,69,49,85,46,43,49,34,32,15,29,39,56,46,20,44,18,58,49,52,12,63,75,67,74,43,71,41,82,50,82,64,49,91,59,85,42,66,76,30,47,40,42,44,49,48,75,87,45,42,69,59,41,64,71,63,42,87,49,56,42,71,36,46,66,66,47,21,43,51,28,27,36,45,35,30,71,76,59,27,31,35,42,11,38,38,14,16,25,8,52,38,53,58,66,37,75,89,42,51,75,38,40,34,35,20,31,26,40,20,23,84,52,56,49,68,62,52,24,48,48,48,70,104

Nearest PDB structures (foldseek):
  8zkv-assembly1_D  TM=8.810E-01  e=1.119E-26  Escherichia coli K-12
  2gn1-assembly1_A  TM=9.048E-01  e=2.002E-24  Salmonella enterica subsp. enterica serovar Typhimurium
  8zlv-assembly1_A  TM=8.670E-01  e=1.779E-25  Escherichia coli K-12
  3l6b-assembly1_A  TM=8.954E-01  e=2.528E-23  Homo sapiens
  6zsp-assembly1_BBB  TM=8.857E-01  e=8.025E-22  Homo sapiens